Protein 7COK (pdb70)

B-factor: mean 18.02, std 5.53, range [9.06, 47.15]

Foldseek 3Di:
DPDAAEEEEEEPPFPLPCLQLLLVLLCVVVVHRHHYYYDHADPVRLLVVVVVCLVVVHFKYFYDPPCFQVCVVNADEEDDLCVLLNGFGIWGQDVSHTYGDHCLQVLVQVLVVVPDQLAQAAEEEEDQDSSNLSVLSVSQVSHHAEYEYEEQPQVSQVVSQCSSVVPGNHHYHTDHDDAAAADDPRHAEYEYPDCFQQQNQPTDPRHPLVNDDLRHEYEYLRVAVQCHVRNVSNVVNNHHYYGNLSSSLSSSQVSCCSRPVDRTDSVSSSVSVVVVND/DPDAAEEEEEEPPFPPPCLQLLLVLLCVVVVGRYGYYYDHADPVCVVVVLVVCLVVVHFKYFYDPPCFQVCVVVAPEEDDLCVLLNGFGIWGADPNGTYGYHQLQVLVQVLVVVPDQLAQAAEEEEDLDDCNLSNLSVSQVSHHAEYEYEHQPQVSQVVSQCSSVVPGNHHGHTHHDDFEDADDLRHQEYEYRDCQQALDAPGDGGYPLVNDDLRYEYEYLRVVVQCHNHNVSNVVRNHHYYGNLSSSLSSSQVSCCVRPVDGGDSVSSSVSSVVVD

Structure (mmCIF, N/CA/C/O backbone):
data_7COK
#
_entry.id   7COK
#
_cell.length_a   41.527
_cell.length_b   63.475
_cell.length_c   93.919
_cell.angle_alpha   90.000
_cell.angle_beta   93.420
_cell.angle_gamma   90.000
#
_symmetry.space_group_name_H-M   'P 1 21 1'
#
loop_
_entity.id
_entity.type
_entity.pdbx_description
1 polymer '5-ketofructose reductase'
2 water water
#
loop_
_atom_site.group_PDB
_atom_site.id
_atom_site.type_symbol
_atom_site.label_atom_id
_atom_site.label_alt_id
_atom_site.label_comp_id
_atom_site.label_asym_id
_atom_site.label_entity_id
_atom_site.label_seq_id
_atom_site.pdbx_PDB_ins_code
_atom_site.Cartn_x
_atom_site.Cartn_y
_atom_site.Cartn_z
_atom_site.occupancy
_atom_site.B_iso_or_equiv
_atom_site.auth_seq_id
_atom_site.auth_comp_id
_atom_site.auth_asym_id
_atom_site.auth_atom_id
_atom_site.pdbx_PDB_model_num
ATOM 1 N N . GLY A 1 5 ? 13.455 -7.406 42.080 1.00 25.00 5 GLY A N 1
ATOM 2 C CA . GLY A 1 5 ? 13.528 -6.129 42.848 1.00 21.56 5 GLY A CA 1
ATOM 3 C C . GLY A 1 5 ? 13.962 -4.973 41.972 1.00 19.57 5 GLY A C 1
ATOM 4 O O . GLY A 1 5 ? 13.149 -4.406 41.252 1.00 20.66 5 GLY A O 1
ATOM 5 N N . PHE A 1 6 ? 15.256 -4.658 42.014 1.00 16.54 6 PHE A N 1
ATOM 6 C CA . PHE A 1 6 ? 15.781 -3.416 41.454 1.00 15.83 6 PHE A CA 1
ATOM 7 C C . PHE A 1 6 ? 16.686 -3.618 40.260 1.00 15.58 6 PHE A C 1
ATOM 8 O O . PHE A 1 6 ? 17.305 -2.660 39.785 1.00 15.79 6 PHE A O 1
ATOM 16 N N . ARG A 1 7 ? 16.743 -4.846 39.756 1.00 14.77 7 ARG A N 1
ATOM 17 C CA . ARG A 1 7 ? 17.490 -5.108 38.543 1.00 14.15 7 ARG A CA 1
ATOM 18 C C . ARG A 1 7 ? 16.572 -5.145 37.334 1.00 14.61 7 ARG A C 1
ATOM 19 O O . ARG A 1 7 ? 15.874 -6.145 37.115 1.00 16.14 7 ARG A O 1
ATOM 27 N N . SER A 1 8 ? 16.565 -4.043 36.577 1.00 13.34 8 SER A N 1
ATOM 28 C CA . SER A 1 8 ? 15.834 -3.978 35.300 1.00 13.14 8 SER A CA 1
ATOM 29 C C . SER A 1 8 ? 16.613 -4.664 34.191 1.00 12.58 8 SER A C 1
ATOM 30 O O . SER A 1 8 ? 17.839 -4.661 34.204 1.00 12.93 8 SER A O 1
ATOM 33 N N . ILE A 1 9 ? 15.902 -5.223 33.221 1.00 12.13 9 ILE A N 1
ATOM 34 C CA . ILE A 1 9 ? 16.503 -5.762 31.998 1.00 12.28 9 ILE A CA 1
ATOM 35 C C . ILE A 1 9 ? 17.063 -4.553 31.246 1.00 11.60 9 ILE A C 1
ATOM 36 O O . ILE A 1 9 ? 16.388 -3.511 31.142 1.00 11.64 9 ILE A O 1
ATOM 41 N N . LEU A 1 10 ? 18.302 -4.668 30.748 1.00 10.39 10 LEU A N 1
ATOM 42 C CA . LEU A 1 10 ? 18.959 -3.540 30.095 1.00 10.36 10 LEU A CA 1
ATOM 43 C C . LEU A 1 10 ? 19.113 -3.791 28.613 1.00 9.69 10 LEU A C 1
ATOM 44 O O . LEU A 1 10 ? 19.549 -4.863 28.189 1.00 10.89 10 LEU A O 1
ATOM 49 N N . THR A 1 11 ? 18.712 -2.786 27.845 1.00 9.76 11 THR A N 1
ATOM 50 C CA . THR A 1 11 ? 18.883 -2.688 26.409 1.00 9.32 11 THR A CA 1
ATOM 51 C C . THR A 1 11 ? 19.306 -1.237 26.149 1.00 9.06 11 THR A C 1
ATOM 52 O O . THR A 1 11 ? 19.309 -0.415 27.082 1.00 9.32 11 THR A O 1
ATOM 56 N N . GLY A 1 12 ? 19.679 -0.901 24.909 1.00 9.31 12 GLY A N 1
ATOM 57 C CA . GLY A 1 12 ? 19.928 0.497 24.597 1.00 9.73 12 GLY A CA 1
ATOM 58 C C . GLY A 1 12 ? 20.484 0.672 23.211 1.00 10.19 12 GLY A C 1
ATOM 59 O O . GLY A 1 12 ? 20.240 -0.167 22.340 1.00 9.73 12 GLY A O 1
ATOM 60 N N . SER A 1 13 ? 21.260 1.743 23.037 1.00 10.84 13 SER A N 1
ATOM 61 C CA . SER A 1 13 ? 21.746 2.144 21.720 1.00 11.87 13 SER A CA 1
ATOM 62 C C . SER A 1 13 ? 23.109 2.801 21.783 1.00 11.45 13 SER A C 1
ATOM 63 O O . SER A 1 13 ? 23.419 3.498 22.747 1.00 11.58 13 SER A O 1
ATOM 66 N N . PHE A 1 14 ? 23.920 2.544 20.749 1.00 10.62 14 PHE A N 1
ATOM 67 C CA . PHE A 1 14 ? 25.202 3.218 20.573 1.00 10.88 14 PHE A CA 1
ATOM 68 C C . PHE A 1 14 ? 25.120 3.980 19.257 1.00 11.42 14 PHE A C 1
ATOM 69 O O . PHE A 1 14 ? 24.806 3.416 18.203 1.00 12.18 14 PHE A O 1
ATOM 77 N N . SER A 1 15 ? 25.376 5.284 19.321 1.00 11.36 15 SER A N 1
ATOM 78 C CA . SER A 1 15 ? 25.364 6.131 18.129 1.00 12.78 15 SER A CA 1
ATOM 79 C C . SER A 1 15 ? 25.988 7.463 18.504 1.00 12.59 15 SER A C 1
ATOM 80 O O . SER A 1 15 ? 26.141 7.763 19.683 1.00 13.49 15 SER A O 1
ATOM 83 N N . THR A 1 16 ? 26.345 8.253 17.500 1.00 13.54 16 THR A N 1
ATOM 84 C CA . THR A 1 16 ? 26.681 9.653 17.733 1.00 14.36 16 THR A CA 1
ATOM 85 C C . THR A 1 16 ? 26.364 10.484 16.493 1.00 14.28 16 THR A C 1
ATOM 86 O O . THR A 1 16 ? 26.747 10.080 15.385 1.00 15.01 16 THR A O 1
ATOM 90 N N . PRO A 1 17 ? 25.649 11.609 16.645 1.00 14.88 17 PRO A N 1
ATOM 91 C CA . PRO A 1 17 ? 25.013 12.076 17.890 1.00 15.96 17 PRO A CA 1
ATOM 92 C C . PRO A 1 17 ? 23.747 11.269 18.204 1.00 16.57 17 PRO A C 1
ATOM 93 O O . PRO A 1 17 ? 23.199 10.626 17.321 1.00 18.20 17 PRO A O 1
ATOM 97 N N . CYS A 1 18 ? 23.321 11.271 19.462 1.00 16.10 18 CYS A N 1
ATOM 98 C CA . CYS A 1 18 ? 22.130 10.508 19.849 1.00 15.70 18 CYS A CA 1
ATOM 99 C C . CYS A 1 18 ? 20.972 11.310 20.437 1.00 16.20 18 CYS A C 1
ATOM 100 O O . CYS A 1 18 ? 19.901 10.739 20.696 1.00 15.25 18 CYS A O 1
ATOM 103 N N . ALA A 1 19 ? 21.170 12.616 20.629 1.00 16.27 19 ALA A N 1
ATOM 104 C CA . ALA A 1 19 ? 20.218 13.431 21.384 1.00 17.27 19 ALA A CA 1
ATOM 105 C C . ALA A 1 19 ? 18.876 13.581 20.678 1.00 17.65 19 ALA A C 1
ATOM 106 O O . ALA A 1 19 ? 17.846 13.778 21.335 1.00 18.69 19 ALA A O 1
ATOM 108 N N . ASP A 1 20 ? 18.866 13.443 19.360 1.00 18.10 20 ASP A N 1
ATOM 109 C CA . ASP A 1 20 ? 17.629 13.636 18.605 1.00 19.83 20 ASP A CA 1
ATOM 110 C C . ASP A 1 20 ? 16.930 12.330 18.232 1.00 19.34 20 ASP A C 1
ATOM 111 O O . ASP A 1 20 ? 15.923 12.343 17.528 1.00 20.90 20 ASP A O 1
ATOM 116 N N . ASN A 1 21 ? 17.446 11.210 18.733 1.00 17.76 21 ASN A N 1
ATOM 117 C CA . ASN A 1 21 ? 16.913 9.890 18.423 1.00 16.39 21 ASN A CA 1
ATOM 118 C C . ASN A 1 21 ? 15.803 9.486 19.398 1.00 15.67 21 ASN A C 1
ATOM 119 O O . ASN A 1 21 ? 16.067 9.262 20.567 1.00 14.81 21 ASN A O 1
ATOM 124 N N . PRO A 1 22 ? 14.544 9.395 18.925 1.00 15.96 22 PRO A N 1
ATOM 125 C CA . PRO A 1 22 ? 13.430 9.158 19.861 1.00 15.74 22 PRO A CA 1
ATOM 126 C C . PRO A 1 22 ? 13.137 7.675 20.198 1.00 14.45 22 PRO A C 1
ATOM 127 O O . PRO A 1 22 ? 12.123 7.383 20.829 1.00 14.94 22 PRO A O 1
ATOM 131 N N . THR A 1 23 ? 14.004 6.758 19.770 1.00 13.88 23 THR A N 1
ATOM 132 C CA . THR A 1 23 ? 13.761 5.314 19.892 1.00 13.58 23 THR A CA 1
ATOM 133 C C . THR A 1 23 ? 13.573 4.955 21.368 1.00 13.34 23 THR A C 1
ATOM 134 O O . THR A 1 23 ? 12.689 4.176 21.729 1.00 13.09 23 THR A O 1
ATOM 138 N N . VAL A 1 24 ? 14.375 5.590 22.225 1.00 12.69 24 VAL A N 1
ATOM 139 C CA . VAL A 1 24 ? 14.269 5.419 23.677 1.00 12.40 24 VAL A CA 1
ATOM 140 C C . VAL A 1 24 ? 12.825 5.608 24.171 1.00 12.36 24 VAL A C 1
ATOM 141 O O . VAL A 1 24 ? 12.318 4.772 24.907 1.00 12.87 24 VAL A O 1
ATOM 145 N N . ALA A 1 25 ? 12.180 6.685 23.737 1.00 12.54 25 ALA A N 1
ATOM 146 C CA . ALA A 1 25 ? 10.838 6.987 24.191 1.00 12.77 25 ALA A CA 1
ATOM 147 C C . ALA A 1 25 ? 9.845 5.975 23.627 1.00 12.31 25 ALA A C 1
ATOM 148 O O . ALA A 1 25 ? 8.966 5.492 24.335 1.00 11.48 25 ALA A O 1
ATOM 150 N N . MET A 1 26 ? 10.003 5.649 22.351 1.00 12.12 26 MET A N 1
ATOM 151 C CA . MET A 1 26 ? 9.128 4.683 21.725 1.00 12.17 26 MET A CA 1
ATOM 152 C C . MET A 1 26 ? 9.199 3.315 22.434 1.00 11.62 26 MET A C 1
ATOM 153 O O . MET A 1 26 ? 8.192 2.736 22.846 1.00 12.95 26 MET A O 1
ATOM 158 N N . VAL A 1 27 ? 10.408 2.803 22.574 1.00 11.49 27 VAL A N 1
ATOM 159 C CA . VAL A 1 27 ? 10.611 1.474 23.100 1.00 11.39 27 VAL A CA 1
ATOM 160 C C . VAL A 1 27 ? 10.195 1.431 24.578 1.00 11.57 27 VAL A C 1
ATOM 161 O O . VAL A 1 27 ? 9.532 0.505 24.965 1.00 11.42 27 VAL A O 1
ATOM 165 N N . GLU A 1 28 ? 10.516 2.457 25.362 1.00 11.54 28 GLU A N 1
ATOM 166 C CA . GLU A 1 28 ? 10.170 2.437 26.789 1.00 11.86 28 GLU A CA 1
ATOM 167 C C . GLU A 1 28 ? 8.666 2.576 26.962 1.00 11.60 28 GLU A C 1
ATOM 168 O O . GLU A 1 28 ? 8.113 1.991 27.902 1.00 11.69 28 GLU A O 1
ATOM 174 N N . ALA A 1 29 ? 8.001 3.276 26.040 1.00 11.98 29 ALA A N 1
ATOM 175 C CA . ALA A 1 29 ? 6.535 3.330 26.109 1.00 12.00 29 ALA A CA 1
ATOM 176 C C . ALA A 1 29 ? 5.952 1.919 25.949 1.00 12.44 29 ALA A C 1
ATOM 177 O O . ALA A 1 29 ? 5.025 1.508 26.677 1.00 11.43 29 ALA A O 1
ATOM 179 N N . GLY A 1 30 ? 6.536 1.154 25.031 1.00 11.66 30 GLY A N 1
ATOM 180 C CA . GLY A 1 30 ? 6.206 -0.254 24.855 1.00 11.64 30 GLY A CA 1
ATOM 181 C C . GLY A 1 30 ? 6.495 -1.105 26.080 1.00 11.66 30 GLY A C 1
ATOM 182 O O . GLY A 1 30 ? 5.640 -1.871 26.512 1.00 11.47 30 GLY A O 1
ATOM 183 N N . TYR A 1 31 ? 7.690 -0.948 26.651 1.00 11.61 31 TYR A N 1
ATOM 184 C CA . TYR A 1 31 ? 8.042 -1.670 27.876 1.00 12.19 31 TYR A CA 1
ATOM 185 C C . TYR A 1 31 ? 7.022 -1.398 29.001 1.00 12.00 31 TYR A C 1
ATOM 186 O O . TYR A 1 31 ? 6.572 -2.324 29.670 1.00 12.82 31 TYR A O 1
ATOM 195 N N . HIS A 1 32 ? 6.660 -0.125 29.171 1.00 13.08 32 HIS A N 1
ATOM 196 C CA . HIS A 1 32 ? 5.778 0.292 30.269 1.00 15.00 32 HIS A CA 1
ATOM 197 C C . HIS A 1 32 ? 4.377 -0.266 30.065 1.00 14.66 32 HIS A C 1
ATOM 198 O O . HIS A 1 32 ? 3.772 -0.761 31.001 1.00 16.06 32 HIS A O 1
ATOM 205 N N . HIS A 1 33 ? 3.898 -0.247 28.818 1.00 13.73 33 HIS A N 1
ATOM 206 C CA . HIS A 1 33 ? 2.572 -0.764 28.499 1.00 14.22 33 HIS A CA 1
ATOM 207 C C . HIS A 1 33 ? 2.488 -2.259 28.808 1.00 14.49 33 HIS A C 1
ATOM 208 O O . HIS A 1 33 ? 1.428 -2.747 29.282 1.00 15.63 33 HIS A O 1
ATOM 215 N N . ALA A 1 34 ? 3.582 -2.982 28.566 1.00 14.67 34 ALA A N 1
ATOM 216 C CA . ALA A 1 34 ? 3.656 -4.450 28.796 1.00 14.77 34 ALA A CA 1
ATOM 217 C C . ALA A 1 34 ? 3.866 -4.799 30.262 1.00 15.75 34 ALA A C 1
ATOM 218 O O . ALA A 1 34 ? 3.742 -5.965 30.633 1.00 17.91 34 ALA A O 1
ATOM 220 N N . GLY A 1 35 ? 4.196 -3.790 31.063 1.00 15.94 35 GLY A N 1
ATOM 221 C CA . GLY A 1 35 ? 4.543 -3.977 32.481 1.00 16.53 35 GLY A CA 1
ATOM 222 C C . GLY A 1 35 ? 5.884 -4.669 32.639 1.00 17.00 35 GLY A C 1
ATOM 223 O O . GLY A 1 35 ? 6.122 -5.368 33.637 1.00 17.92 35 GLY A O 1
ATOM 224 N N . LEU A 1 36 ? 6.770 -4.449 31.667 1.00 17.21 36 LEU A N 1
ATOM 225 C CA . LEU A 1 36 ? 8.068 -5.111 31.632 1.00 17.57 36 LEU A CA 1
ATOM 226 C C . LEU A 1 36 ? 9.045 -4.208 32.329 1.00 15.63 36 LEU A C 1
ATOM 227 O O . LEU A 1 36 ? 9.117 -2.996 32.033 1.00 14.88 36 LEU A O 1
ATOM 232 N N . ASP A 1 37 ? 9.783 -4.771 33.285 1.00 15.00 37 ASP A N 1
ATOM 233 C CA . ASP A 1 37 ? 10.819 -4.009 33.965 1.00 15.45 37 ASP A CA 1
ATOM 234 C C . ASP A 1 37 ? 12.090 -4.046 33.112 1.00 14.72 37 ASP A C 1
ATOM 235 O O . ASP A 1 37 ? 13.021 -4.813 33.353 1.00 14.62 37 ASP A O 1
ATOM 240 N N . ALA A 1 38 ? 12.078 -3.205 32.092 1.00 14.58 38 ALA A N 1
ATOM 241 C CA . ALA A 1 38 ? 13.164 -3.132 31.109 1.00 12.73 38 ALA A CA 1
ATOM 242 C C . ALA A 1 38 ? 13.419 -1.662 30.833 1.00 12.22 38 ALA A C 1
ATOM 243 O O . ALA A 1 38 ? 12.520 -0.825 30.969 1.00 11.95 38 ALA A O 1
ATOM 245 N N . ARG A 1 39 ? 14.665 -1.348 30.462 1.00 11.59 39 ARG A N 1
ATOM 246 C CA . ARG A 1 39 ? 15.079 0.019 30.173 1.00 11.51 39 ARG A CA 1
ATOM 247 C C . ARG A 1 39 ? 15.833 0.029 28.859 1.00 10.74 39 ARG A C 1
ATOM 248 O O . ARG A 1 39 ? 16.465 -0.940 28.497 1.00 11.06 39 ARG A O 1
ATOM 256 N N . TYR A 1 40 ? 15.785 1.172 28.176 1.00 11.31 40 TYR A N 1
ATOM 257 C CA . TYR A 1 40 ? 16.539 1.409 26.956 1.00 11.52 40 TYR A CA 1
ATOM 258 C C . TYR A 1 40 ? 17.450 2.582 27.236 1.00 11.26 40 TYR A C 1
ATOM 259 O O . TYR A 1 40 ? 16.980 3.708 27.466 1.00 12.40 40 TYR A O 1
ATOM 268 N N . ILE A 1 41 ? 18.761 2.331 27.167 1.00 10.72 41 ILE A N 1
ATOM 269 C CA . ILE A 1 41 ? 19.774 3.317 27.485 1.00 11.41 41 ILE A CA 1
ATOM 270 C C . ILE A 1 41 ? 20.400 3.899 26.206 1.00 10.57 41 ILE A C 1
ATOM 271 O O . ILE A 1 41 ? 21.168 3.222 25.514 1.00 11.24 41 ILE A O 1
ATOM 276 N N . ASN A 1 42 ? 20.072 5.161 25.918 1.00 10.94 42 ASN A N 1
ATOM 277 C CA . ASN A 1 42 ? 20.526 5.848 24.710 1.00 11.20 42 ASN A CA 1
ATOM 278 C C . ASN A 1 42 ? 21.885 6.496 24.968 1.00 11.98 42 ASN A C 1
ATOM 279 O O . ASN A 1 42 ? 21.996 7.497 25.697 1.00 12.32 42 ASN A O 1
ATOM 284 N N . CYS A 1 43 ? 22.931 5.891 24.407 1.00 11.91 43 CYS A N 1
ATOM 285 C CA . CYS A 1 43 ? 24.323 6.299 24.680 1.00 12.13 43 CYS A CA 1
ATOM 286 C C . CYS A 1 43 ? 24.971 6.990 23.499 1.00 11.90 43 CYS A C 1
ATOM 287 O O . CYS A 1 43 ? 24.822 6.561 22.364 1.00 11.74 43 CYS A O 1
ATOM 290 N N . ASP A 1 44 ? 25.718 8.053 23.799 1.00 12.60 44 ASP A N 1
ATOM 291 C CA . ASP A 1 44 ? 26.468 8.710 22.773 1.00 13.35 44 ASP A CA 1
ATOM 292 C C . ASP A 1 44 ? 27.867 8.118 22.768 1.00 13.43 44 ASP A C 1
ATOM 293 O O . ASP A 1 44 ? 28.676 8.393 23.654 1.00 14.57 44 ASP A O 1
ATOM 298 N N . VAL A 1 45 ? 28.129 7.288 21.765 1.00 12.49 45 VAL A N 1
ATOM 299 C CA . VAL A 1 45 ? 29.359 6.507 21.712 1.00 12.24 45 VAL A CA 1
ATOM 300 C C . VAL A 1 45 ? 30.130 6.953 20.476 1.00 12.29 45 VAL A C 1
ATOM 301 O O . VAL A 1 45 ? 29.615 6.895 19.360 1.00 12.49 45 VAL A O 1
ATOM 305 N N . LYS A 1 46 ? 31.366 7.406 20.681 1.00 12.92 46 LYS A N 1
ATOM 306 C CA . LYS A 1 46 ? 32.205 7.848 19.567 1.00 13.97 46 LYS A CA 1
ATOM 307 C C . LYS A 1 46 ? 32.808 6.630 18.838 1.00 13.79 46 LYS A C 1
ATOM 308 O O . LYS A 1 46 ? 32.851 5.511 19.373 1.00 13.40 46 LYS A O 1
ATOM 314 N N . ALA A 1 47 ? 33.288 6.827 17.607 1.00 13.67 47 ALA A N 1
ATOM 315 C CA . ALA A 1 47 ? 33.873 5.692 16.852 1.00 14.35 47 ALA A CA 1
ATOM 316 C C . ALA A 1 47 ? 34.991 5.004 17.630 1.00 13.90 47 ALA A C 1
ATOM 317 O O . ALA A 1 47 ? 35.073 3.773 17.631 1.00 13.63 47 ALA A O 1
ATOM 319 N N . SER A 1 48 ? 35.829 5.790 18.318 1.00 14.13 48 SER A N 1
ATOM 320 C CA . SER A 1 48 ? 36.918 5.211 19.102 1.00 14.39 48 SER A CA 1
ATOM 321 C C . SER A 1 48 ? 36.446 4.484 20.367 1.00 14.17 48 SER A C 1
ATOM 322 O O . SER A 1 48 ? 37.244 3.819 21.030 1.00 16.39 48 SER A O 1
ATOM 325 N N . GLY A 1 49 ? 35.169 4.654 20.734 1.00 12.76 49 GLY A N 1
ATOM 326 C CA . GLY A 1 49 ? 34.602 4.003 21.903 1.00 12.85 49 GLY A CA 1
ATOM 327 C C . GLY A 1 49 ? 33.767 2.777 21.608 1.00 11.75 49 GLY A C 1
ATOM 328 O O . GLY A 1 49 ? 33.339 2.095 22.530 1.00 11.51 49 GLY A O 1
ATOM 329 N N . LEU A 1 50 ? 33.527 2.488 20.333 1.00 10.80 50 LEU A N 1
ATOM 330 C CA . LEU A 1 50 ? 32.583 1.407 20.009 1.00 11.01 50 LEU A CA 1
ATOM 331 C C . LEU A 1 50 ? 32.974 0.041 20.538 1.00 11.27 50 LEU A C 1
ATOM 332 O O . LEU A 1 50 ? 32.125 -0.640 21.101 1.00 11.68 50 LEU A O 1
ATOM 337 N N . ALA A 1 51 ? 34.236 -0.359 20.364 1.00 12.01 51 ALA A N 1
ATOM 338 C CA . ALA A 1 51 ? 34.706 -1.647 20.852 1.00 11.76 51 ALA A CA 1
ATOM 339 C C . ALA A 1 51 ? 34.469 -1.812 22.358 1.00 11.49 51 ALA A C 1
ATOM 340 O O . ALA A 1 51 ? 33.893 -2.801 22.785 1.00 11.17 51 ALA A O 1
ATOM 342 N N . ASP A 1 52 ? 34.816 -0.793 23.130 1.00 11.36 52 ASP A N 1
ATOM 343 C CA . ASP A 1 52 ? 34.641 -0.829 24.582 1.00 11.86 52 ASP A CA 1
ATOM 344 C C . ASP A 1 52 ? 33.173 -0.750 24.987 1.00 11.25 52 ASP A C 1
ATOM 345 O O . ASP A 1 52 ? 32.788 -1.319 26.018 1.00 11.10 52 ASP A O 1
ATOM 350 N N . ALA A 1 53 ? 32.353 -0.044 24.210 1.00 11.15 53 ALA A N 1
ATOM 351 C CA . ALA A 1 53 ? 30.932 0.002 24.516 1.00 11.46 53 ALA A CA 1
ATOM 352 C C . ALA A 1 53 ? 30.288 -1.353 24.327 1.00 11.29 53 ALA A C 1
ATOM 353 O O . ALA A 1 53 ? 29.445 -1.757 25.140 1.00 11.44 53 ALA A O 1
ATOM 355 N N . VAL A 1 54 ? 30.634 -2.042 23.239 1.00 11.24 54 VAL A N 1
ATOM 356 C CA . VAL A 1 54 ? 30.117 -3.371 22.982 1.00 12.02 54 VAL A CA 1
ATOM 357 C C . VAL A 1 54 ? 30.520 -4.364 24.078 1.00 12.13 54 VAL A C 1
ATOM 358 O O . VAL A 1 54 ? 29.650 -5.033 24.660 1.00 12.50 54 VAL A O 1
ATOM 362 N N . LYS A 1 55 ? 31.810 -4.379 24.439 1.00 12.64 55 LYS A N 1
ATOM 363 C CA . LYS A 1 55 ? 32.288 -5.210 25.531 1.00 13.85 55 LYS A CA 1
ATOM 364 C C . LYS A 1 55 ? 31.633 -4.783 26.838 1.00 12.49 55 LYS A C 1
ATOM 365 O O . LYS A 1 55 ? 31.401 -5.618 27.700 1.00 12.95 55 LYS A O 1
ATOM 371 N N . GLY A 1 56 ? 31.341 -3.479 26.970 1.00 12.37 56 GLY A N 1
ATOM 372 C CA . GLY A 1 56 ? 30.691 -2.922 28.168 1.00 11.92 56 GLY A CA 1
ATOM 373 C C . GLY A 1 56 ? 29.270 -3.424 28.353 1.00 11.61 56 GLY A C 1
ATOM 374 O O . GLY A 1 56 ? 28.908 -3.846 29.441 1.00 11.55 56 GLY A O 1
ATOM 375 N N . ALA A 1 57 ? 28.481 -3.418 27.275 1.00 10.93 57 ALA A N 1
ATOM 376 C CA . ALA A 1 57 ? 27.132 -3.964 27.373 1.00 11.51 57 ALA A CA 1
ATOM 377 C C . ALA A 1 57 ? 27.143 -5.446 27.745 1.00 12.17 57 ALA A C 1
ATOM 378 O O . ALA A 1 57 ? 26.315 -5.906 28.502 1.00 12.08 57 ALA A O 1
ATOM 380 N N . LYS A 1 58 ? 28.110 -6.191 27.237 1.00 11.81 58 LYS A N 1
ATOM 381 C CA . LYS A 1 58 ? 28.251 -7.597 27.628 1.00 12.50 58 LYS A CA 1
ATOM 382 C C . LYS A 1 58 ? 28.562 -7.739 29.129 1.00 12.34 58 LYS A C 1
ATOM 383 O O . LYS A 1 58 ? 27.948 -8.538 29.843 1.00 12.64 58 LYS A O 1
ATOM 389 N N . ALA A 1 59 ? 29.511 -6.945 29.605 1.00 11.31 59 ALA A N 1
ATOM 390 C CA . ALA A 1 59 ? 29.942 -7.016 31.008 1.00 11.47 59 ALA A CA 1
ATOM 391 C C . ALA A 1 59 ? 28.860 -6.546 31.986 1.00 11.72 59 ALA A C 1
ATOM 392 O O . ALA A 1 59 ? 28.771 -7.033 33.109 1.00 11.86 59 ALA A O 1
ATOM 394 N N . MET A 1 60 ? 28.028 -5.616 31.525 1.00 12.37 60 MET A N 1
ATOM 395 C CA . MET A 1 60 ? 26.907 -5.087 32.300 1.00 12.30 60 MET A CA 1
ATOM 396 C C . MET A 1 60 ? 25.684 -5.945 32.116 1.00 12.52 60 MET A C 1
ATOM 397 O O . MET A 1 60 ? 24.626 -5.619 32.667 1.00 13.63 60 MET A O 1
ATOM 402 N N . GLU A 1 61 ? 25.804 -7.011 31.310 1.00 12.06 61 GLU A N 1
ATOM 403 C CA . GLU A 1 61 ? 24.743 -8.020 31.139 1.00 11.82 61 GLU A CA 1
ATOM 404 C C . GLU A 1 61 ? 23.453 -7.460 30.511 1.00 11.61 61 GLU A C 1
ATOM 405 O O . GLU A 1 61 ? 22.340 -7.902 30.809 1.00 12.33 61 GLU A O 1
ATOM 411 N N . TRP A 1 62 ? 23.605 -6.491 29.615 1.00 10.93 62 TRP A N 1
ATOM 412 C CA . TRP A 1 62 ? 22.523 -6.152 28.700 1.00 10.81 62 TRP A CA 1
ATOM 413 C C . TRP A 1 62 ? 22.071 -7.361 27.877 1.00 11.00 62 TRP A C 1
ATOM 414 O O . TRP A 1 62 ? 22.852 -8.306 27.666 1.00 11.49 62 TRP A O 1
ATOM 425 N N . VAL A 1 63 ? 20.844 -7.319 27.383 1.00 10.96 63 VAL A N 1
ATOM 426 C CA . VAL A 1 63 ? 20.336 -8.399 26.534 1.00 10.98 63 VAL A CA 1
ATOM 427 C C . VAL A 1 63 ? 20.359 -8.049 25.058 1.00 10.90 63 VAL A C 1
ATOM 428 O O . VAL A 1 63 ? 20.160 -8.910 24.192 1.00 11.33 63 VAL A O 1
ATOM 432 N N . GLY A 1 64 ? 20.600 -6.777 24.764 1.00 10.46 64 GLY A N 1
ATOM 433 C CA . GLY A 1 64 ? 20.645 -6.310 23.393 1.00 10.81 64 GLY A CA 1
ATOM 434 C C . GLY A 1 64 ? 20.934 -4.842 23.302 1.00 10.81 64 GLY A C 1
ATOM 435 O O . GLY A 1 64 ? 20.841 -4.125 24.294 1.00 10.27 64 GLY A O 1
ATOM 436 N N . PHE A 1 65 ? 21.293 -4.409 22.095 1.00 11.32 65 PHE A N 1
ATOM 437 C CA . PHE A 1 65 ? 21.443 -2.988 21.819 1.00 10.91 65 PHE A CA 1
ATOM 438 C C . PHE A 1 65 ? 21.301 -2.719 20.335 1.00 11.46 65 PHE A C 1
ATOM 439 O O . PHE A 1 65 ? 21.516 -3.613 19.542 1.00 11.12 65 PHE A O 1
ATOM 447 N N . ASN A 1 66 ? 20.903 -1.492 19.992 1.00 11.11 66 ASN A N 1
ATOM 448 C CA . ASN A 1 66 ? 20.976 -0.976 18.620 1.00 11.84 66 ASN A CA 1
ATOM 449 C C . ASN A 1 66 ? 22.255 -0.253 18.348 1.00 12.11 66 ASN A C 1
ATOM 450 O O . ASN A 1 66 ? 22.891 0.282 19.266 1.00 12.67 66 ASN A O 1
ATOM 455 N N . CYS A 1 67 ? 22.612 -0.245 17.068 1.00 13.18 67 CYS A N 1
ATOM 456 C CA . CYS A 1 67 ? 23.646 0.643 16.553 1.00 13.90 67 CYS A CA 1
ATOM 457 C C . CYS A 1 67 ? 23.030 1.505 15.479 1.00 14.32 67 CYS A C 1
ATOM 458 O O . CYS A 1 67 ? 22.282 1.017 14.620 1.00 15.33 67 CYS A O 1
ATOM 461 N N . SER A 1 68 ? 23.305 2.800 15.557 1.00 14.87 68 SER A N 1
ATOM 462 C CA . SER A 1 68 ? 22.910 3.740 14.506 1.00 15.92 68 SER A CA 1
ATOM 463 C C . SER A 1 68 ? 24.187 4.386 13.986 1.00 15.41 68 SER A C 1
ATOM 464 O O . SER A 1 68 ? 25.288 3.974 14.385 1.00 13.79 68 SER A O 1
ATOM 467 N N . LEU A 1 69 ? 24.059 5.368 13.095 1.00 16.08 69 LEU A N 1
ATOM 468 C CA . LEU A 1 69 ? 25.189 6.172 12.617 1.00 16.92 69 LEU A CA 1
ATOM 469 C C . LEU A 1 69 ? 26.086 6.601 13.783 1.00 15.63 69 LEU A C 1
ATOM 470 O O . LEU A 1 69 ? 25.569 7.083 14.799 1.00 14.58 69 LEU A O 1
ATOM 475 N N . PRO A 1 70 ? 27.405 6.426 13.670 1.00 14.71 70 PRO A N 1
ATOM 476 C CA . PRO A 1 70 ? 28.113 5.937 12.478 1.00 14.88 70 PRO A CA 1
ATOM 477 C C . PRO A 1 70 ? 28.668 4.512 12.672 1.00 14.01 70 PRO A C 1
ATOM 478 O O . PRO A 1 70 ? 29.726 4.183 12.140 1.00 14.16 70 PRO A O 1
ATOM 482 N N . HIS A 1 71 ? 27.970 3.689 13.466 1.00 13.40 71 HIS A N 1
ATOM 483 C CA . HIS A 1 71 ? 28.467 2.361 13.882 1.00 12.82 71 HIS A CA 1
ATOM 484 C C . HIS A 1 71 ? 27.996 1.108 13.124 1.00 11.96 71 HIS A C 1
ATOM 485 O O . HIS A 1 71 ? 28.526 0.031 13.363 1.00 13.17 71 HIS A O 1
ATOM 492 N N . LYS A 1 72 ? 27.073 1.239 12.173 1.00 11.68 72 LYS A N 1
ATOM 493 C CA . LYS A 1 72 ? 26.429 0.050 11.578 1.00 12.36 72 LYS A CA 1
ATOM 494 C C . LYS A 1 72 ? 27.342 -0.897 10.813 1.00 12.88 72 LYS A C 1
ATOM 495 O O . LYS A 1 72 ? 27.093 -2.088 10.791 1.00 13.32 72 LYS A O 1
ATOM 501 N N . VAL A 1 73 ? 28.380 -0.356 10.177 1.00 13.82 73 VAL A N 1
ATOM 502 C CA . VAL A 1 73 ? 29.366 -1.177 9.460 1.00 14.17 73 VAL A CA 1
ATOM 503 C C . VAL A 1 73 ? 30.486 -1.607 10.427 1.00 14.20 73 VAL A C 1
ATOM 504 O O . VAL A 1 73 ? 30.876 -2.779 10.482 1.00 14.91 73 VAL A O 1
ATOM 508 N N . ALA A 1 74 ? 30.974 -0.655 11.209 1.00 14.32 74 ALA A N 1
ATOM 509 C CA . ALA A 1 74 ? 32.096 -0.897 12.104 1.00 14.40 74 ALA A CA 1
ATOM 510 C C . ALA A 1 74 ? 31.786 -1.980 13.143 1.00 14.19 74 ALA A C 1
ATOM 511 O O . ALA A 1 74 ? 32.650 -2.769 13.512 1.00 15.18 74 ALA A O 1
ATOM 513 N N . VAL A 1 75 ? 30.532 -2.061 13.587 1.00 14.08 75 VAL A N 1
ATOM 514 C CA . VAL A 1 75 ? 30.174 -3.028 14.617 1.00 14.05 75 VAL A CA 1
ATOM 515 C C . VAL A 1 75 ? 30.387 -4.479 14.172 1.00 14.48 75 VAL A C 1
ATOM 516 O O . VAL A 1 75 ? 30.571 -5.338 15.020 1.00 13.69 75 VAL A O 1
ATOM 520 N N . LEU A 1 76 ? 30.394 -4.739 12.858 1.00 14.84 76 LEU A N 1
ATOM 521 C CA . LEU A 1 76 ? 30.565 -6.127 12.412 1.00 15.94 76 LEU A CA 1
ATOM 522 C C . LEU A 1 76 ? 31.845 -6.758 12.95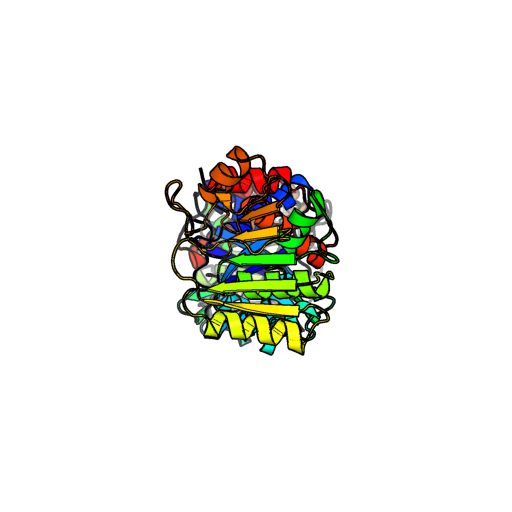5 1.00 16.80 76 LEU A C 1
ATOM 523 O O . LEU A 1 76 ? 31.863 -7.962 13.238 1.00 17.41 76 LEU A O 1
ATOM 528 N N . ASP A 1 77 ? 32.877 -5.933 13.133 1.00 17.64 77 ASP A N 1
ATOM 529 C CA . ASP A 1 77 ? 34.176 -6.352 13.715 1.00 18.94 77 ASP A CA 1
ATOM 530 C C . ASP A 1 77 ? 34.097 -6.878 15.150 1.00 17.77 77 ASP A C 1
ATOM 531 O O . ASP A 1 77 ? 35.013 -7.564 15.637 1.00 18.43 77 ASP A O 1
ATOM 536 N N . HIS A 1 78 ? 33.019 -6.551 15.854 1.00 16.46 78 HIS A N 1
ATOM 537 C CA . HIS A 1 78 ? 32.937 -6.876 17.273 1.00 16.58 78 HIS A CA 1
ATOM 538 C C . HIS A 1 78 ? 31.920 -7.957 17.632 1.00 16.69 78 HIS A C 1
ATOM 539 O O . HIS A 1 78 ? 31.690 -8.232 18.819 1.00 19.08 78 HIS A O 1
ATOM 546 N N . LEU A 1 79 ? 31.360 -8.601 16.615 1.00 16.02 79 LEU A N 1
ATOM 547 C CA . LEU A 1 79 ? 30.289 -9.584 16.803 1.00 16.25 79 LEU A CA 1
ATOM 548 C C . LEU A 1 79 ? 30.774 -11.010 16.685 1.00 16.51 79 LEU A C 1
ATOM 549 O O . LEU A 1 79 ? 31.836 -11.262 16.099 1.00 18.20 79 LEU A O 1
ATOM 554 N N . ASP A 1 80 ? 29.975 -11.935 17.219 1.00 15.57 80 ASP A N 1
ATOM 555 C CA . ASP A 1 80 ? 30.270 -13.370 17.180 1.00 15.72 80 ASP A CA 1
ATOM 556 C C . ASP A 1 80 ? 29.559 -14.064 16.024 1.00 15.69 80 ASP A C 1
ATOM 557 O O . ASP A 1 80 ? 30.044 -15.092 15.509 1.00 16.64 80 ASP A O 1
ATOM 562 N N . ASP A 1 81 ? 28.409 -13.525 15.631 1.00 15.34 81 ASP A N 1
ATOM 563 C CA . ASP A 1 81 ? 27.556 -14.109 14.593 1.00 15.63 81 ASP A CA 1
ATOM 564 C C . ASP A 1 81 ? 26.841 -12.986 13.853 1.00 15.49 81 ASP A C 1
ATOM 565 O O . ASP A 1 81 ? 26.514 -11.954 14.445 1.00 15.46 81 ASP A O 1
ATOM 570 N N . ILE A 1 82 ? 26.601 -13.190 12.559 1.00 15.69 82 ILE A N 1
ATOM 571 C CA . ILE A 1 82 ? 25.930 -12.242 11.672 1.00 17.03 82 ILE A CA 1
ATOM 572 C C . ILE A 1 82 ? 24.822 -12.991 10.931 1.00 16.05 82 ILE A C 1
ATOM 573 O O . ILE A 1 82 ? 25.099 -13.956 10.215 1.00 17.40 82 ILE A O 1
ATOM 578 N N . ALA A 1 83 ? 23.581 -12.535 11.107 1.00 15.54 83 ALA A N 1
ATOM 579 C CA . ALA A 1 83 ? 22.414 -13.106 10.433 1.00 15.91 83 ALA A CA 1
ATOM 580 C C . ALA A 1 83 ? 22.463 -12.883 8.922 1.00 16.54 83 ALA A C 1
ATOM 581 O O . ALA A 1 83 ? 23.197 -12.022 8.446 1.00 17.21 83 ALA A O 1
ATOM 583 N N . GLU A 1 84 ? 21.648 -13.662 8.192 1.00 17.03 84 GLU A N 1
ATOM 584 C CA . GLU A 1 84 ? 21.685 -13.696 6.738 1.00 17.73 84 GLU A CA 1
ATOM 585 C C . GLU A 1 84 ? 21.546 -12.328 6.083 1.00 16.79 84 GLU A C 1
ATOM 586 O O . GLU A 1 84 ? 22.413 -11.935 5.315 1.00 17.59 84 GLU A O 1
ATOM 592 N N . SER A 1 85 ? 20.473 -11.601 6.384 1.00 15.76 85 SER A N 1
ATOM 593 C CA . SER A 1 85 ? 20.263 -10.327 5.703 1.00 14.87 85 SER A CA 1
ATOM 594 C C . SER A 1 85 ? 21.328 -9.297 6.066 1.00 14.38 85 SER A C 1
ATOM 595 O O . SER A 1 85 ? 21.788 -8.575 5.200 1.00 14.73 85 SER A O 1
ATOM 598 N N . ALA A 1 86 ? 21.758 -9.293 7.335 1.00 13.46 86 ALA A N 1
ATOM 599 C CA . ALA A 1 86 ? 22.876 -8.447 7.770 1.00 13.15 86 ALA A CA 1
ATOM 600 C C . ALA A 1 86 ? 24.148 -8.779 7.031 1.00 14.05 86 ALA A C 1
ATOM 601 O O . ALA A 1 86 ? 24.873 -7.872 6.681 1.00 14.24 86 ALA A O 1
ATOM 603 N N . ARG A 1 87 ? 24.400 -10.069 6.776 1.00 14.30 87 ARG A N 1
ATOM 604 C CA . ARG A 1 87 ? 25.573 -10.492 5.991 1.00 16.35 87 ARG A CA 1
ATOM 605 C C . ARG A 1 87 ? 25.536 -9.899 4.587 1.00 16.26 87 ARG A C 1
ATOM 606 O O . ARG A 1 87 ? 26.524 -9.346 4.117 1.00 17.04 87 ARG A O 1
ATOM 614 N N . LEU A 1 88 ? 24.388 -10.005 3.928 1.00 15.14 88 LEU A N 1
ATOM 615 C CA . LEU A 1 88 ? 24.272 -9.488 2.576 1.00 15.98 88 LEU A CA 1
ATOM 616 C C . LEU A 1 88 ? 24.306 -7.964 2.517 1.00 14.74 88 LEU A C 1
ATOM 617 O O . LEU A 1 88 ? 24.940 -7.384 1.635 1.00 16.13 88 LEU A O 1
ATOM 622 N N . ILE A 1 89 ? 23.587 -7.317 3.441 1.00 13.68 89 ILE A N 1
ATOM 623 C CA . ILE A 1 89 ? 23.575 -5.853 3.518 1.00 13.21 89 ILE A CA 1
ATOM 624 C C . ILE A 1 89 ? 24.958 -5.313 3.882 1.00 13.17 89 ILE A C 1
ATOM 625 O O . ILE A 1 89 ? 25.391 -4.287 3.360 1.00 14.31 89 ILE A O 1
ATOM 630 N N . GLY A 1 90 ? 25.655 -6.004 4.776 1.00 14.06 90 GLY A N 1
ATOM 631 C CA . GLY A 1 90 ? 26.980 -5.575 5.200 1.00 13.25 90 GLY A CA 1
ATOM 632 C C . GLY A 1 90 ? 26.923 -4.559 6.312 1.00 13.82 90 GLY A C 1
ATOM 633 O O . GLY A 1 90 ? 27.852 -3.772 6.511 1.00 14.17 90 GLY A O 1
ATOM 634 N N . ALA A 1 91 ? 25.827 -4.601 7.065 1.00 13.13 91 ALA A N 1
ATOM 635 C CA . ALA A 1 91 ? 25.644 -3.686 8.170 1.00 12.66 91 ALA A CA 1
ATOM 636 C C . ALA A 1 91 ? 24.691 -4.312 9.186 1.00 12.29 91 ALA A C 1
ATOM 637 O O . ALA A 1 91 ? 23.835 -5.118 8.816 1.00 11.74 91 ALA A O 1
ATOM 639 N N . VAL A 1 92 ? 24.848 -3.907 10.448 1.00 11.78 92 VAL A N 1
ATOM 640 C CA . VAL A 1 92 ? 24.057 -4.385 11.575 1.00 12.02 92 VAL A CA 1
ATOM 641 C C . VAL A 1 92 ? 23.557 -3.181 12.390 1.00 11.75 92 VAL A C 1
ATOM 642 O O . VAL A 1 92 ? 24.316 -2.255 12.717 1.00 12.64 92 VAL A O 1
ATOM 646 N N . ASN A 1 93 ? 22.274 -3.207 12.734 1.00 11.74 93 ASN A N 1
ATOM 647 C CA . ASN A 1 93 ? 21.690 -2.175 13.566 1.00 12.75 93 ASN A CA 1
ATOM 648 C C . ASN A 1 93 ? 21.048 -2.734 14.835 1.00 12.05 93 ASN A C 1
ATOM 649 O O . ASN A 1 93 ? 20.574 -1.951 15.624 1.00 12.31 93 ASN A O 1
ATOM 654 N N . CYS A 1 94 ? 21.006 -4.059 15.007 1.00 11.50 94 CYS A N 1
ATOM 655 C CA . CYS A 1 94 ? 20.350 -4.680 16.151 1.00 12.28 94 CYS A CA 1
ATOM 656 C C . CYS A 1 94 ? 21.166 -5.878 16.581 1.00 11.19 94 CYS A C 1
ATOM 657 O O . CYS A 1 94 ? 21.327 -6.848 15.818 1.00 12.18 94 CYS A O 1
ATOM 660 N N . VAL A 1 95 ? 21.692 -5.797 17.790 1.00 10.34 95 VAL A N 1
ATOM 661 C CA . VAL A 1 95 ? 22.549 -6.852 18.343 1.00 11.34 95 VAL A CA 1
ATOM 662 C C . VAL A 1 95 ? 21.842 -7.502 19.511 1.00 11.43 95 VAL A C 1
ATOM 663 O O . VAL A 1 95 ? 21.360 -6.818 20.396 1.00 12.84 95 VAL A O 1
ATOM 667 N N . ALA A 1 96 ? 21.788 -8.829 19.514 1.00 11.80 96 ALA A N 1
ATOM 668 C CA . ALA A 1 96 ? 21.317 -9.583 20.659 1.00 11.96 96 ALA A CA 1
ATOM 669 C C . ALA A 1 96 ? 22.514 -10.128 21.398 1.00 12.30 96 ALA A C 1
ATOM 670 O O . ALA A 1 96 ? 23.514 -10.498 20.760 1.00 12.38 96 ALA A O 1
ATOM 672 N N . ILE A 1 97 ? 22.420 -10.148 22.728 1.00 13.09 97 ILE A N 1
ATOM 673 C CA . ILE A 1 97 ? 23.401 -10.749 23.612 1.00 15.15 97 ILE A CA 1
ATOM 674 C C . ILE A 1 97 ? 22.740 -11.975 24.249 1.00 17.42 97 ILE A C 1
ATOM 675 O O . ILE A 1 97 ? 21.792 -11.859 25.042 1.00 18.87 97 ILE A O 1
ATOM 680 N N . ARG A 1 98 ? 23.236 -13.148 23.856 1.00 20.31 98 ARG A N 1
ATOM 681 C CA . ARG A 1 98 ? 22.699 -14.423 24.330 1.00 23.23 98 ARG A CA 1
ATOM 682 C C . ARG A 1 98 ? 23.832 -15.231 24.925 1.00 24.49 98 ARG A C 1
ATOM 683 O O . ARG A 1 98 ? 24.734 -15.663 24.205 1.00 25.55 98 ARG A O 1
ATOM 685 N N . GLU A 1 99 ? 23.785 -15.379 26.251 1.00 27.21 99 GLU A N 1
ATOM 686 C CA . GLU A 1 99 ? 24.812 -16.056 27.052 1.00 28.64 99 GLU A CA 1
ATOM 687 C C . GLU A 1 99 ? 26.240 -15.578 26.694 1.00 28.05 99 GLU A C 1
ATOM 688 O O . GLU A 1 99 ? 27.143 -16.384 26.424 1.00 29.01 99 GLU A O 1
ATOM 694 N N . GLY A 1 100 ? 26.419 -14.251 26.672 1.00 26.34 100 GLY A N 1
ATOM 695 C CA . GLY A 1 100 ? 27.709 -13.626 26.371 1.00 25.65 100 GLY A CA 1
ATOM 696 C C . GLY A 1 100 ? 28.054 -13.506 24.887 1.00 24.01 100 GLY A C 1
ATOM 697 O O . GLY A 1 100 ? 29.045 -12.864 24.545 1.00 26.14 100 GLY A O 1
ATOM 698 N N . LYS A 1 101 ? 27.236 -14.110 24.018 1.00 22.81 101 LYS A N 1
ATOM 699 C CA . LYS A 1 101 ? 27.473 -14.119 22.567 1.00 22.15 101 LYS A CA 1
ATOM 700 C C . LYS A 1 101 ? 26.766 -12.955 21.893 1.00 18.77 101 LYS A C 1
ATOM 701 O O . LYS A 1 101 ? 25.606 -12.687 22.178 1.00 18.17 101 LYS A O 1
ATOM 707 N N . LEU A 1 102 ? 27.466 -12.283 20.986 1.00 16.69 102 LEU A N 1
ATOM 708 C CA . LEU A 1 102 ? 26.920 -11.106 20.309 1.00 15.89 102 LEU A CA 1
ATOM 709 C C . LEU A 1 102 ? 26.475 -11.469 18.901 1.00 15.82 102 LEU A C 1
ATOM 710 O O . LEU A 1 102 ? 27.295 -11.815 18.059 1.00 15.81 102 LEU A O 1
ATOM 715 N N . ILE A 1 103 ? 25.168 -11.382 18.668 1.00 14.31 103 ILE A N 1
ATOM 716 C CA . ILE A 1 103 ? 24.529 -11.815 17.425 1.00 14.47 103 ILE A CA 1
ATOM 717 C C . ILE A 1 103 ? 23.966 -10.585 16.716 1.00 14.22 103 ILE A C 1
ATOM 718 O O . ILE A 1 103 ? 23.091 -9.908 17.252 1.00 14.23 103 ILE A O 1
ATOM 723 N N . GLY A 1 104 ? 24.489 -10.300 15.527 1.00 13.15 104 GLY A N 1
ATOM 724 C CA . GLY A 1 104 ? 24.091 -9.114 14.750 1.00 12.88 104 GLY A CA 1
ATOM 725 C C . GLY A 1 104 ? 22.983 -9.353 13.733 1.00 12.37 104 GLY A C 1
ATOM 726 O O . GLY A 1 104 ? 23.032 -10.303 12.947 1.00 12.93 104 GLY A O 1
ATOM 727 N N . HIS A 1 105 ? 21.997 -8.465 13.753 1.00 11.74 105 HIS A N 1
ATOM 728 C CA . HIS A 1 105 ? 20.861 -8.495 12.821 1.00 11.73 105 HIS A CA 1
ATOM 729 C C . HIS A 1 105 ? 20.748 -7.154 12.144 1.00 12.28 105 HIS A C 1
ATOM 730 O O . HIS A 1 105 ? 21.199 -6.135 12.658 1.00 11.25 105 HIS A O 1
ATOM 737 N N . ASN A 1 106 ? 20.136 -7.159 10.955 1.00 12.65 106 ASN A N 1
ATOM 738 C CA . ASN A 1 106 ? 19.770 -5.929 10.312 1.00 13.14 106 ASN A CA 1
ATOM 739 C C . ASN A 1 106 ? 18.270 -5.887 10.168 1.00 12.98 106 ASN A C 1
ATOM 740 O O . ASN A 1 106 ? 17.693 -6.789 9.615 1.00 14.71 106 ASN A O 1
ATOM 745 N N . THR A 1 107 ? 17.655 -4.860 10.729 1.00 13.57 107 THR A N 1
ATOM 746 C CA . THR A 1 107 ? 16.188 -4.746 10.664 1.00 14.47 107 THR A CA 1
ATOM 747 C C . THR A 1 107 ? 15.719 -3.502 9.911 1.00 14.67 107 THR A C 1
ATOM 748 O O . THR A 1 107 ? 14.526 -3.185 9.917 1.00 14.23 107 THR A O 1
ATOM 752 N N . ASP A 1 108 ? 16.646 -2.811 9.249 1.00 14.62 108 ASP A N 1
ATOM 753 C CA . ASP A 1 108 ? 16.329 -1.573 8.526 1.00 15.38 108 ASP A CA 1
ATOM 754 C C . ASP A 1 108 ? 15.396 -1.780 7.336 1.00 14.82 108 ASP A C 1
ATOM 755 O O . ASP A 1 108 ? 14.762 -0.830 6.872 1.00 16.88 108 ASP A O 1
ATOM 760 N N . GLY A 1 109 ? 15.303 -3.011 6.845 1.00 15.22 109 GLY A N 1
ATOM 761 C CA . GLY A 1 109 ? 14.325 -3.330 5.821 1.00 14.47 109 GLY A CA 1
ATOM 762 C C . GLY A 1 109 ? 13.161 -4.132 6.371 1.00 13.99 109 GLY A C 1
ATOM 763 O O . GLY A 1 109 ? 12.170 -4.311 5.668 1.00 14.24 109 GLY A O 1
ATOM 764 N N . LYS A 1 110 ? 13.271 -4.603 7.618 1.00 14.30 110 LYS A N 1
ATOM 765 C CA . LYS A 1 110 ? 12.242 -5.498 8.189 1.00 14.07 110 LYS A CA 1
ATOM 766 C C . LYS A 1 110 ? 11.002 -4.748 8.674 1.00 14.20 110 LYS A C 1
ATOM 767 O O . LYS A 1 110 ? 9.922 -5.336 8.657 1.00 13.07 110 LYS A O 1
ATOM 773 N N . GLY A 1 111 ? 11.149 -3.488 9.114 1.00 13.03 111 GLY A N 1
ATOM 774 C CA . GLY A 1 111 ? 9.986 -2.675 9.501 1.00 13.59 111 GLY A CA 1
ATOM 775 C C . GLY A 1 111 ? 9.077 -2.509 8.300 1.00 13.89 111 GLY A C 1
ATOM 776 O O . GLY A 1 111 ? 7.872 -2.683 8.396 1.00 13.52 111 GLY A O 1
ATOM 777 N N . PHE A 1 112 ? 9.671 -2.198 7.158 1.00 13.91 112 PHE A N 1
ATOM 778 C CA . PHE A 1 112 ? 8.922 -2.059 5.918 1.00 13.34 112 PHE A CA 1
ATOM 779 C C . PHE A 1 112 ? 8.243 -3.377 5.534 1.00 13.69 112 PHE A C 1
ATOM 780 O O . PHE A 1 112 ? 7.054 -3.377 5.192 1.00 13.86 112 PHE A O 1
ATOM 788 N N . LEU A 1 113 ? 8.993 -4.477 5.556 1.00 13.35 113 LEU A N 1
ATOM 789 C CA . LEU A 1 113 ? 8.450 -5.783 5.241 1.00 13.98 113 LEU A CA 1
ATOM 790 C C . LEU A 1 113 ? 7.269 -6.162 6.127 1.00 13.49 113 LEU A C 1
ATOM 791 O O . LEU A 1 113 ? 6.257 -6.637 5.615 1.00 14.55 113 LEU A O 1
ATOM 796 N N . ALA A 1 114 ? 7.359 -5.902 7.436 1.00 13.74 114 ALA A N 1
ATOM 797 C CA . ALA A 1 114 ? 6.218 -6.148 8.324 1.00 13.95 114 ALA A CA 1
ATOM 798 C C . ALA A 1 114 ? 5.023 -5.277 7.947 1.00 13.87 114 ALA A C 1
ATOM 799 O O . ALA A 1 114 ? 3.898 -5.764 7.881 1.00 14.42 114 ALA A O 1
ATOM 801 N N . SER A 1 115 ? 5.244 -3.992 7.675 1.00 13.80 115 SER A N 1
ATOM 802 C CA . SER A 1 115 ? 4.148 -3.139 7.197 1.00 13.46 115 SER A CA 1
ATOM 803 C C . SER A 1 115 ? 3.524 -3.688 5.905 1.00 13.84 115 SER A C 1
ATOM 804 O O . SER A 1 115 ? 2.292 -3.751 5.776 1.00 15.23 115 SER A O 1
ATOM 807 N N . LEU A 1 116 ? 4.386 -4.098 4.963 1.00 14.19 116 LEU A N 1
ATOM 808 C CA . LEU A 1 116 ? 3.942 -4.642 3.667 1.00 14.87 116 LEU A CA 1
ATOM 809 C C . LEU A 1 116 ? 3.031 -5.851 3.867 1.00 15.89 116 LEU A C 1
ATOM 810 O O . LEU A 1 116 ? 1.955 -5.934 3.260 1.00 15.57 116 LEU A O 1
ATOM 815 N N . LYS A 1 117 ? 3.459 -6.758 4.741 1.00 16.36 117 LYS A N 1
ATOM 816 C CA . LYS A 1 117 ? 2.747 -8.007 4.993 1.00 17.07 117 LYS A CA 1
ATOM 817 C C . LYS A 1 117 ? 1.329 -7.815 5.545 1.00 17.72 117 LYS A C 1
ATOM 818 O O . LYS A 1 117 ? 0.491 -8.723 5.415 1.00 18.72 117 LYS A O 1
ATOM 824 N N . THR A 1 118 ? 1.038 -6.641 6.112 1.00 18.16 118 THR A N 1
ATOM 825 C CA . THR A 1 118 ? -0.352 -6.330 6.513 1.00 19.78 118 THR A CA 1
ATOM 826 C C . THR A 1 118 ? -1.287 -6.150 5.322 1.00 19.88 118 THR A C 1
ATOM 827 O O . THR A 1 118 ? -2.517 -6.187 5.489 1.00 20.35 118 THR A O 1
ATOM 831 N N . VAL A 1 119 ? -0.735 -5.904 4.136 1.00 19.48 119 VAL A N 1
ATOM 832 C CA . VAL A 1 119 ? -1.592 -5.645 2.965 1.00 20.42 119 VAL A CA 1
ATOM 833 C C . VAL A 1 119 ? -1.457 -6.673 1.842 1.00 21.44 119 VAL A C 1
ATOM 834 O O . VAL A 1 119 ? -2.422 -6.917 1.117 1.00 22.96 119 VAL A O 1
ATOM 838 N N . THR A 1 120 ? -0.262 -7.238 1.686 1.00 21.10 120 THR A N 1
ATOM 839 C CA . THR A 1 120 ? 0.018 -8.202 0.618 1.00 23.76 120 THR A CA 1
ATOM 840 C C . THR A 1 120 ? 1.329 -8.951 0.881 1.00 23.59 120 THR A C 1
ATOM 841 O O . THR A 1 120 ? 2.126 -8.551 1.752 1.00 23.37 120 THR A O 1
ATOM 845 N N . SER A 1 121 ? 1.548 -10.040 0.147 1.00 21.51 121 SER A N 1
ATOM 846 C CA . SER A 1 121 ? 2.816 -10.766 0.230 1.00 21.40 121 SER A CA 1
ATOM 847 C C . SER A 1 121 ? 3.820 -10.189 -0.758 1.00 21.31 121 SER A C 1
ATOM 848 O O . SER A 1 121 ? 3.443 -9.814 -1.865 1.00 22.63 121 SER A O 1
ATOM 851 N N . PRO A 1 122 ? 5.104 -10.134 -0.365 1.00 20.89 122 PRO A N 1
ATOM 852 C CA . PRO A 1 122 ? 6.152 -9.694 -1.285 1.00 19.97 122 PRO A CA 1
ATOM 853 C C . PRO A 1 122 ? 6.514 -10.724 -2.353 1.00 18.93 122 PRO A C 1
ATOM 854 O O . PRO A 1 122 ? 7.114 -10.356 -3.362 1.00 18.89 122 PRO A O 1
ATOM 858 N N . ALA A 1 123 ? 6.156 -11.993 -2.134 1.00 18.41 123 ALA A N 1
ATOM 859 C CA . ALA A 1 123 ? 6.659 -13.073 -2.982 1.00 17.75 123 ALA A CA 1
ATOM 860 C C . ALA A 1 123 ? 6.090 -12.932 -4.396 1.00 17.58 123 ALA A C 1
ATOM 861 O O . ALA A 1 123 ? 4.885 -12.757 -4.564 1.00 18.62 123 ALA A O 1
ATOM 863 N N . GLY A 1 124 ? 6.981 -12.938 -5.391 1.00 17.54 124 GLY A N 1
ATOM 864 C CA . GLY A 1 124 ? 6.580 -12.841 -6.794 1.00 16.80 124 GLY A CA 1
ATOM 865 C C . GLY A 1 124 ? 6.265 -11.439 -7.285 1.00 17.85 124 GLY A C 1
ATOM 866 O O . GLY A 1 124 ? 5.907 -11.273 -8.433 1.00 18.32 124 GLY A O 1
ATOM 867 N N . LYS A 1 125 ? 6.397 -10.440 -6.417 1.00 17.12 125 LYS A N 1
ATOM 868 C CA . LYS A 1 125 ? 6.037 -9.067 -6.752 1.00 16.81 125 LYS A CA 1
ATOM 869 C C . LYS A 1 125 ? 7.128 -8.319 -7.499 1.00 16.33 125 LYS A C 1
ATOM 870 O O . LYS A 1 125 ? 8.317 -8.636 -7.375 1.00 14.82 125 LYS A O 1
ATOM 876 N N . ARG A 1 126 ? 6.688 -7.343 -8.290 1.00 15.36 126 ARG A N 1
ATOM 877 C CA . ARG A 1 126 ? 7.581 -6.423 -8.981 1.00 15.43 126 ARG A CA 1
ATOM 878 C C . ARG A 1 126 ? 7.557 -5.083 -8.264 1.00 14.91 126 ARG A C 1
ATOM 879 O O . ARG A 1 126 ? 6.500 -4.464 -8.063 1.00 14.67 126 ARG A O 1
ATOM 887 N N . VAL A 1 127 ? 8.748 -4.651 -7.853 1.00 14.14 127 VAL A N 1
ATOM 888 C CA . VAL A 1 127 ? 8.922 -3.551 -6.911 1.00 13.68 127 VAL A CA 1
ATOM 889 C C . VAL A 1 127 ? 9.795 -2.442 -7.501 1.00 13.23 127 VAL A C 1
ATOM 890 O O . VAL A 1 127 ? 10.798 -2.730 -8.167 1.00 13.66 127 VAL A O 1
ATOM 894 N N . VAL A 1 128 ? 9.421 -1.188 -7.233 1.00 12.58 128 VAL A N 1
ATOM 895 C CA . VAL A 1 128 ? 10.246 -0.014 -7.550 1.00 12.92 128 VAL A CA 1
ATOM 896 C C . VAL A 1 128 ? 10.642 0.690 -6.261 1.00 12.33 128 VAL A C 1
ATOM 897 O O . VAL A 1 128 ? 9.763 1.041 -5.451 1.00 12.62 128 VAL A O 1
ATOM 901 N N . ILE A 1 129 ? 11.949 0.921 -6.085 1.00 11.60 129 ILE A N 1
ATOM 902 C CA . ILE A 1 129 ? 12.464 1.654 -4.931 1.00 11.45 129 ILE A CA 1
ATOM 903 C C . ILE A 1 129 ? 13.064 2.951 -5.436 1.00 11.04 129 ILE A C 1
ATOM 904 O O . ILE A 1 129 ? 13.974 2.945 -6.281 1.00 11.80 129 ILE A O 1
ATOM 909 N N . LEU A 1 130 ? 12.525 4.065 -4.959 1.00 11.36 130 LEU A N 1
ATOM 910 C CA . LEU A 1 130 ? 13.082 5.388 -5.241 1.00 12.45 130 LEU A CA 1
ATOM 911 C C . LEU A 1 130 ? 14.180 5.697 -4.250 1.00 13.75 130 LEU A C 1
ATOM 912 O O . LEU A 1 130 ? 13.915 5.870 -3.057 1.00 13.87 130 LEU A O 1
ATOM 917 N N . GLY A 1 131 ? 15.395 5.863 -4.767 1.00 14.04 131 GLY A N 1
ATOM 918 C CA . GLY A 1 131 ? 16.573 6.184 -3.952 1.00 15.43 131 GLY A CA 1
ATOM 919 C C . GLY A 1 131 ? 17.463 4.977 -3.738 1.00 16.12 131 GLY A C 1
ATOM 920 O O . GLY A 1 131 ? 16.986 3.841 -3.808 1.00 19.15 131 GLY A O 1
ATOM 921 N N . ALA A 1 132 ? 18.749 5.224 -3.483 1.00 17.48 132 ALA A N 1
ATOM 922 C CA . ALA A 1 132 ? 19.754 4.168 -3.323 1.00 17.90 132 ALA A CA 1
ATOM 923 C C . ALA A 1 132 ? 20.570 4.166 -2.001 1.00 19.40 132 ALA A C 1
ATOM 924 O O . ALA A 1 132 ? 21.665 3.582 -1.940 1.00 21.85 132 ALA A O 1
ATOM 926 N N . GLY A 1 133 ? 20.064 4.835 -0.966 1.00 20.13 133 GLY A N 1
ATOM 927 C CA . GLY A 1 133 ? 20.727 4.877 0.348 1.00 21.41 133 GLY A CA 1
ATOM 928 C C . GLY A 1 133 ? 20.780 3.585 1.161 1.00 20.53 133 GLY A C 1
ATOM 929 O O . GLY A 1 133 ? 20.587 2.463 0.637 1.00 19.97 133 GLY A O 1
ATOM 930 N N . GLY A 1 134 ? 21.091 3.739 2.449 1.00 21.49 134 GLY A N 1
ATOM 931 C CA . GLY A 1 134 ? 21.159 2.598 3.373 1.00 21.47 134 GLY A CA 1
ATOM 932 C C . GLY A 1 134 ? 19.819 1.898 3.489 1.00 20.92 134 GLY A C 1
ATOM 933 O O . GLY A 1 134 ? 19.746 0.642 3.454 1.00 21.75 134 GLY A O 1
ATOM 934 N N . ALA A 1 135 ? 18.763 2.703 3.600 1.00 22.11 135 ALA A N 1
ATOM 935 C CA . ALA A 1 135 ? 17.375 2.209 3.671 1.00 17.69 135 ALA A CA 1
ATOM 936 C C . ALA A 1 135 ? 17.009 1.405 2.424 1.00 15.57 135 ALA A C 1
ATOM 937 O O . ALA A 1 135 ? 16.509 0.287 2.510 1.00 14.69 135 ALA A O 1
ATOM 939 N N . ALA A 1 136 ? 17.333 1.955 1.254 1.00 13.75 136 ALA A N 1
ATOM 940 C CA . ALA A 1 136 ? 17.063 1.271 -0.006 1.00 13.44 136 ALA A CA 1
ATOM 941 C C . ALA A 1 136 ? 17.766 -0.099 -0.134 1.00 12.24 136 ALA A C 1
ATOM 942 O O . ALA A 1 136 ? 17.136 -1.087 -0.556 1.00 12.61 136 ALA A O 1
ATOM 944 N N . ARG A 1 137 ? 19.052 -0.137 0.216 1.00 12.02 137 ARG A N 1
ATOM 945 C CA . ARG A 1 137 ? 19.827 -1.381 0.215 1.00 11.90 137 ARG A CA 1
ATOM 946 C C . ARG A 1 137 ? 19.174 -2.448 1.092 1.00 11.72 137 ARG A C 1
ATOM 947 O O . ARG A 1 137 ? 18.981 -3.591 0.629 1.00 11.69 137 ARG A O 1
ATOM 955 N N . ALA A 1 138 ? 18.852 -2.096 2.349 1.00 11.69 138 ALA A N 1
ATOM 956 C CA . ALA A 1 138 ? 18.237 -3.077 3.254 1.00 11.52 138 ALA A CA 1
ATOM 957 C C . ALA A 1 138 ? 16.859 -3.536 2.800 1.00 11.37 138 ALA A C 1
ATOM 958 O O . ALA A 1 138 ? 16.551 -4.735 2.868 1.00 11.44 138 ALA A O 1
ATOM 960 N N . ILE A 1 139 ? 16.046 -2.593 2.341 1.00 12.15 139 ILE A N 1
ATOM 961 C CA . ILE A 1 139 ? 14.702 -2.889 1.836 1.00 11.61 139 ILE A CA 1
ATOM 962 C C . ILE A 1 139 ? 14.793 -3.835 0.620 1.00 12.01 139 ILE A C 1
ATOM 963 O O . ILE A 1 139 ? 14.076 -4.817 0.550 1.00 12.32 139 ILE A O 1
ATOM 968 N N . ALA A 1 140 ? 15.703 -3.546 -0.311 1.00 11.87 140 ALA A N 1
ATOM 969 C CA . ALA A 1 140 ? 15.899 -4.405 -1.487 1.00 11.52 140 ALA A CA 1
ATOM 970 C C . ALA A 1 140 ? 16.297 -5.837 -1.084 1.00 11.62 140 ALA A C 1
ATOM 971 O O . ALA A 1 140 ? 15.719 -6.807 -1.566 1.00 12.06 140 ALA A O 1
ATOM 973 N N . VAL A 1 141 ? 17.235 -5.955 -0.139 1.00 11.23 141 VAL A N 1
ATOM 974 C CA . VAL A 1 141 ? 17.651 -7.288 0.320 1.00 12.52 141 VAL A CA 1
ATOM 975 C C . VAL A 1 141 ? 16.492 -8.022 0.969 1.00 13.37 141 VAL A C 1
ATOM 976 O O . VAL A 1 141 ? 16.280 -9.191 0.665 1.00 13.46 141 VAL A O 1
ATOM 980 N N . GLU A 1 142 ? 15.775 -7.365 1.888 1.00 13.52 142 GLU A N 1
ATOM 981 C CA . GLU A 1 142 ? 14.689 -8.050 2.592 1.00 13.60 142 GLU A CA 1
ATOM 982 C C . GLU A 1 142 ? 13.576 -8.509 1.640 1.00 13.58 142 GLU A C 1
ATOM 983 O O . GLU A 1 142 ? 13.036 -9.610 1.764 1.00 12.99 142 GLU A O 1
ATOM 989 N N . LEU A 1 143 ? 13.255 -7.694 0.659 1.00 13.77 143 LEU A N 1
ATOM 990 C CA . LEU A 1 143 ? 12.266 -8.077 -0.344 1.00 13.42 143 LEU A CA 1
ATOM 991 C C . LEU A 1 143 ? 12.729 -9.269 -1.176 1.00 13.30 143 LEU A C 1
ATOM 992 O O . LEU A 1 143 ? 11.946 -10.196 -1.433 1.00 13.89 143 LEU A O 1
ATOM 997 N N . ALA A 1 144 ? 13.997 -9.236 -1.602 1.00 13.80 144 ALA A N 1
ATOM 998 C CA . ALA A 1 144 ? 14.598 -10.320 -2.364 1.00 15.03 144 ALA A CA 1
ATOM 999 C C . ALA A 1 144 ? 14.597 -11.622 -1.579 1.00 15.44 144 ALA A C 1
ATOM 1000 O O . ALA A 1 144 ? 14.168 -12.638 -2.108 1.00 17.18 144 ALA A O 1
ATOM 1002 N N . LEU A 1 145 ? 15.039 -11.589 -0.311 1.00 15.91 145 LEU A N 1
ATOM 1003 C CA . LEU A 1 145 ? 14.997 -12.787 0.556 1.00 17.11 145 LEU A CA 1
ATOM 1004 C C . LEU A 1 145 ? 13.581 -13.274 0.835 1.00 16.86 145 LEU A C 1
ATOM 1005 O O . LEU A 1 145 ? 13.361 -14.471 1.081 1.00 18.53 145 LEU A O 1
ATOM 1010 N N . ALA A 1 146 ? 12.609 -12.368 0.759 1.00 16.70 146 ALA A N 1
ATOM 1011 C CA . ALA A 1 146 ? 11.220 -12.719 0.979 1.00 17.10 146 ALA A CA 1
ATOM 1012 C C . ALA A 1 146 ? 10.496 -13.148 -0.302 1.00 17.10 146 ALA A C 1
ATOM 1013 O O . ALA A 1 146 ? 9.257 -13.277 -0.299 1.00 17.72 146 ALA A O 1
ATOM 1015 N N . GLY A 1 147 ? 11.251 -13.295 -1.393 1.00 16.74 147 GLY A N 1
ATOM 1016 C CA . GLY A 1 147 ? 10.726 -13.859 -2.630 1.00 16.67 147 GLY A CA 1
ATOM 1017 C C . GLY A 1 147 ? 10.236 -12.914 -3.701 1.00 17.21 147 GLY A C 1
ATOM 1018 O O . GLY A 1 147 ? 9.606 -13.366 -4.665 1.00 16.77 147 GLY A O 1
ATOM 1019 N N . ALA A 1 148 ? 10.525 -11.609 -3.591 1.00 16.09 148 ALA A N 1
ATOM 1020 C CA . ALA A 1 148 ? 10.149 -10.687 -4.673 1.00 16.41 148 ALA A CA 1
ATOM 1021 C C . ALA A 1 148 ? 10.765 -11.112 -6.009 1.00 15.81 148 ALA A C 1
ATOM 1022 O O . ALA A 1 148 ? 11.876 -11.648 -6.049 1.00 17.40 148 ALA A O 1
ATOM 1024 N N . ALA A 1 149 ? 10.031 -10.893 -7.090 1.00 15.89 149 ALA A N 1
ATOM 1025 C CA . ALA A 1 149 ? 10.509 -11.328 -8.415 1.00 15.54 149 ALA A CA 1
ATOM 1026 C C . ALA A 1 149 ? 11.503 -10.351 -9.051 1.00 15.94 149 ALA A C 1
ATOM 1027 O O . ALA A 1 149 ? 12.509 -10.767 -9.659 1.00 17.12 149 ALA A O 1
ATOM 1029 N N . HIS A 1 150 ? 11.230 -9.061 -8.896 1.00 15.45 150 HIS A N 1
ATOM 1030 C CA . HIS A 1 150 ? 11.923 -8.033 -9.649 1.00 14.63 150 HIS A CA 1
ATOM 1031 C C . HIS A 1 150 ? 11.969 -6.739 -8.867 1.00 14.39 150 HIS A C 1
ATOM 1032 O O . HIS A 1 150 ? 10.942 -6.282 -8.354 1.00 14.45 150 HIS A O 1
ATOM 1039 N N . ILE A 1 151 ? 13.172 -6.175 -8.762 1.00 14.40 151 ILE A N 1
ATOM 1040 C CA . ILE A 1 151 ? 13.376 -4.958 -7.984 1.00 14.19 151 ILE A CA 1
ATOM 1041 C C . ILE A 1 151 ? 14.125 -3.961 -8.839 1.00 13.92 151 ILE A C 1
ATOM 1042 O O . ILE A 1 151 ? 15.240 -4.237 -9.291 1.00 14.49 151 ILE A O 1
ATOM 1047 N N . THR A 1 152 ? 13.511 -2.803 -9.020 1.00 13.01 152 THR A N 1
ATOM 1048 C CA . THR A 1 152 ? 14.084 -1.705 -9.812 1.00 13.29 152 THR A CA 1
ATOM 1049 C C . THR A 1 152 ? 14.479 -0.630 -8.812 1.00 13.10 152 THR A C 1
ATOM 1050 O O . THR A 1 152 ? 13.644 -0.221 -7.995 1.00 13.73 152 THR A O 1
ATOM 1054 N N . ILE A 1 153 ? 15.741 -0.199 -8.853 1.00 13.48 153 ILE A N 1
ATOM 1055 C CA . ILE A 1 153 ? 16.240 0.842 -7.961 1.00 12.67 153 ILE A CA 1
ATOM 1056 C C . ILE A 1 153 ? 16.493 2.077 -8.816 1.00 13.33 153 ILE A C 1
ATOM 1057 O O . ILE A 1 153 ? 17.163 1.983 -9.842 1.00 13.61 153 ILE A O 1
ATOM 1062 N N . VAL A 1 154 ? 15.890 3.191 -8.427 1.00 12.88 154 VAL A N 1
ATOM 1063 C CA . VAL A 1 154 ? 15.863 4.433 -9.215 1.00 13.39 154 VAL A CA 1
ATOM 1064 C C . VAL A 1 154 ? 16.636 5.485 -8.431 1.00 13.59 154 VAL A C 1
ATOM 1065 O O . VAL A 1 154 ? 16.387 5.735 -7.246 1.00 13.16 154 VAL A O 1
ATOM 1069 N N . ASN A 1 155 ? 17.659 6.050 -9.068 1.00 14.54 155 ASN A N 1
ATOM 1070 C CA . ASN A 1 155 ? 18.509 7.019 -8.392 1.00 14.75 155 ASN A CA 1
ATOM 1071 C C . ASN A 1 155 ? 19.112 7.982 -9.404 1.00 15.47 155 ASN A C 1
ATOM 1072 O O . ASN A 1 155 ? 19.404 7.590 -10.527 1.00 15.54 155 ASN A O 1
ATOM 1077 N N . ARG A 1 156 ? 19.288 9.245 -9.008 1.00 16.67 156 ARG A N 1
ATOM 1078 C CA . ARG A 1 156 ? 19.915 10.218 -9.910 1.00 17.71 156 ARG A CA 1
ATOM 1079 C C . ARG A 1 156 ? 21.315 9.745 -10.258 1.00 18.84 156 ARG A C 1
ATOM 1080 O O . ARG A 1 156 ? 21.685 9.785 -11.421 1.00 18.89 156 ARG A O 1
ATOM 1088 N N . ASP A 1 157 ? 22.063 9.254 -9.268 1.00 20.20 157 ASP A N 1
ATOM 1089 C CA . ASP A 1 157 ? 23.348 8.606 -9.537 1.00 19.95 157 ASP A CA 1
ATOM 1090 C C . ASP A 1 157 ? 23.066 7.124 -9.712 1.00 19.42 157 ASP A C 1
ATOM 1091 O O . ASP A 1 157 ? 22.988 6.372 -8.730 1.00 18.04 157 ASP A O 1
ATOM 1096 N N . ALA A 1 158 ? 22.897 6.726 -10.969 1.00 17.59 158 ALA A N 1
ATOM 1097 C CA . ALA A 1 158 ? 22.503 5.364 -11.343 1.00 17.63 158 ALA A CA 1
ATOM 1098 C C . ALA A 1 158 ? 23.511 4.306 -10.922 1.00 17.72 158 ALA A C 1
ATOM 1099 O O . ALA A 1 158 ? 23.120 3.169 -10.665 1.00 17.03 158 ALA A O 1
ATOM 1101 N N . SER A 1 159 ? 24.799 4.663 -10.861 1.00 18.05 159 SER A N 1
ATOM 1102 C CA . SER A 1 159 ? 25.828 3.722 -10.408 1.00 18.05 159 SER A CA 1
ATOM 1103 C C . SER A 1 159 ? 25.603 3.242 -8.968 1.00 17.40 159 SER A C 1
ATOM 1104 O O . SER A 1 159 ? 25.875 2.095 -8.678 1.00 17.48 159 SER A O 1
ATOM 1107 N N . LYS A 1 160 ? 25.078 4.114 -8.109 1.00 17.52 160 LYS A N 1
ATOM 1108 C CA . LYS A 1 160 ? 24.686 3.741 -6.733 1.00 17.23 160 LYS A CA 1
ATOM 1109 C C . LYS A 1 160 ? 23.489 2.786 -6.736 1.00 16.53 160 LYS A C 1
ATOM 1110 O O . LYS A 1 160 ? 23.451 1.834 -5.950 1.00 16.95 160 LYS A O 1
ATOM 1116 N N . ALA A 1 161 ? 22.522 3.024 -7.623 1.00 14.99 161 ALA A N 1
ATOM 1117 C CA . ALA A 1 161 ? 21.435 2.037 -7.835 1.00 14.47 161 ALA A CA 1
ATOM 1118 C C . ALA A 1 161 ? 21.973 0.707 -8.369 1.00 15.58 161 ALA A C 1
ATOM 1119 O O . ALA A 1 161 ? 21.538 -0.368 -7.918 1.00 16.43 161 ALA A O 1
ATOM 1121 N N . GLU A 1 162 ? 22.914 0.783 -9.323 1.00 15.21 162 GLU A N 1
ATOM 1122 C CA . GLU A 1 162 ? 23.513 -0.405 -9.931 1.00 15.93 162 GLU A CA 1
ATOM 1123 C C . GLU A 1 162 ? 24.221 -1.275 -8.904 1.00 14.75 162 GLU A C 1
ATOM 1124 O O . GLU A 1 162 ? 24.204 -2.493 -9.045 1.00 15.63 162 GLU A O 1
ATOM 1130 N N . THR A 1 163 ? 24.785 -0.659 -7.864 1.00 15.52 163 THR A N 1
ATOM 1131 C CA . THR A 1 163 ? 25.422 -1.397 -6.760 1.00 16.06 163 THR A CA 1
ATOM 1132 C C . THR A 1 163 ? 24.392 -2.291 -6.060 1.00 14.60 163 THR A C 1
ATOM 1133 O O . THR A 1 163 ? 24.631 -3.475 -5.844 1.00 14.55 163 THR A O 1
ATOM 1137 N N . ILE A 1 164 ? 23.221 -1.729 -5.779 1.00 14.71 164 ILE A N 1
ATOM 1138 C CA . ILE A 1 164 ? 22.151 -2.499 -5.180 1.00 15.02 164 ILE A CA 1
ATOM 1139 C C . ILE A 1 164 ? 21.579 -3.550 -6.166 1.00 14.08 164 ILE A C 1
ATOM 1140 O O . ILE A 1 164 ? 21.393 -4.721 -5.797 1.00 15.20 164 ILE A O 1
ATOM 1145 N N . ALA A 1 165 ? 21.323 -3.162 -7.418 1.00 14.52 165 ALA A N 1
ATOM 1146 C CA . ALA A 1 165 ? 20.871 -4.131 -8.415 1.00 14.91 165 ALA A CA 1
ATOM 1147 C C . ALA A 1 165 ? 21.807 -5.348 -8.536 1.00 14.61 165 ALA A C 1
ATOM 1148 O O . ALA A 1 165 ? 21.312 -6.492 -8.561 1.00 15.01 165 ALA A O 1
ATOM 1150 N N . ALA A 1 166 ? 23.121 -5.082 -8.551 1.00 14.93 166 ALA A N 1
ATOM 1151 C CA . ALA A 1 166 ? 24.158 -6.116 -8.665 1.00 15.95 166 ALA A CA 1
ATOM 1152 C C . ALA A 1 166 ? 24.118 -7.034 -7.444 1.00 15.80 166 ALA A C 1
ATOM 1153 O O . ALA A 1 166 ? 24.187 -8.245 -7.581 1.00 17.28 166 ALA A O 1
ATOM 1155 N N . LEU A 1 167 ? 23.949 -6.450 -6.260 1.00 16.49 167 LEU A N 1
ATOM 1156 C CA . LEU A 1 167 ? 23.797 -7.231 -5.031 1.00 16.18 167 LEU A CA 1
ATOM 1157 C C . LEU A 1 167 ? 22.620 -8.201 -5.128 1.00 16.00 167 LEU A C 1
ATOM 1158 O O . LEU A 1 167 ? 22.741 -9.365 -4.772 1.00 17.66 167 LEU A O 1
ATOM 1163 N N . ILE A 1 168 ? 21.492 -7.715 -5.627 1.00 15.79 168 ILE A N 1
ATOM 1164 C CA . ILE A 1 168 ? 20.297 -8.530 -5.742 1.00 15.98 168 ILE A CA 1
ATOM 1165 C C . ILE A 1 168 ? 20.506 -9.686 -6.720 1.00 16.37 168 ILE A C 1
ATOM 1166 O O . ILE A 1 168 ? 20.256 -10.835 -6.373 1.00 17.13 168 ILE A O 1
ATOM 1171 N N . ASN A 1 169 ? 21.026 -9.385 -7.905 1.00 16.90 169 ASN A N 1
ATOM 1172 C CA . ASN A 1 169 ? 21.281 -10.420 -8.915 1.00 18.02 169 ASN A CA 1
ATOM 1173 C C . ASN A 1 169 ? 22.312 -11.448 -8.480 1.00 18.80 169 ASN A C 1
ATOM 1174 O O . ASN A 1 169 ? 22.133 -12.636 -8.734 1.00 20.92 169 ASN A O 1
ATOM 1179 N N . ASP A 1 170 ? 23.357 -10.986 -7.800 1.00 19.75 170 ASP A N 1
ATOM 1180 C CA . ASP A 1 170 ? 24.494 -11.835 -7.412 1.00 19.77 170 ASP A CA 1
ATOM 1181 C C . ASP A 1 170 ? 24.237 -12.703 -6.200 1.00 21.72 170 ASP A C 1
ATOM 1182 O O . ASP A 1 170 ? 24.816 -13.792 -6.077 1.00 22.17 170 ASP A O 1
ATOM 1187 N N . LYS A 1 171 ? 23.397 -12.217 -5.291 1.00 21.14 171 LYS A N 1
ATOM 1188 C CA . LYS A 1 171 ? 23.227 -12.871 -4.002 1.00 21.32 171 LYS A CA 1
ATOM 1189 C C . LYS A 1 171 ? 21.823 -13.368 -3.681 1.00 21.74 171 LYS A C 1
ATOM 1190 O O . LYS A 1 171 ? 21.609 -13.933 -2.612 1.00 23.73 171 LYS A O 1
ATOM 1196 N N . THR A 1 172 ? 20.874 -13.164 -4.586 1.00 20.30 172 THR A N 1
ATOM 1197 C CA . THR A 1 172 ? 19.477 -13.551 -4.345 1.00 20.89 172 THR A CA 1
ATOM 1198 C C . THR A 1 172 ? 18.832 -14.182 -5.577 1.00 20.96 172 THR A C 1
ATOM 1199 O O . THR A 1 172 ? 19.422 -14.191 -6.656 1.00 21.33 172 THR A O 1
ATOM 1203 N N . GLU A 1 173 ? 17.628 -14.711 -5.401 1.00 22.63 173 GLU A N 1
ATOM 1204 C CA . GLU A 1 173 ? 16.860 -15.290 -6.507 1.00 24.37 173 GLU A CA 1
ATOM 1205 C C . GLU A 1 173 ? 16.110 -14.241 -7.325 1.00 22.86 173 GLU A C 1
ATOM 1206 O O . GLU A 1 173 ? 15.648 -14.523 -8.428 1.00 22.62 173 GLU A O 1
ATOM 1212 N N . ALA A 1 174 ? 16.012 -13.035 -6.766 1.00 20.73 174 ALA A N 1
ATOM 1213 C CA . ALA A 1 174 ? 15.320 -11.912 -7.384 1.00 20.28 174 ALA A CA 1
ATOM 1214 C C . ALA A 1 174 ? 16.167 -11.294 -8.482 1.00 19.17 174 ALA A C 1
ATOM 1215 O O . ALA A 1 174 ? 17.400 -11.371 -8.450 1.00 20.33 174 ALA A O 1
ATOM 1217 N N . THR A 1 175 ? 15.488 -10.706 -9.458 1.00 18.89 175 THR A N 1
ATOM 1218 C CA . THR A 1 175 ? 16.144 -9.900 -10.489 1.00 18.12 175 THR A CA 1
ATOM 1219 C C . THR A 1 175 ? 16.212 -8.450 -10.033 1.00 17.07 175 THR A C 1
ATOM 1220 O O . THR A 1 175 ? 15.207 -7.884 -9.612 1.00 17.59 175 THR A O 1
ATOM 1224 N N . GLY A 1 176 ? 17.406 -7.873 -10.092 1.00 16.81 176 GLY A N 1
ATOM 1225 C CA . GLY A 1 176 ? 17.618 -6.455 -9.796 1.00 15.77 176 GLY A CA 1
ATOM 1226 C C . GLY A 1 176 ? 17.960 -5.662 -11.033 1.00 16.33 176 GLY A C 1
ATOM 1227 O O . GLY A 1 176 ? 18.687 -6.145 -11.900 1.00 16.13 176 GLY A O 1
ATOM 1228 N N . GLU A 1 177 ? 17.444 -4.437 -11.104 1.00 15.49 177 GLU A N 1
ATOM 1229 C CA . GLU A 1 177 ? 17.628 -3.534 -12.244 1.00 16.47 177 GLU A CA 1
ATOM 1230 C C . GLU A 1 177 ? 17.822 -2.126 -11.709 1.00 15.83 177 GLU A C 1
ATOM 1231 O O . GLU A 1 177 ? 17.139 -1.716 -10.757 1.00 17.31 177 GLU A O 1
ATOM 1237 N N . ALA A 1 178 ? 18.749 -1.384 -12.310 1.00 14.48 178 ALA A N 1
ATOM 1238 C CA . ALA A 1 178 ? 18.972 0.022 -11.975 1.00 14.13 178 ALA A CA 1
ATOM 1239 C C . ALA A 1 178 ? 18.502 0.949 -13.080 1.00 15.48 178 ALA A C 1
ATOM 1240 O O . ALA A 1 178 ? 18.647 0.648 -14.266 1.00 15.57 178 ALA A O 1
ATOM 1242 N N . GLN A 1 179 ? 17.936 2.085 -12.686 1.00 16.02 179 GLN A N 1
ATOM 1243 C CA . GLN A 1 179 ? 17.494 3.101 -13.649 1.00 16.43 179 GLN A CA 1
ATOM 1244 C C . GLN A 1 179 ? 17.892 4.478 -13.159 1.00 15.41 179 GLN A C 1
ATOM 1245 O O . GLN A 1 179 ? 17.677 4.825 -11.987 1.00 16.08 179 GLN A O 1
ATOM 1251 N N . ALA A 1 180 ? 18.474 5.275 -14.049 1.00 15.80 180 ALA A N 1
ATOM 1252 C CA . ALA A 1 180 ? 18.790 6.662 -13.737 1.00 15.08 180 ALA A CA 1
ATOM 1253 C C . ALA A 1 180 ? 17.484 7.418 -13.605 1.00 16.81 180 ALA A C 1
ATOM 1254 O O . ALA A 1 180 ? 16.519 7.153 -14.352 1.00 17.14 180 ALA A O 1
ATOM 1256 N N . TRP A 1 181 ? 17.463 8.339 -12.649 1.00 15.67 181 TRP A N 1
ATOM 1257 C CA . TRP A 1 181 ? 16.277 9.139 -12.351 1.00 16.81 181 TRP A CA 1
ATOM 1258 C C . TRP A 1 181 ? 16.428 10.479 -13.054 1.00 17.37 181 TRP A C 1
ATOM 1259 O O . TRP A 1 181 ? 17.337 11.256 -12.736 1.00 18.73 181 TRP A O 1
ATOM 1270 N N . SER A 1 182 ? 15.556 10.722 -14.031 1.00 19.45 182 SER A N 1
ATOM 1271 C CA . SER A 1 182 ? 15.526 11.982 -14.767 1.00 21.77 182 SER A CA 1
ATOM 1272 C C . SER A 1 182 ? 14.061 12.382 -14.957 1.00 22.70 182 SER A C 1
ATOM 1273 O O . SER A 1 182 ? 13.297 11.690 -15.650 1.00 25.56 182 SER A O 1
ATOM 1276 N N . GLY A 1 183 ? 13.685 13.494 -14.334 1.00 23.30 183 GLY A N 1
ATOM 1277 C CA . GLY A 1 183 ? 12.308 13.978 -14.323 1.00 22.81 183 GLY A CA 1
ATOM 1278 C C . GLY A 1 183 ? 11.399 13.080 -13.502 1.00 21.57 183 GLY A C 1
ATOM 1279 O O . GLY A 1 183 ? 11.870 12.321 -12.641 1.00 23.83 183 GLY A O 1
ATOM 1280 N N . LYS A 1 184 ? 10.101 13.195 -13.772 1.00 21.23 184 LYS A N 1
ATOM 1281 C CA . LYS A 1 184 ? 9.061 12.394 -13.149 1.00 19.51 184 LYS A CA 1
ATOM 1282 C C . LYS A 1 184 ? 9.186 10.945 -13.595 1.00 18.82 184 LYS A C 1
ATOM 1283 O O . LYS A 1 184 ? 8.923 10.614 -14.779 1.00 20.05 184 LYS A O 1
ATOM 1285 N N . PHE A 1 185 ? 9.621 10.092 -12.663 1.00 17.46 185 PHE A N 1
ATOM 1286 C CA . PHE A 1 185 ? 9.794 8.673 -12.948 1.00 17.81 185 PHE A CA 1
ATOM 1287 C C . PHE A 1 185 ? 8.458 8.010 -13.232 1.00 17.09 185 PHE A C 1
ATOM 1288 O O . PHE A 1 185 ? 7.497 8.126 -12.468 1.00 16.23 185 PHE A O 1
ATOM 1296 N N . SER A 1 186 ? 8.420 7.339 -14.371 1.00 17.08 186 SER A N 1
ATOM 1297 C CA . SER A 1 186 ? 7.237 6.627 -14.791 1.00 18.17 186 SER A CA 1
ATOM 1298 C C . SER A 1 186 ? 7.403 5.163 -14.416 1.00 17.48 186 SER A C 1
ATOM 1299 O O . SER A 1 186 ? 8.284 4.490 -14.925 1.00 17.10 186 SER A O 1
ATOM 1302 N N . LEU A 1 187 ? 6.537 4.677 -13.533 1.00 16.40 187 LEU A N 1
ATOM 1303 C CA . LEU A 1 187 ? 6.551 3.265 -13.157 1.00 16.30 187 LEU A CA 1
ATOM 1304 C C . LEU A 1 187 ? 6.373 2.324 -14.342 1.00 16.66 187 LEU A C 1
ATOM 1305 O O . LEU A 1 187 ? 5.401 2.479 -15.093 1.00 16.80 187 LEU A O 1
ATOM 1310 N N . PRO A 1 188 ? 7.305 1.349 -14.520 1.00 15.63 188 PRO A N 1
ATOM 1311 C CA . PRO A 1 188 ? 7.073 0.391 -15.611 1.00 16.14 188 PRO A CA 1
ATOM 1312 C C . PRO A 1 188 ? 5.780 -0.344 -15.377 1.00 16.74 188 PRO A C 1
ATOM 1313 O O . PRO A 1 188 ? 5.376 -0.558 -14.221 1.00 16.71 188 PRO A O 1
ATOM 1317 N N . THR A 1 189 ? 5.116 -0.698 -16.468 1.00 17.31 189 THR A N 1
ATOM 1318 C CA . THR A 1 189 ? 3.892 -1.468 -16.381 1.00 18.02 189 THR A CA 1
ATOM 1319 C C . THR A 1 189 ? 4.100 -2.739 -15.533 1.00 17.87 189 THR A C 1
ATOM 1320 O O . THR A 1 189 ? 5.187 -3.318 -15.530 1.00 17.81 189 THR A O 1
ATOM 1324 N N . GLY A 1 190 ? 3.066 -3.120 -14.792 1.00 17.71 190 GLY A N 1
ATOM 1325 C CA . GLY A 1 190 ? 3.125 -4.265 -13.891 1.00 18.86 190 GLY A CA 1
ATOM 1326 C C . GLY A 1 190 ? 3.842 -4.064 -12.568 1.00 18.79 190 GLY A C 1
ATOM 1327 O O . GLY A 1 190 ? 4.154 -5.039 -11.901 1.00 20.81 190 GLY A O 1
ATOM 1328 N N . THR A 1 191 ? 4.107 -2.814 -12.181 1.00 16.27 191 THR A N 1
ATOM 1329 C CA . THR A 1 191 ? 4.697 -2.551 -10.867 1.00 16.04 191 THR A CA 1
ATOM 1330 C C . THR A 1 191 ? 3.639 -2.770 -9.789 1.00 15.22 191 THR A C 1
ATOM 1331 O O . THR A 1 191 ? 2.541 -2.215 -9.858 1.00 16.94 191 THR A O 1
ATOM 1335 N N . ASP A 1 192 ? 3.997 -3.575 -8.790 1.00 15.17 192 ASP A N 1
ATOM 1336 C CA . ASP A 1 192 ? 3.087 -3.958 -7.708 1.00 14.51 192 ASP A CA 1
ATOM 1337 C C . ASP A 1 192 ? 3.248 -3.069 -6.489 1.00 14.25 192 ASP A C 1
ATOM 1338 O O . ASP A 1 192 ? 2.283 -2.764 -5.790 1.00 14.45 192 ASP A O 1
ATOM 1343 N N . ILE A 1 193 ? 4.481 -2.642 -6.234 1.00 13.29 193 ILE A N 1
ATOM 1344 C CA . ILE A 1 193 ? 4.826 -1.926 -5.012 1.00 12.73 193 ILE A CA 1
ATOM 1345 C C . ILE A 1 193 ? 5.784 -0.792 -5.376 1.00 12.30 193 ILE A C 1
ATOM 1346 O O . ILE A 1 193 ? 6.778 -1.021 -6.084 1.00 11.45 193 ILE A O 1
ATOM 1351 N N . LEU A 1 194 ? 5.491 0.410 -4.908 1.00 11.77 194 LEU A N 1
ATOM 1352 C CA . LEU A 1 194 ? 6.367 1.574 -5.038 1.00 12.33 194 LEU A CA 1
ATOM 1353 C C . LEU A 1 194 ? 6.783 2.073 -3.658 1.00 12.09 194 LEU A C 1
ATOM 1354 O O . LEU A 1 194 ? 5.939 2.331 -2.812 1.00 13.65 194 LEU A O 1
ATOM 1359 N N . ILE A 1 195 ? 8.087 2.214 -3.436 1.00 11.95 195 ILE A N 1
ATOM 1360 C CA . ILE A 1 195 ? 8.608 2.607 -2.144 1.00 12.42 195 ILE A CA 1
ATOM 1361 C C . ILE A 1 195 ? 9.488 3.832 -2.280 1.00 12.26 195 ILE A C 1
ATOM 1362 O O . ILE A 1 195 ? 10.466 3.809 -3.045 1.00 12.78 195 ILE A O 1
ATOM 1367 N N . ASN A 1 196 ? 9.171 4.898 -1.547 1.00 11.39 196 ASN A N 1
ATOM 1368 C CA . ASN A 1 196 ? 10.103 5.995 -1.436 1.00 11.86 196 ASN A CA 1
ATOM 1369 C C . ASN A 1 196 ? 11.132 5.739 -0.347 1.00 12.09 196 ASN A C 1
ATOM 1370 O O . ASN A 1 196 ? 10.776 5.682 0.833 1.00 12.50 196 ASN A O 1
ATOM 1375 N N . ALA A 1 197 ? 12.412 5.682 -0.727 1.00 11.89 197 ALA A N 1
ATOM 1376 C CA . ALA A 1 197 ? 13.505 5.570 0.241 1.00 12.89 197 ALA A CA 1
ATOM 1377 C C . ALA A 1 197 ? 14.385 6.825 0.249 1.00 13.88 197 ALA A C 1
ATOM 1378 O O . ALA A 1 197 ? 15.499 6.813 0.771 1.00 16.85 197 ALA A O 1
ATOM 1380 N N . THR A 1 198 ? 13.866 7.907 -0.317 1.00 14.73 198 THR A N 1
ATOM 1381 C CA . THR A 1 198 ? 14.567 9.195 -0.289 1.00 14.79 198 THR A CA 1
ATOM 1382 C C . THR A 1 198 ? 14.175 9.963 0.959 1.00 16.32 198 THR A C 1
ATOM 1383 O O . THR A 1 198 ? 13.238 9.588 1.681 1.00 15.13 198 THR A O 1
ATOM 1387 N N . SER A 1 199 ? 14.871 11.059 1.209 1.00 17.08 199 SER A N 1
ATOM 1388 C CA . SER A 1 199 ? 14.434 11.985 2.253 1.00 17.76 199 SER A CA 1
ATOM 1389 C C . SER A 1 199 ? 13.599 13.137 1.707 1.00 17.48 199 SER A C 1
ATOM 1390 O O . SER A 1 199 ? 13.355 14.097 2.431 1.00 17.01 199 SER A O 1
ATOM 1393 N N . ILE A 1 200 ? 13.139 13.046 0.455 1.00 16.07 200 ILE A N 1
ATOM 1394 C CA . ILE A 1 200 ? 12.295 14.121 -0.103 1.00 16.46 200 ILE A CA 1
ATOM 1395 C C . ILE A 1 200 ? 10.892 14.062 0.506 1.00 17.29 200 ILE A C 1
ATOM 1396 O O . ILE A 1 200 ? 10.124 13.130 0.256 1.00 19.52 200 ILE A O 1
ATOM 1401 N N . GLY A 1 201 ? 10.568 15.074 1.298 1.00 17.03 201 GLY A N 1
ATOM 1402 C CA . GLY A 1 201 ? 9.349 15.070 2.066 1.00 17.30 201 GLY A CA 1
ATOM 1403 C C . GLY A 1 201 ? 9.559 15.006 3.558 1.00 17.04 201 GLY A C 1
ATOM 1404 O O . GLY A 1 201 ? 8.617 15.227 4.308 1.00 18.36 201 GLY A O 1
ATOM 1405 N N . LEU A 1 202 ? 10.788 14.681 3.983 1.00 17.15 202 LEU A N 1
ATOM 1406 C CA . LEU A 1 202 ? 11.162 14.616 5.406 1.00 18.90 202 LEU A CA 1
ATOM 1407 C C . LEU A 1 202 ? 11.039 15.995 6.034 1.00 20.25 202 LEU A C 1
ATOM 1408 O O . LEU A 1 202 ? 11.740 16.934 5.635 1.00 20.76 202 LEU A O 1
ATOM 1413 N N . GLY A 1 203 ? 10.116 16.111 6.989 1.00 20.89 203 GLY A N 1
ATOM 1414 C CA . GLY A 1 203 ? 9.821 17.390 7.650 1.00 22.04 203 GLY A CA 1
ATOM 1415 C C . GLY A 1 203 ? 9.253 18.465 6.728 1.00 23.20 203 GLY A C 1
ATOM 1416 O O . GLY A 1 203 ? 9.240 19.651 7.087 1.00 25.14 203 GLY A O 1
ATOM 1417 N N . ASP A 1 204 ? 8.806 18.072 5.534 1.00 22.88 204 ASP A N 1
ATOM 1418 C CA . ASP A 1 204 ? 8.242 19.025 4.578 1.00 22.23 204 ASP A CA 1
ATOM 1419 C C . ASP A 1 204 ? 7.002 18.463 3.890 1.00 21.39 204 ASP A C 1
ATOM 1420 O O . ASP A 1 204 ? 7.102 17.780 2.858 1.00 21.03 204 ASP A O 1
ATOM 1425 N N . PRO A 1 205 ? 5.818 18.815 4.417 1.00 21.26 205 PRO A N 1
ATOM 1426 C CA . PRO A 1 205 ? 4.546 18.341 3.904 1.00 21.79 205 PRO A CA 1
ATOM 1427 C C . PRO A 1 205 ? 4.299 18.736 2.444 1.00 21.13 205 PRO A C 1
ATOM 1428 O O . PRO A 1 205 ? 3.439 18.136 1.802 1.00 22.21 205 PRO A O 1
ATOM 1432 N N . ASN A 1 206 ? 5.059 19.707 1.927 1.00 20.88 206 ASN A N 1
ATOM 1433 C CA . ASN A 1 206 ? 4.879 20.171 0.551 1.00 20.69 206 ASN A CA 1
ATOM 1434 C C . ASN A 1 206 ? 5.844 19.603 -0.498 1.00 20.40 206 ASN A C 1
ATOM 1435 O O . ASN A 1 206 ? 5.712 19.901 -1.696 1.00 19.72 206 ASN A O 1
ATOM 1440 N N . ALA A 1 207 ? 6.816 18.806 -0.051 1.00 18.36 207 ALA A N 1
ATOM 1441 C CA . ALA A 1 207 ? 7.817 18.232 -0.949 1.00 18.65 207 ALA A CA 1
ATOM 1442 C C . ALA A 1 207 ? 7.495 16.771 -1.233 1.00 17.94 207 ALA A C 1
ATOM 1443 O O . ALA A 1 207 ? 7.082 16.043 -0.338 1.00 18.72 207 ALA A O 1
ATOM 1445 N N . ALA A 1 208 ? 7.666 16.362 -2.482 1.00 18.20 208 ALA A N 1
ATOM 1446 C CA . ALA A 1 208 ? 7.494 14.953 -2.863 1.00 17.80 208 ALA A CA 1
ATOM 1447 C C . ALA A 1 208 ? 8.555 14.553 -3.887 1.00 17.90 208 ALA A C 1
ATOM 1448 O O . ALA A 1 208 ? 8.995 15.393 -4.701 1.00 18.20 208 ALA A O 1
ATOM 1450 N N . PRO A 1 209 ? 9.000 13.278 -3.856 1.00 17.89 209 PRO A N 1
ATOM 1451 C CA . PRO A 1 209 ? 9.933 12.855 -4.907 1.00 17.42 209 PRO A CA 1
ATOM 1452 C C . PRO A 1 209 ? 9.285 12.943 -6.293 1.00 17.95 209 PRO A C 1
ATOM 1453 O O . PRO A 1 209 ? 8.056 12.731 -6.400 1.00 17.50 209 PRO A O 1
ATOM 1457 N N . PRO A 1 210 ? 10.086 13.257 -7.346 1.00 18.31 210 PRO A N 1
ATOM 1458 C CA . PRO A 1 210 ? 9.535 13.441 -8.699 1.00 18.43 210 PRO A CA 1
ATOM 1459 C C . PRO A 1 210 ? 9.129 12.123 -9.348 1.00 18.56 210 PRO A C 1
ATOM 1460 O O . PRO A 1 210 ? 9.945 11.418 -9.942 1.00 19.12 210 PRO A O 1
ATOM 1464 N N . VAL A 1 211 ? 7.842 11.816 -9.206 1.00 17.69 211 VAL A N 1
ATOM 1465 C CA . VAL A 1 211 ? 7.241 10.601 -9.752 1.00 18.10 211 VAL A CA 1
ATOM 1466 C C . VAL A 1 211 ? 6.041 11.032 -10.560 1.00 17.33 211 VAL A C 1
ATOM 1467 O O . VAL A 1 211 ? 5.268 11.899 -10.120 1.00 17.60 211 VAL A O 1
ATOM 1471 N N . GLU A 1 212 ? 5.884 10.427 -11.739 1.00 16.88 212 GLU A N 1
ATOM 1472 C CA . GLU A 1 212 ? 4.672 10.581 -12.519 1.00 18.60 212 GLU A CA 1
ATOM 1473 C C . GLU A 1 212 ? 3.587 9.759 -11.824 1.00 17.40 212 GLU A C 1
ATOM 1474 O O . GLU A 1 212 ? 3.499 8.516 -11.970 1.00 17.29 212 GLU A O 1
ATOM 1480 N N . MET A 1 213 ? 2.771 10.456 -11.040 1.00 17.36 213 MET A N 1
ATOM 1481 C CA . MET A 1 213 ? 1.824 9.771 -10.175 1.00 17.85 213 MET A CA 1
ATOM 1482 C C . MET A 1 213 ? 0.760 9.064 -11.010 1.00 18.04 213 MET A C 1
ATOM 1483 O O . MET A 1 213 ? 0.237 8.041 -10.597 1.00 18.34 213 MET A O 1
ATOM 1488 N N . GLY A 1 214 ? 0.509 9.560 -12.226 1.00 18.25 214 GLY A N 1
ATOM 1489 C CA . GLY A 1 214 ? -0.436 8.894 -13.140 1.00 18.11 214 GLY A CA 1
ATOM 1490 C C . GLY A 1 214 ? 0.015 7.538 -13.680 1.00 18.36 214 GLY A C 1
ATOM 1491 O O . GLY A 1 214 ? -0.754 6.844 -14.356 1.00 18.89 214 GLY A O 1
ATOM 1492 N N . SER A 1 215 ? 1.259 7.147 -13.392 1.00 16.63 215 SER A N 1
ATOM 1493 C CA . SER A 1 215 ? 1.771 5.850 -13.818 1.00 16.13 215 SER A CA 1
ATOM 1494 C C . SER A 1 215 ? 1.395 4.758 -12.825 1.00 15.59 215 SER A C 1
ATOM 1495 O O . SER A 1 215 ? 1.553 3.568 -13.113 1.00 15.93 215 SER A O 1
ATOM 1498 N N . LEU A 1 216 ? 0.876 5.181 -11.673 1.00 16.28 216 LEU A N 1
ATOM 1499 C CA . LEU A 1 216 ? 0.368 4.252 -10.657 1.00 16.38 216 LEU A CA 1
ATOM 1500 C C . LEU A 1 216 ? -0.987 3.726 -11.055 1.00 16.13 216 LEU A C 1
ATOM 1501 O O . LEU A 1 216 ? -1.814 4.482 -11.569 1.00 17.07 216 LEU A O 1
ATOM 1506 N N . THR A 1 217 ? -1.209 2.433 -10.828 1.00 16.96 217 THR A N 1
ATOM 1507 C CA . THR A 1 217 ? -2.570 1.889 -10.825 1.00 18.88 217 THR A CA 1
ATOM 1508 C C . THR A 1 217 ? -3.106 1.990 -9.391 1.00 19.29 217 THR A C 1
ATOM 1509 O O . THR A 1 217 ? -2.332 2.132 -8.425 1.00 18.93 217 THR A O 1
ATOM 1513 N N . LYS A 1 218 ? -4.423 1.901 -9.252 1.00 19.57 218 LYS A N 1
ATOM 1514 C CA . LYS A 1 218 ? -5.063 1.883 -7.932 1.00 21.65 218 LYS A CA 1
ATOM 1515 C C . LYS A 1 218 ? -4.689 0.651 -7.102 1.00 21.21 218 LYS A C 1
ATOM 1516 O O . LYS A 1 218 ? -4.864 0.654 -5.868 1.00 21.61 218 LYS A O 1
ATOM 1522 N N . GLU A 1 219 ? -4.184 -0.377 -7.781 1.00 22.17 219 GLU A N 1
ATOM 1523 C CA . GLU A 1 219 ? -3.729 -1.630 -7.177 1.00 22.23 219 GLU A CA 1
ATOM 1524 C C . GLU A 1 219 ? -2.315 -1.557 -6.602 1.00 21.22 219 GLU A C 1
ATOM 1525 O O . GLU A 1 219 ? -1.910 -2.433 -5.811 1.00 20.79 219 GLU A O 1
ATOM 1531 N N . THR A 1 220 ? -1.555 -0.542 -7.022 1.00 19.30 220 THR A N 1
ATOM 1532 C CA . THR A 1 220 ? -0.159 -0.400 -6.590 1.00 19.36 220 THR A CA 1
ATOM 1533 C C . THR A 1 220 ? -0.128 -0.044 -5.117 1.00 17.80 220 THR A C 1
ATOM 1534 O O . THR A 1 220 ? -0.815 0.878 -4.674 1.00 19.56 220 THR A O 1
ATOM 1538 N N . VAL A 1 221 ? 0.672 -0.790 -4.362 1.00 15.67 221 VAL A N 1
ATOM 1539 C CA . VAL A 1 221 ? 0.917 -0.507 -2.945 1.00 14.77 221 VAL A CA 1
ATOM 1540 C C . VAL A 1 221 ? 2.028 0.543 -2.889 1.00 14.17 221 VAL A C 1
ATOM 1541 O O . VAL A 1 221 ? 3.075 0.363 -3.499 1.00 14.69 221 VAL A O 1
ATOM 1545 N N . VAL A 1 222 ? 1.784 1.637 -2.174 1.00 12.72 222 VAL A N 1
ATOM 1546 C CA . VAL A 1 222 ? 2.721 2.761 -2.142 1.00 12.73 222 VAL A CA 1
ATOM 1547 C C . VAL A 1 222 ? 3.183 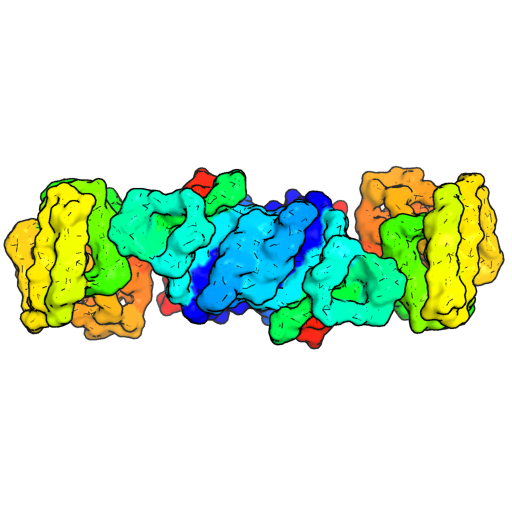2.959 -0.696 1.00 12.89 222 VAL A C 1
ATOM 1548 O O . VAL A 1 222 ? 2.375 3.122 0.212 1.00 13.24 222 VAL A O 1
ATOM 1552 N N . ALA A 1 223 ? 4.500 2.952 -0.496 1.00 12.19 223 ALA A N 1
ATOM 1553 C CA . ALA A 1 223 ? 5.099 3.036 0.846 1.00 12.37 223 ALA A CA 1
ATOM 1554 C C . ALA A 1 223 ? 6.130 4.160 0.889 1.00 12.95 223 ALA A C 1
ATOM 1555 O O . ALA A 1 223 ? 6.753 4.489 -0.131 1.00 12.96 223 ALA A O 1
ATOM 1557 N N . ASP A 1 224 ? 6.333 4.701 2.069 1.00 12.82 224 ASP A N 1
ATOM 1558 C CA . ASP A 1 224 ? 7.296 5.763 2.280 1.00 13.31 224 ASP A CA 1
ATOM 1559 C C . ASP A 1 224 ? 8.034 5.520 3.585 1.00 13.80 224 ASP A C 1
ATOM 1560 O O . ASP A 1 224 ? 7.426 5.333 4.626 1.00 13.74 224 ASP A O 1
ATOM 1565 N N . VAL A 1 225 ? 9.366 5.518 3.527 1.00 14.08 225 VAL A N 1
ATOM 1566 C CA . VAL A 1 225 ? 10.197 5.345 4.741 1.00 14.84 225 VAL A CA 1
ATOM 1567 C C . VAL A 1 225 ? 10.211 6.556 5.683 1.00 14.08 225 VAL A C 1
ATOM 1568 O O . VAL A 1 225 ? 10.540 6.424 6.870 1.00 14.59 225 VAL A O 1
ATOM 1572 N N . ILE A 1 226 ? 9.871 7.735 5.155 1.00 14.28 226 ILE A N 1
ATOM 1573 C CA . ILE A 1 226 ? 9.846 8.949 5.976 1.00 14.79 226 ILE A CA 1
ATOM 1574 C C . ILE A 1 226 ? 8.845 8.820 7.143 1.00 15.25 226 ILE A C 1
ATOM 1575 O O . ILE A 1 226 ? 7.688 8.526 6.918 1.00 14.19 226 ILE A O 1
ATOM 1580 N N . PRO A 1 227 ? 9.306 8.996 8.393 1.00 15.69 227 PRO A N 1
ATOM 1581 C CA . PRO A 1 227 ? 8.367 8.852 9.532 1.00 16.37 227 PRO A CA 1
ATOM 1582 C C . PRO A 1 227 ? 7.711 10.145 10.001 1.00 16.10 227 PRO A C 1
ATOM 1583 O O . PRO A 1 227 ? 6.760 10.112 10.788 1.00 16.64 227 PRO A O 1
ATOM 1587 N N . ASN A 1 228 ? 8.212 11.275 9.502 1.00 15.70 228 ASN A N 1
ATOM 1588 C CA . ASN A 1 228 ? 7.783 12.594 9.946 1.00 16.56 228 ASN A CA 1
ATOM 1589 C C . ASN A 1 228 ? 7.847 13.594 8.780 1.00 17.76 228 ASN A C 1
ATOM 1590 O O . ASN A 1 228 ? 8.944 13.935 8.330 1.00 17.29 228 ASN A O 1
ATOM 1595 N N . PRO A 1 229 ? 6.699 14.058 8.268 1.00 17.81 229 PRO A N 1
ATOM 1596 C CA . PRO A 1 229 ? 5.365 13.626 8.683 1.00 17.79 229 PRO A CA 1
ATOM 1597 C C . PRO A 1 229 ? 5.047 12.210 8.233 1.00 17.87 229 PRO A C 1
ATOM 1598 O O . PRO A 1 229 ? 5.527 11.794 7.188 1.00 18.94 229 PRO A O 1
ATOM 1602 N N . PRO A 1 230 ? 4.240 11.467 9.012 1.00 17.77 230 PRO A N 1
ATOM 1603 C CA . PRO A 1 230 ? 3.970 10.108 8.527 1.00 18.71 230 PRO A CA 1
ATOM 1604 C C . PRO A 1 230 ? 3.108 10.095 7.276 1.00 18.24 230 PRO A C 1
ATOM 1605 O O . PRO A 1 230 ? 3.290 9.241 6.415 1.00 18.35 230 PRO A O 1
ATOM 1609 N N . GLN A 1 231 ? 2.195 11.055 7.166 1.00 18.46 231 GLN A N 1
ATOM 1610 C CA . GLN A 1 231 ? 1.428 11.241 5.946 1.00 18.66 231 GLN A CA 1
ATOM 1611 C C . GLN A 1 231 ? 2.092 12.310 5.094 1.00 17.93 231 GLN A C 1
ATOM 1612 O O . GLN A 1 231 ? 1.743 13.497 5.160 1.00 17.94 231 GLN A O 1
ATOM 1618 N N . THR A 1 232 ? 3.063 11.859 4.294 1.00 17.38 232 THR A N 1
ATOM 1619 C CA . THR A 1 232 ? 3.820 12.709 3.381 1.00 16.46 232 THR A CA 1
ATOM 1620 C C . THR A 1 232 ? 2.935 13.126 2.202 1.00 16.51 232 THR A C 1
ATOM 1621 O O . THR A 1 232 ? 1.887 12.501 1.951 1.00 16.17 232 THR A O 1
ATOM 1625 N N . ARG A 1 233 ? 3.341 14.183 1.497 1.00 16.81 233 ARG A N 1
ATOM 1626 C CA . ARG A 1 233 ? 2.674 14.571 0.245 1.00 17.41 233 ARG A CA 1
ATOM 1627 C C . ARG A 1 233 ? 2.548 13.386 -0.722 1.00 16.79 233 ARG A C 1
ATOM 1628 O O . ARG A 1 233 ? 1.487 13.159 -1.284 1.00 16.46 233 ARG A O 1
ATOM 1636 N N . PHE A 1 234 ? 3.649 12.662 -0.915 1.00 15.65 234 PHE A N 1
ATOM 1637 C CA . PHE A 1 234 ? 3.709 11.454 -1.719 1.00 14.92 234 PHE A CA 1
ATOM 1638 C C . PHE A 1 234 ? 2.613 10.460 -1.344 1.00 14.66 234 PHE A C 1
ATOM 1639 O O . PHE A 1 234 ? 1.847 10.047 -2.209 1.00 13.74 234 PHE A O 1
ATOM 1647 N N . LEU A 1 235 ? 2.515 10.103 -0.054 1.00 14.57 235 LEU A N 1
ATOM 1648 C CA . LEU A 1 235 ? 1.434 9.203 0.373 1.00 14.66 235 LEU A CA 1
ATOM 1649 C C . LEU A 1 235 ? 0.033 9.778 0.249 1.00 15.75 235 LEU A C 1
ATOM 1650 O O . LEU A 1 235 ? -0.895 9.038 -0.104 1.00 15.98 235 LEU A O 1
ATOM 1655 N N . LYS A 1 236 ? -0.108 11.078 0.508 1.00 16.39 236 LYS A N 1
ATOM 1656 C CA . LYS A 1 236 ? -1.426 11.727 0.389 1.00 17.44 236 LYS A CA 1
ATOM 1657 C C . LYS A 1 236 ? -1.900 11.736 -1.050 1.00 18.12 236 LYS A C 1
ATOM 1658 O O . LYS A 1 236 ? -3.073 11.429 -1.317 1.00 18.33 236 LYS A O 1
ATOM 1664 N N . ASP A 1 237 ? -0.978 12.029 -1.970 1.00 18.21 237 ASP A N 1
ATOM 1665 C CA . ASP A 1 237 ? -1.248 11.959 -3.409 1.00 18.00 237 ASP A CA 1
ATOM 1666 C C . ASP A 1 237 ? -1.628 10.545 -3.850 1.00 17.62 237 ASP A C 1
ATOM 1667 O O . ASP A 1 237 ? -2.601 10.371 -4.583 1.00 17.29 237 ASP A O 1
ATOM 1672 N N . ALA A 1 238 ? -0.880 9.535 -3.383 1.00 16.97 238 ALA A N 1
ATOM 1673 C CA . ALA A 1 238 ? -1.175 8.137 -3.703 1.00 16.89 238 ALA A CA 1
ATOM 1674 C C . ALA A 1 238 ? -2.567 7.706 -3.203 1.00 16.78 238 ALA A C 1
ATOM 1675 O O . ALA A 1 238 ? -3.347 7.105 -3.957 1.00 18.34 238 ALA A O 1
ATOM 1677 N N . LYS A 1 239 ? -2.854 8.012 -1.934 1.00 18.08 239 LYS A N 1
ATOM 1678 C CA . LYS A 1 239 ? -4.157 7.706 -1.338 1.00 18.59 239 LYS A CA 1
ATOM 1679 C C . LYS A 1 239 ? -5.306 8.396 -2.095 1.00 19.20 239 LYS A C 1
ATOM 1680 O O . LYS A 1 239 ? -6.345 7.778 -2.319 1.00 19.31 239 LYS A O 1
ATOM 1686 N N . ALA A 1 240 ? -5.098 9.644 -2.520 1.00 20.02 240 ALA A N 1
ATOM 1687 C CA . ALA A 1 240 ? -6.096 10.369 -3.344 1.00 20.76 240 ALA A CA 1
ATOM 1688 C C . ALA A 1 240 ? -6.394 9.695 -4.685 1.00 22.12 240 ALA A C 1
ATOM 1689 O O . ALA A 1 240 ? -7.492 9.843 -5.225 1.00 23.09 240 ALA A O 1
ATOM 1691 N N . LEU A 1 241 ? -5.425 8.953 -5.207 1.00 22.06 241 LEU A N 1
ATOM 1692 C CA . LEU A 1 241 ? -5.595 8.178 -6.432 1.00 22.59 241 LEU A CA 1
ATOM 1693 C C . LEU A 1 241 ? -6.283 6.841 -6.203 1.00 21.92 241 LEU A C 1
ATOM 1694 O O . LEU A 1 241 ? -6.646 6.163 -7.147 1.00 24.91 241 LEU A O 1
ATOM 1699 N N . GLY A 1 242 ? -6.473 6.469 -4.942 1.00 21.39 242 GLY A N 1
ATOM 1700 C CA . GLY A 1 242 ? -7.109 5.211 -4.592 1.00 20.98 242 GLY A CA 1
ATOM 1701 C C . GLY A 1 242 ? -6.172 4.103 -4.152 1.00 20.80 242 GLY A C 1
ATOM 1702 O O . GLY A 1 242 ? -6.629 2.980 -3.926 1.00 21.86 242 GLY A O 1
ATOM 1703 N N . CYS A 1 243 ? -4.884 4.425 -3.987 1.00 19.34 243 CYS A N 1
ATOM 1704 C CA . CYS A 1 243 ? -3.861 3.454 -3.587 1.00 19.04 243 CYS A CA 1
ATOM 1705 C C . CYS A 1 243 ? -3.840 3.130 -2.099 1.00 18.11 243 CYS A C 1
ATOM 1706 O O . CYS A 1 243 ? -4.097 3.997 -1.249 1.00 19.59 243 CYS A O 1
ATOM 1709 N N . THR A 1 244 ? -3.508 1.876 -1.798 1.00 17.44 244 THR A N 1
ATOM 1710 C CA . THR A 1 244 ? -3.214 1.457 -0.433 1.00 16.80 244 THR A CA 1
ATOM 1711 C C . THR A 1 244 ? -1.837 2.008 -0.095 1.00 16.38 244 THR A C 1
ATOM 1712 O O . THR A 1 244 ? -0.897 1.814 -0.871 1.00 16.53 244 THR A O 1
ATOM 1716 N N . THR A 1 245 ? -1.738 2.707 1.036 1.00 14.92 245 THR A N 1
ATOM 1717 C CA . THR A 1 245 ? -0.470 3.335 1.475 1.00 14.98 245 THR A CA 1
ATOM 1718 C C . THR A 1 245 ? 0.078 2.809 2.803 1.00 15.10 245 THR A C 1
ATOM 1719 O O . THR A 1 245 ? -0.673 2.415 3.702 1.00 15.94 245 THR A O 1
ATOM 1723 N N . LEU A 1 246 ? 1.408 2.832 2.914 1.00 13.49 246 LEU A N 1
ATOM 1724 C CA . LEU A 1 246 ? 2.103 2.442 4.129 1.00 14.41 246 LEU A CA 1
ATOM 1725 C C . LEU A 1 246 ? 3.074 3.506 4.563 1.00 13.92 246 LEU A C 1
ATOM 1726 O O . LEU A 1 246 ? 3.999 3.849 3.837 1.00 14.05 246 LEU A O 1
ATOM 1731 N N . ASP A 1 247 ? 2.898 3.994 5.783 1.00 14.25 247 ASP A N 1
ATOM 1732 C CA . ASP A 1 247 ? 3.698 5.101 6.273 1.00 14.73 247 ASP A CA 1
ATOM 1733 C C . ASP A 1 247 ? 4.958 4.705 7.059 1.00 13.81 247 ASP A C 1
ATOM 1734 O O . ASP A 1 247 ? 5.074 3.591 7.606 1.00 12.82 247 ASP A O 1
ATOM 1739 N N . GLY A 1 248 ? 5.900 5.636 7.103 1.00 13.46 248 GLY A N 1
ATOM 1740 C CA . GLY A 1 248 ? 7.222 5.366 7.656 1.00 12.75 248 GLY A CA 1
ATOM 1741 C C . GLY A 1 248 ? 7.251 5.306 9.156 1.00 12.87 248 GLY A C 1
ATOM 1742 O O . GLY A 1 248 ? 8.164 4.727 9.734 1.00 12.99 248 GLY A O 1
ATOM 1743 N N . LEU A 1 249 ? 6.259 5.922 9.801 1.00 12.03 249 LEU A N 1
ATOM 1744 C CA . LEU A 1 249 ? 6.173 5.879 11.275 1.00 12.03 249 LEU A CA 1
ATOM 1745 C C . LEU A 1 249 ? 5.796 4.459 11.686 1.00 12.60 249 LEU A C 1
ATOM 1746 O O . LEU A 1 249 ? 6.444 3.885 12.565 1.00 12.80 249 LEU A O 1
ATOM 1751 N N . GLY A 1 250 ? 4.806 3.869 11.010 1.00 12.02 250 GLY A N 1
ATOM 1752 C CA . GLY A 1 250 ? 4.468 2.466 11.242 1.00 11.72 250 GLY A CA 1
ATOM 1753 C C . GLY A 1 250 ? 5.674 1.547 11.058 1.00 11.67 250 GLY A C 1
ATOM 1754 O O . GLY A 1 250 ? 5.834 0.536 11.745 1.00 11.41 250 GLY A O 1
ATOM 1755 N N . MET A 1 251 ? 6.522 1.880 10.090 1.00 12.07 251 MET A N 1
ATOM 1756 C CA . MET A 1 251 ? 7.695 1.043 9.809 1.00 12.67 251 MET A CA 1
ATOM 1757 C C . MET A 1 251 ? 8.713 1.118 10.943 1.00 13.02 251 MET A C 1
ATOM 1758 O O . MET A 1 251 ? 9.286 0.098 11.355 1.00 12.47 251 MET A O 1
ATOM 1763 N N . LEU A 1 252 ? 8.939 2.324 11.454 1.00 12.65 252 LEU A N 1
ATOM 1764 C CA . LEU A 1 252 ? 9.780 2.499 12.628 1.00 12.90 252 LEU A CA 1
ATOM 1765 C C . LEU A 1 252 ? 9.234 1.730 13.832 1.00 12.27 252 LEU A C 1
ATOM 1766 O O . LEU A 1 252 ? 9.992 1.071 14.544 1.00 12.04 252 LEU A O 1
ATOM 1771 N N . VAL A 1 253 ? 7.924 1.798 14.053 1.00 11.70 253 VAL A N 1
ATOM 1772 C CA . VAL A 1 253 ? 7.313 1.034 15.129 1.00 11.85 253 VAL A CA 1
ATOM 1773 C C . VAL A 1 253 ? 7.572 -0.456 14.944 1.00 12.07 253 VAL A C 1
ATOM 1774 O O . VAL A 1 253 ? 8.010 -1.138 15.881 1.00 12.07 253 VAL A O 1
ATOM 1778 N N . ASN A 1 254 ? 7.345 -0.948 13.731 1.00 12.13 254 ASN A N 1
ATOM 1779 C CA . ASN A 1 254 ? 7.604 -2.364 13.440 1.00 12.40 254 ASN A CA 1
ATOM 1780 C C . ASN A 1 254 ? 9.037 -2.777 13.683 1.00 12.53 254 ASN A C 1
ATOM 1781 O O . ASN A 1 254 ? 9.292 -3.883 14.145 1.00 13.11 254 ASN A O 1
ATOM 1786 N N . GLN A 1 255 ? 9.970 -1.893 13.352 1.00 12.52 255 GLN A N 1
ATOM 1787 C CA . GLN A 1 255 ? 11.386 -2.170 13.556 1.00 13.36 255 GLN A CA 1
ATOM 1788 C C . GLN A 1 255 ? 11.696 -2.321 15.053 1.00 13.08 255 GLN A C 1
ATOM 1789 O O . GLN A 1 255 ? 12.441 -3.218 15.469 1.00 13.78 255 GLN A O 1
ATOM 1795 N N . GLY A 1 256 ? 11.106 -1.449 15.860 1.00 13.13 256 GLY A N 1
ATOM 1796 C CA . GLY A 1 256 ? 11.243 -1.555 17.326 1.00 12.53 256 GLY A CA 1
ATOM 1797 C C . GLY A 1 256 ? 10.621 -2.817 17.869 1.00 12.84 256 GLY A C 1
ATOM 1798 O O . GLY A 1 256 ? 11.174 -3.433 18.790 1.00 13.77 256 GLY A O 1
ATOM 1799 N N . VAL A 1 257 ? 9.441 -3.172 17.351 1.00 12.35 257 VAL A N 1
ATOM 1800 C CA . VAL A 1 257 ? 8.775 -4.419 17.758 1.00 12.19 257 VAL A CA 1
ATOM 1801 C C . VAL A 1 257 ? 9.649 -5.637 17.441 1.00 12.62 257 VAL A C 1
ATOM 1802 O O . VAL A 1 257 ? 9.875 -6.492 18.310 1.00 12.39 257 VAL A O 1
ATOM 1806 N N . ILE A 1 258 ? 10.147 -5.705 16.202 1.00 12.74 258 ILE A N 1
ATOM 1807 C CA . ILE A 1 258 ? 11.027 -6.802 15.790 1.00 12.74 258 ILE A CA 1
ATOM 1808 C C . ILE A 1 258 ? 12.287 -6.894 16.648 1.00 12.37 258 ILE A C 1
ATOM 1809 O O . ILE A 1 258 ? 12.664 -8.001 17.041 1.00 13.26 258 ILE A O 1
ATOM 1814 N N . GLY A 1 259 ? 12.915 -5.753 16.923 1.00 12.66 259 GLY A N 1
ATOM 1815 C CA . GLY A 1 259 ? 14.129 -5.700 17.743 1.00 13.72 259 GLY A CA 1
ATOM 1816 C C . GLY A 1 259 ? 13.892 -6.242 19.143 1.00 12.88 259 GLY A C 1
ATOM 1817 O O . GLY A 1 259 ? 14.681 -7.034 19.650 1.00 13.21 259 GLY A O 1
ATOM 1818 N N . VAL A 1 260 ? 12.804 -5.805 19.770 1.00 12.28 260 VAL A N 1
ATOM 1819 C CA . VAL A 1 260 ? 12.481 -6.281 21.111 1.00 12.35 260 VAL A CA 1
ATOM 1820 C C . VAL A 1 260 ? 12.076 -7.756 21.106 1.00 12.21 260 VAL A C 1
ATOM 1821 O O . VAL A 1 260 ? 12.393 -8.479 22.055 1.00 12.98 260 VAL A O 1
ATOM 1825 N N . GLU A 1 261 ? 11.411 -8.210 20.039 1.00 12.27 261 GLU A N 1
ATOM 1826 C CA . GLU A 1 261 ? 11.193 -9.649 19.870 1.00 13.00 261 GLU A CA 1
ATOM 1827 C C . GLU A 1 261 ? 12.509 -10.421 19.858 1.00 13.22 261 GLU A C 1
ATOM 1828 O O . GLU A 1 261 ? 12.619 -11.448 20.524 1.00 14.18 261 GLU A O 1
ATOM 1834 N N . ILE A 1 262 ? 13.499 -9.900 19.139 1.00 13.50 262 ILE A N 1
ATOM 1835 C CA . ILE A 1 262 ? 14.838 -10.521 19.078 1.00 14.34 262 ILE A CA 1
ATOM 1836 C C . ILE A 1 262 ? 15.486 -10.520 20.457 1.00 14.83 262 ILE A C 1
ATOM 1837 O O . ILE A 1 262 ? 16.065 -11.516 20.870 1.00 16.93 262 ILE A O 1
ATOM 1842 N N . TRP A 1 263 ? 15.404 -9.397 21.155 1.00 14.16 263 TRP A N 1
ATOM 1843 C CA . TRP A 1 263 ? 16.069 -9.251 22.452 1.00 14.40 263 TRP A CA 1
ATOM 1844 C C . TRP A 1 263 ? 15.446 -10.021 23.601 1.00 15.74 263 TRP A C 1
ATOM 1845 O O . TRP A 1 263 ? 16.164 -10.587 24.457 1.00 15.47 263 TRP A O 1
ATOM 1856 N N . LEU A 1 264 ? 14.114 -10.014 23.653 1.00 16.30 264 LEU A N 1
ATOM 1857 C CA . LEU A 1 264 ? 13.413 -10.396 24.886 1.00 17.10 264 LEU A CA 1
ATOM 1858 C C . LEU A 1 264 ? 12.291 -11.383 24.708 1.00 16.39 264 LEU A C 1
ATOM 1859 O O . LEU A 1 264 ? 11.669 -11.793 25.695 1.00 16.84 264 LEU A O 1
ATOM 1864 N N . GLY A 1 265 ? 11.995 -11.754 23.467 1.00 15.17 265 GLY A N 1
ATOM 1865 C CA . GLY A 1 265 ? 10.904 -12.685 23.188 1.00 14.84 265 GLY A CA 1
ATOM 1866 C C . GLY A 1 265 ? 9.513 -12.171 23.528 1.00 15.37 265 GLY A C 1
ATOM 1867 O O . GLY A 1 265 ? 8.629 -12.974 23.794 1.00 16.35 265 GLY A O 1
ATOM 1868 N N . ARG A 1 266 ? 9.342 -10.848 23.557 1.00 16.28 266 ARG A N 1
ATOM 1869 C CA . ARG A 1 266 ? 8.049 -10.193 23.777 1.00 16.16 266 ARG A CA 1
ATOM 1870 C C . ARG A 1 266 ? 7.703 -9.348 22.567 1.00 15.45 266 ARG A C 1
ATOM 1871 O O . ARG A 1 266 ? 8.610 -8.730 21.966 1.00 13.94 266 ARG A O 1
ATOM 1879 N N . THR A 1 267 ? 6.413 -9.311 22.224 1.00 14.28 267 THR A N 1
ATOM 1880 C CA . THR A 1 267 ? 5.890 -8.461 21.152 1.00 14.33 267 THR A CA 1
ATOM 1881 C C . THR A 1 267 ? 5.235 -7.253 21.823 1.00 13.15 267 THR A C 1
ATOM 1882 O O . THR A 1 267 ? 4.170 -7.387 22.464 1.00 14.15 267 THR A O 1
ATOM 1886 N N . LEU A 1 268 ? 5.885 -6.092 21.731 1.00 12.63 268 LEU A N 1
ATOM 1887 C CA . LEU A 1 268 ? 5.337 -4.859 22.319 1.00 12.24 268 LEU A CA 1
ATOM 1888 C C . LEU A 1 268 ? 4.127 -4.346 21.552 1.00 12.22 268 LEU A C 1
ATOM 1889 O O . LEU A 1 268 ? 3.884 -4.740 20.411 1.00 13.13 268 LEU A O 1
ATOM 1894 N N . ASP A 1 269 ? 3.382 -3.456 22.213 1.00 12.49 269 ASP A N 1
ATOM 1895 C CA . ASP A 1 269 ? 2.155 -2.899 21.658 1.00 12.37 269 ASP A CA 1
ATOM 1896 C C . ASP A 1 269 ? 2.489 -1.802 20.637 1.00 12.48 269 ASP A C 1
ATOM 1897 O O . ASP A 1 269 ? 3.034 -0.738 20.999 1.00 13.38 269 ASP A O 1
ATOM 1902 N N . SER A 1 270 ? 2.128 -2.044 19.375 1.00 12.49 270 SER A N 1
ATOM 1903 C CA . SER A 1 270 ? 2.378 -1.069 18.302 1.00 13.19 270 SER A CA 1
ATOM 1904 C C . SER A 1 270 ? 1.635 0.248 18.494 1.00 12.87 270 SER A C 1
ATOM 1905 O O . SER A 1 270 ? 2.202 1.304 18.201 1.00 12.66 270 SER A O 1
ATOM 1908 N N . ALA A 1 271 ? 0.382 0.192 18.965 1.00 12.48 271 ALA A N 1
ATOM 1909 C CA . ALA A 1 271 ? -0.417 1.407 19.118 1.00 11.69 271 ALA A CA 1
ATOM 1910 C C . ALA A 1 271 ? 0.237 2.447 20.037 1.00 11.50 271 ALA A C 1
ATOM 1911 O O . ALA A 1 271 ? 0.328 3.621 19.686 1.00 12.07 271 ALA A O 1
ATOM 1913 N N . VAL A 1 272 ? 0.730 2.019 21.199 1.00 12.43 272 VAL A N 1
ATOM 1914 C CA . VAL A 1 272 ? 1.326 2.973 22.127 1.00 12.72 272 VAL A CA 1
ATOM 1915 C C . VAL A 1 272 ? 2.693 3.462 21.648 1.00 11.93 272 VAL A C 1
ATOM 1916 O O . VAL A 1 272 ? 3.036 4.641 21.859 1.00 11.96 272 VAL A O 1
ATOM 1920 N N . MET A 1 273 ? 3.412 2.594 20.934 1.00 11.84 273 MET A N 1
ATOM 1921 C CA . MET A 1 273 ? 4.682 2.995 20.367 1.00 11.22 273 MET A CA 1
ATOM 1922 C C . MET A 1 273 ? 4.464 4.076 19.299 1.00 11.08 273 MET A C 1
ATOM 1923 O O . MET A 1 273 ? 5.140 5.115 19.297 1.00 10.95 273 MET A O 1
ATOM 1928 N N . ALA A 1 274 ? 3.474 3.848 18.440 1.00 10.64 274 ALA A N 1
ATOM 1929 C CA . ALA A 1 274 ? 3.113 4.786 17.385 1.00 11.61 274 ALA A CA 1
ATOM 1930 C C . ALA A 1 274 ? 2.643 6.112 17.932 1.00 11.41 274 ALA A C 1
ATOM 1931 O O . ALA A 1 274 ? 3.104 7.163 17.491 1.00 12.16 274 ALA A O 1
ATOM 1933 N N . GLN A 1 275 ? 1.746 6.062 18.919 1.00 12.02 275 GLN A N 1
ATOM 1934 C CA . GLN A 1 275 ? 1.244 7.294 19.522 1.00 12.25 275 GLN A CA 1
ATOM 1935 C C . GLN A 1 275 ? 2.359 8.101 20.173 1.00 11.85 275 GLN A C 1
ATOM 1936 O O . GLN A 1 275 ? 2.374 9.328 20.058 1.00 11.51 275 GLN A O 1
ATOM 1942 N N . THR A 1 276 ? 3.338 7.409 20.774 1.00 12.08 276 THR A N 1
ATOM 1943 C CA . THR A 1 276 ? 4.512 8.071 21.353 1.00 12.46 276 THR A CA 1
ATOM 1944 C C . THR A 1 276 ? 5.305 8.875 20.290 1.00 12.15 276 THR A C 1
ATOM 1945 O O . THR A 1 276 ? 5.676 10.038 20.524 1.00 13.68 276 THR A O 1
ATOM 1949 N N . LEU A 1 277 ? 5.551 8.259 19.132 1.00 12.57 277 LEU A N 1
ATOM 1950 C CA . LEU A 1 277 ? 6.201 8.952 18.018 1.00 13.53 277 LEU A CA 1
ATOM 1951 C C . LEU A 1 277 ? 5.333 10.087 17.454 1.00 14.22 277 LEU A C 1
ATOM 1952 O O . LEU A 1 277 ? 5.846 11.174 17.180 1.00 15.12 277 LEU A O 1
ATOM 1957 N N . GLU A 1 278 ? 4.021 9.875 17.345 1.00 14.74 278 GLU A N 1
ATOM 1958 C CA . GLU A 1 278 ? 3.125 10.954 16.866 1.00 16.63 278 GLU A CA 1
ATOM 1959 C C . GLU A 1 278 ? 3.201 12.171 17.787 1.00 15.47 278 GLU A C 1
ATOM 1960 O O . GLU A 1 278 ? 3.294 13.319 17.303 1.00 16.63 278 GLU A O 1
ATOM 1966 N N . ASN A 1 279 ? 3.213 11.934 19.108 1.00 15.85 279 ASN A N 1
ATOM 1967 C CA . ASN A 1 279 ? 3.349 13.031 20.079 1.00 16.73 279 ASN A CA 1
ATOM 1968 C C . ASN A 1 279 ? 4.689 13.764 19.985 1.00 16.45 279 ASN A C 1
ATOM 1969 O O . ASN A 1 279 ? 4.724 15.002 20.029 1.00 17.69 279 ASN A O 1
ATOM 1974 N N . ILE A 1 280 ? 5.779 13.004 19.854 1.00 16.70 280 ILE A N 1
ATOM 1975 C CA . ILE A 1 280 ? 7.129 13.561 19.689 1.00 17.11 280 ILE A CA 1
ATOM 1976 C C . ILE A 1 280 ? 7.228 14.430 18.428 1.00 18.60 280 ILE A C 1
ATOM 1977 O O . ILE A 1 280 ? 7.796 15.525 18.472 1.00 20.48 280 ILE A O 1
ATOM 1982 N N . PHE A 1 281 ? 6.672 13.939 17.322 1.00 18.17 281 PHE A N 1
ATOM 1983 C CA . PHE A 1 281 ? 6.739 14.635 16.040 1.00 19.30 281 PHE A CA 1
ATOM 1984 C C . PHE A 1 281 ? 5.805 15.836 15.948 1.00 21.37 281 PHE A C 1
ATOM 1985 O O . PHE A 1 281 ? 6.022 16.714 15.101 1.00 22.93 281 PHE A O 1
ATOM 1993 N N . GLY A 1 282 ? 4.775 15.858 16.795 1.00 22.31 282 GLY A N 1
ATOM 1994 C CA . GLY A 1 282 ? 3.766 16.926 16.809 1.00 23.92 282 GLY A CA 1
ATOM 1995 C C . GLY A 1 282 ? 2.769 16.838 15.664 1.00 25.72 282 GLY A C 1
ATOM 1996 O O . GLY A 1 282 ? 2.322 15.761 15.258 1.00 27.29 282 GLY A O 1
ATOM 1997 N N . GLY B 1 5 ? 15.308 16.690 24.771 1.00 21.18 5 GLY B N 1
ATOM 1998 C CA . GLY B 1 5 ? 16.041 15.731 23.907 1.00 19.40 5 GLY B CA 1
ATOM 1999 C C . GLY B 1 5 ? 16.006 14.336 24.497 1.00 18.77 5 GLY B C 1
ATOM 2000 O O . GLY B 1 5 ? 15.287 14.078 25.474 1.00 21.06 5 GLY B O 1
ATOM 2001 N N . PHE B 1 6 ? 16.813 13.441 23.931 1.00 16.32 6 PHE B N 1
ATOM 2002 C CA . PHE B 1 6 ? 16.727 12.027 24.292 1.00 14.91 6 PHE B CA 1
ATOM 2003 C C . PHE B 1 6 ? 17.962 11.389 24.893 1.00 14.34 6 PHE B C 1
ATOM 2004 O O . PHE B 1 6 ? 17.959 10.185 25.149 1.00 13.99 6 PHE B O 1
ATOM 2012 N N . ARG B 1 7 ? 18.995 12.193 25.096 1.00 13.95 7 ARG B N 1
ATOM 2013 C CA . ARG B 1 7 ? 20.167 11.734 25.805 1.00 14.38 7 ARG B CA 1
ATOM 2014 C C . ARG B 1 7 ? 20.061 12.196 27.240 1.00 13.73 7 ARG B C 1
ATOM 2015 O O . ARG B 1 7 ? 19.989 13.395 27.512 1.00 14.96 7 ARG B O 1
ATOM 2023 N N . SER B 1 8 ? 20.001 11.220 28.141 1.00 13.58 8 SER B N 1
ATOM 2024 C CA . SER B 1 8 ? 20.055 11.460 29.574 1.00 13.21 8 SER B CA 1
ATOM 2025 C C . SER B 1 8 ? 21.496 11.374 30.047 1.00 12.71 8 SER B C 1
ATOM 2026 O O . SER B 1 8 ? 22.273 10.579 29.522 1.00 13.25 8 SER B O 1
ATOM 2029 N N . ILE B 1 9 ? 21.817 12.127 31.091 1.00 12.47 9 ILE B N 1
ATOM 2030 C CA . ILE B 1 9 ? 23.082 11.972 31.812 1.00 12.62 9 ILE B CA 1
ATOM 2031 C C . ILE B 1 9 ? 23.077 10.561 32.413 1.00 12.11 9 ILE B C 1
ATOM 2032 O O . ILE B 1 9 ? 22.075 10.125 32.970 1.00 13.42 9 ILE B O 1
ATOM 2037 N N . LEU B 1 10 ? 24.178 9.841 32.247 1.00 11.52 10 LEU B N 1
ATOM 2038 C CA . LEU B 1 10 ? 24.234 8.450 32.681 1.00 11.66 10 LEU B CA 1
ATOM 2039 C C . LEU B 1 10 ? 25.090 8.259 33.931 1.00 10.88 10 LEU B C 1
ATOM 2040 O O . LEU B 1 10 ? 26.229 8.713 33.991 1.00 11.70 10 LEU B O 1
ATOM 2045 N N . THR B 1 11 ? 24.507 7.595 34.928 1.00 11.23 11 THR B N 1
ATOM 2046 C CA . THR B 1 11 ? 25.201 7.169 36.149 1.00 10.98 11 THR B CA 1
ATOM 2047 C C . THR B 1 11 ? 24.768 5.725 36.415 1.00 11.25 11 THR B C 1
ATOM 2048 O O . THR B 1 11 ? 23.887 5.211 35.723 1.00 11.32 11 THR B O 1
ATOM 2052 N N . GLY B 1 12 ? 25.334 5.072 37.428 1.00 11.27 12 GLY B N 1
ATOM 2053 C CA . GLY B 1 12 ? 24.847 3.734 37.736 1.00 11.25 12 GLY B CA 1
ATOM 2054 C C . GLY B 1 12 ? 25.701 3.028 38.737 1.00 12.04 12 GLY B C 1
ATOM 2055 O O . GLY B 1 12 ? 26.471 3.656 39.434 1.00 11.30 12 GLY B O 1
ATOM 2056 N N . SER B 1 13 ? 25.593 1.700 38.751 1.00 12.25 13 SER B N 1
ATOM 2057 C CA . SER B 1 13 ? 26.279 0.870 39.746 1.00 14.07 13 SER B CA 1
ATOM 2058 C C . SER B 1 13 ? 26.691 -0.465 39.159 1.00 12.91 13 SER B C 1
ATOM 2059 O O . SER B 1 13 ? 26.029 -1.007 38.248 1.00 12.61 13 SER B O 1
ATOM 2062 N N . PHE B 1 14 ? 27.848 -0.933 39.629 1.00 12.02 14 PHE B N 1
ATOM 2063 C CA . PHE B 1 14 ? 28.364 -2.244 39.327 1.00 11.95 14 PHE B CA 1
ATOM 2064 C C . PHE B 1 14 ? 28.482 -2.997 40.646 1.00 12.19 14 PHE B C 1
ATOM 2065 O O . PHE B 1 14 ? 29.097 -2.523 41.603 1.00 12.74 14 PHE B O 1
ATOM 2073 N N . SER B 1 15 ? 27.869 -4.182 40.686 1.00 12.08 15 SER B N 1
ATOM 2074 C CA . SER B 1 15 ? 27.877 -5.030 41.893 1.00 12.63 15 SER B CA 1
ATOM 2075 C C . SER B 1 15 ? 27.321 -6.391 41.519 1.00 12.66 15 SER B C 1
ATOM 2076 O O . SER B 1 15 ? 26.640 -6.514 40.518 1.00 12.67 15 SER B O 1
ATOM 2079 N N . THR B 1 16 ? 27.578 -7.417 42.324 1.00 14.13 16 THR B N 1
ATOM 2080 C CA . THR B 1 16 ? 26.818 -8.663 42.192 1.00 15.43 16 THR B CA 1
ATOM 2081 C C . THR B 1 16 ? 26.622 -9.314 43.568 1.00 15.76 16 THR B C 1
ATOM 2082 O O . THR B 1 16 ? 27.558 -9.338 44.362 1.00 15.90 16 THR B O 1
ATOM 2086 N N . PRO B 1 17 ? 25.410 -9.776 43.897 1.00 16.55 17 PRO B N 1
ATOM 2087 C CA . PRO B 1 17 ? 24.163 -9.498 43.173 1.00 16.12 17 PRO B CA 1
ATOM 2088 C C . PRO B 1 17 ? 23.675 -8.076 43.416 1.00 16.95 17 PRO B C 1
ATOM 2089 O O . PRO B 1 17 ? 24.105 -7.431 44.369 1.00 18.81 17 PRO B O 1
ATOM 2093 N N . CYS B 1 18 ? 22.766 -7.594 42.572 1.00 16.38 18 CYS B N 1
ATOM 2094 C CA . CYS B 1 18 ? 22.316 -6.199 42.648 1.00 16.45 18 CYS B CA 1
ATOM 2095 C C . CYS B 1 18 ? 20.799 -5.989 42.788 1.00 16.59 18 CYS B C 1
ATOM 2096 O O . CYS B 1 18 ? 20.355 -4.850 42.973 1.00 15.87 18 CYS B O 1
ATOM 2099 N N . ALA B 1 19 ? 20.015 -7.061 42.698 1.00 17.32 19 ALA B N 1
ATOM 2100 C CA . ALA B 1 19 ? 18.545 -6.958 42.700 1.00 18.62 19 ALA B CA 1
ATOM 2101 C C . ALA B 1 19 ? 17.960 -6.383 43.991 1.00 19.11 19 ALA B C 1
ATOM 2102 O O . ALA B 1 19 ? 16.885 -5.752 43.958 1.00 18.64 19 ALA B O 1
ATOM 2104 N N . ASP B 1 20 ? 18.661 -6.567 45.116 1.00 19.67 20 ASP B N 1
ATOM 2105 C CA . ASP B 1 20 ? 18.175 -6.047 46.409 1.00 21.00 20 ASP B CA 1
ATOM 2106 C C . ASP B 1 20 ? 18.552 -4.594 46.719 1.00 20.22 20 ASP B C 1
ATOM 2107 O O . ASP B 1 20 ? 18.114 -4.033 47.731 1.00 21.32 20 ASP B O 1
ATOM 2112 N N . ASN B 1 21 ? 19.346 -3.981 45.847 1.00 18.37 21 ASN B N 1
ATOM 2113 C CA . ASN B 1 21 ? 19.848 -2.641 46.096 1.00 17.82 21 ASN B CA 1
ATOM 2114 C C . ASN B 1 21 ? 18.885 -1.549 45.608 1.00 17.19 21 ASN B C 1
ATOM 2115 O O . ASN B 1 21 ? 18.661 -1.444 44.411 1.00 16.32 21 ASN B O 1
ATOM 2120 N N . PRO B 1 22 ? 18.323 -0.739 46.524 1.00 16.63 22 PRO B N 1
ATOM 2121 C CA . PRO B 1 22 ? 17.328 0.266 46.176 1.00 16.53 22 PRO B CA 1
ATOM 2122 C C . PRO B 1 22 ? 17.875 1.623 45.730 1.00 16.38 22 PRO B C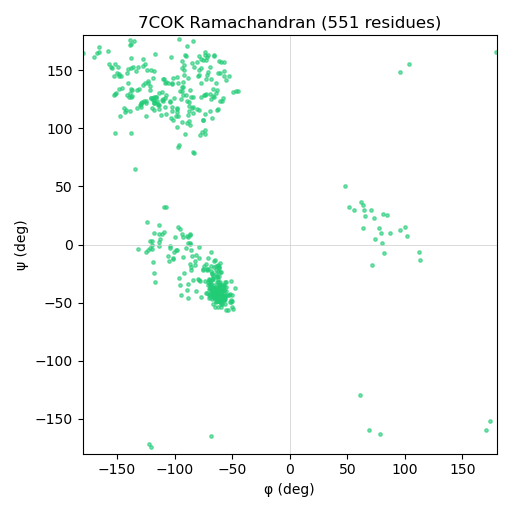 1
ATOM 2123 O O . PRO B 1 22 ? 17.090 2.554 45.487 1.00 15.35 22 PRO B O 1
ATOM 2127 N N . THR B 1 23 ? 19.208 1.758 45.677 1.00 16.10 23 THR B N 1
ATOM 2128 C CA . THR B 1 23 ? 19.848 3.027 45.360 1.00 16.31 23 THR B CA 1
ATOM 2129 C C . THR B 1 23 ? 19.236 3.626 44.068 1.00 14.87 23 THR B C 1
ATOM 2130 O O . THR B 1 23 ? 18.921 4.813 44.023 1.00 14.88 23 THR B O 1
ATOM 2134 N N . VAL B 1 24 ? 19.024 2.799 43.047 1.00 14.67 24 VAL B N 1
ATOM 2135 C CA . VAL B 1 24 ? 18.433 3.256 41.779 1.00 14.20 24 VAL B CA 1
ATOM 2136 C C . VAL B 1 24 ? 17.128 4.051 41.989 1.00 14.04 24 VAL B C 1
ATOM 2137 O O . VAL B 1 24 ? 16.972 5.146 41.476 1.00 14.47 24 VAL B O 1
ATOM 2141 N N . ALA B 1 25 ? 16.219 3.504 42.779 1.00 13.91 25 ALA B N 1
ATOM 2142 C CA . ALA B 1 25 ? 14.931 4.150 43.047 1.00 14.68 25 ALA B CA 1
ATOM 2143 C C . ALA B 1 25 ? 15.083 5.467 43.817 1.00 14.73 25 ALA B C 1
ATOM 2144 O O . ALA B 1 25 ? 14.487 6.493 43.467 1.00 15.52 25 ALA B O 1
ATOM 2146 N N . MET B 1 26 ? 15.956 5.442 44.818 1.00 15.39 26 MET B N 1
ATOM 2147 C CA . MET B 1 26 ? 16.229 6.607 45.639 1.00 16.03 26 MET B CA 1
ATOM 2148 C C . MET B 1 26 ? 16.873 7.731 44.824 1.00 14.90 26 MET B C 1
ATOM 2149 O O . MET B 1 26 ? 16.388 8.865 44.836 1.00 15.63 26 MET B O 1
ATOM 2154 N N . VAL B 1 27 ? 17.973 7.435 44.128 1.00 14.73 27 VAL B N 1
ATOM 2155 C CA . VAL B 1 27 ? 18.651 8.429 43.304 1.00 14.48 27 VAL B CA 1
ATOM 2156 C C . VAL B 1 27 ? 17.772 8.984 42.185 1.00 14.05 27 VAL B C 1
ATOM 2157 O O . VAL B 1 27 ? 17.797 10.194 41.941 1.00 14.42 27 VAL B O 1
ATOM 2161 N N . GLU B 1 28 ? 16.982 8.127 41.535 1.00 14.74 28 GLU B N 1
ATOM 2162 C CA . GLU B 1 28 ? 16.159 8.586 40.419 1.00 15.27 28 GLU B CA 1
ATOM 2163 C C . GLU B 1 28 ? 15.015 9.459 40.867 1.00 15.68 28 GLU B C 1
ATOM 2164 O O . GLU B 1 28 ? 14.682 10.406 40.154 1.00 14.85 28 GLU B O 1
ATOM 2170 N N . ALA B 1 29 ? 14.450 9.162 42.043 1.00 15.78 29 ALA B N 1
ATOM 2171 C CA . ALA B 1 29 ? 13.495 10.069 42.673 1.00 15.79 29 ALA B CA 1
ATOM 2172 C C . ALA B 1 29 ? 14.118 11.437 42.945 1.00 15.90 29 ALA B C 1
ATOM 2173 O O . ALA B 1 29 ? 13.473 12.455 42.717 1.00 16.23 29 ALA B O 1
ATOM 2175 N N . GLY B 1 30 ? 15.374 11.465 43.407 1.00 15.23 30 GLY B N 1
ATOM 2176 C CA . GLY B 1 30 ? 16.121 12.731 43.554 1.00 16.44 30 GLY B CA 1
ATOM 2177 C C . GLY B 1 30 ? 16.346 13.456 42.243 1.00 16.19 30 GLY B C 1
ATOM 2178 O O . GLY B 1 30 ? 16.156 14.685 42.148 1.00 16.47 30 GLY B O 1
ATOM 2179 N N . TYR B 1 31 ? 16.724 12.705 41.201 1.00 15.32 31 TYR B N 1
ATOM 2180 C CA . TYR B 1 31 ? 16.890 13.286 39.867 1.00 15.33 31 TYR B CA 1
ATOM 2181 C C . TYR B 1 31 ? 15.607 13.926 39.345 1.00 15.41 31 TYR B C 1
ATOM 2182 O O . TYR B 1 31 ? 15.641 15.041 38.834 1.00 15.99 31 TYR B O 1
ATOM 2191 N N . HIS B 1 32 ? 14.509 13.192 39.475 1.00 16.99 32 HIS B N 1
ATOM 2192 C CA . HIS B 1 32 ? 13.189 13.630 39.026 1.00 19.00 32 HIS B CA 1
ATOM 2193 C C . HIS B 1 32 ? 12.739 14.917 39.714 1.00 19.81 32 HIS B C 1
ATOM 2194 O O . HIS B 1 32 ? 12.342 15.876 39.040 1.00 20.62 32 HIS B O 1
ATOM 2201 N N . HIS B 1 33 ? 12.860 14.944 41.042 1.00 21.21 33 HIS B N 1
ATOM 2202 C CA . HIS B 1 33 ? 12.485 16.125 41.819 1.00 21.77 33 HIS B CA 1
ATOM 2203 C C . HIS B 1 33 ? 13.303 17.362 41.401 1.00 21.29 33 HIS B C 1
ATOM 2204 O O . HIS B 1 33 ? 12.747 18.461 41.274 1.00 22.47 33 HIS B O 1
ATOM 2211 N N . ALA B 1 34 ? 14.595 17.177 41.144 1.00 19.53 34 ALA B N 1
ATOM 2212 C CA . ALA B 1 34 ? 15.511 18.268 40.781 1.00 19.48 34 ALA B CA 1
ATOM 2213 C C . ALA B 1 34 ? 15.408 18.709 39.312 1.00 19.63 34 ALA B C 1
ATOM 2214 O O . ALA B 1 34 ? 16.097 19.656 38.910 1.00 21.41 34 ALA B O 1
ATOM 2216 N N . GLY B 1 35 ? 14.558 18.041 38.526 1.00 19.32 35 GLY B N 1
ATOM 2217 C CA . GLY B 1 35 ? 14.384 18.356 37.104 1.00 20.17 35 GLY B CA 1
ATOM 2218 C C . GLY B 1 35 ? 15.538 17.916 36.225 1.00 19.80 35 GLY B C 1
ATOM 2219 O O . GLY B 1 35 ? 15.732 18.432 35.127 1.00 20.56 35 GLY B O 1
ATOM 2220 N N . LEU B 1 36 ? 16.299 16.939 36.707 1.00 19.53 36 LEU B N 1
ATOM 2221 C CA . LEU B 1 36 ? 17.522 16.511 36.036 1.00 18.37 36 LEU B CA 1
ATOM 2222 C C . LEU B 1 36 ? 17.216 15.357 35.137 1.00 17.78 36 LEU B C 1
ATOM 2223 O O . LEU B 1 36 ? 16.665 14.363 35.593 1.00 17.39 36 LEU B O 1
ATOM 2228 N N . ASP B 1 37 ? 17.579 15.489 33.864 1.00 16.02 37 ASP B N 1
ATOM 2229 C CA . ASP B 1 37 ? 17.448 14.371 32.922 1.00 16.04 37 ASP B CA 1
ATOM 2230 C C . ASP B 1 37 ? 18.690 13.491 33.059 1.00 15.29 37 ASP B C 1
ATOM 2231 O O . ASP B 1 37 ? 19.657 13.563 32.274 1.00 15.02 37 ASP B O 1
ATOM 2236 N N . ALA B 1 38 ? 18.629 12.681 34.115 1.00 14.34 38 ALA B N 1
ATOM 2237 C CA . ALA B 1 38 ? 19.711 11.772 34.483 1.00 13.52 38 ALA B CA 1
ATOM 2238 C C . ALA B 1 38 ? 19.113 10.441 34.834 1.00 12.25 38 ALA B C 1
ATOM 2239 O O . ALA B 1 38 ? 17.974 10.364 35.232 1.00 13.13 38 ALA B O 1
ATOM 2241 N N . ARG B 1 39 ? 19.896 9.385 34.652 1.00 11.95 39 ARG B N 1
ATOM 2242 C CA . ARG B 1 39 ? 19.450 8.021 34.938 1.00 11.82 39 ARG B CA 1
ATOM 2243 C C . ARG B 1 39 ? 20.519 7.309 35.728 1.00 12.08 39 ARG B C 1
ATOM 2244 O O . ARG B 1 39 ? 21.700 7.590 35.543 1.00 12.17 39 ARG B O 1
ATOM 2252 N N . TYR B 1 40 ? 20.093 6.380 36.588 1.00 11.36 40 TYR B N 1
ATOM 2253 C CA . TYR B 1 40 ? 20.999 5.542 37.361 1.00 12.30 40 TYR B CA 1
ATOM 2254 C C . TYR B 1 40 ? 20.754 4.096 36.939 1.00 11.43 40 TYR B C 1
ATOM 2255 O O . TYR B 1 40 ? 19.681 3.533 37.168 1.00 11.79 40 TYR B O 1
ATOM 2264 N N . ILE B 1 41 ? 21.780 3.513 36.346 1.00 11.86 41 ILE B N 1
ATOM 2265 C CA . ILE B 1 41 ? 21.702 2.160 35.789 1.00 12.33 41 ILE B CA 1
ATOM 2266 C C . ILE B 1 41 ? 22.286 1.097 36.745 1.00 11.85 41 ILE B C 1
ATOM 2267 O O . ILE B 1 41 ? 23.505 1.039 36.959 1.00 11.82 41 ILE B O 1
ATOM 2272 N N . ASN B 1 42 ? 21.416 0.262 37.302 1.00 12.14 42 ASN B N 1
ATOM 2273 C CA . ASN B 1 42 ? 21.829 -0.774 38.256 1.00 12.09 42 ASN B CA 1
ATOM 2274 C C . ASN B 1 42 ? 22.250 -2.067 37.520 1.00 12.57 42 ASN B C 1
ATOM 2275 O O . ASN B 1 42 ? 21.404 -2.807 37.038 1.00 13.50 42 ASN B O 1
ATOM 2280 N N . CYS B 1 43 ? 23.557 -2.307 37.409 1.00 12.41 43 CYS B N 1
ATOM 2281 C CA . CYS B 1 43 ? 24.052 -3.454 36.632 1.00 13.30 43 CYS B CA 1
ATOM 2282 C C . CYS B 1 43 ? 24.608 -4.564 37.513 1.00 12.93 43 CYS B C 1
ATOM 2283 O O . CYS B 1 43 ? 25.346 -4.314 38.464 1.00 12.62 43 CYS B O 1
ATOM 2286 N N . ASP B 1 44 ? 24.303 -5.803 37.117 1.00 13.34 44 ASP B N 1
ATOM 2287 C CA . ASP B 1 44 ? 24.882 -6.957 37.750 1.00 14.82 44 ASP B CA 1
ATOM 2288 C C . ASP B 1 44 ? 26.184 -7.293 37.032 1.00 15.01 44 ASP B C 1
ATOM 2289 O O . ASP B 1 44 ? 26.168 -7.809 35.912 1.00 16.34 44 ASP B O 1
ATOM 2294 N N . VAL B 1 45 ? 27.304 -6.965 37.678 1.00 13.73 45 VAL B N 1
ATOM 2295 C CA . VAL B 1 45 ? 28.617 -7.097 37.077 1.00 14.01 45 VAL B CA 1
ATOM 2296 C C . VAL B 1 45 ? 29.411 -8.090 37.906 1.00 13.64 45 VAL B C 1
ATOM 2297 O O . VAL B 1 45 ? 29.575 -7.901 39.114 1.00 14.35 45 VAL B O 1
ATOM 2301 N N . LYS B 1 46 ? 29.867 -9.161 37.243 1.00 14.44 46 LYS B N 1
ATOM 2302 C CA . LYS B 1 46 ? 30.698 -10.166 37.906 1.00 15.60 46 LYS B CA 1
ATOM 2303 C C . LYS B 1 46 ? 32.145 -9.690 37.987 1.00 14.86 46 LYS B C 1
ATOM 2304 O O . LYS B 1 46 ? 32.575 -8.807 37.219 1.00 14.11 46 LYS B O 1
ATOM 2310 N N . ALA B 1 47 ? 32.902 -10.243 38.936 1.00 15.70 47 ALA B N 1
ATOM 2311 C CA . ALA B 1 47 ? 34.297 -9.854 39.099 1.00 16.00 47 ALA B CA 1
ATOM 2312 C C . ALA B 1 47 ? 35.076 -9.937 37.773 1.00 16.80 47 ALA B C 1
ATOM 2313 O O . ALA B 1 47 ? 35.815 -9.009 37.422 1.00 17.04 47 ALA B O 1
ATOM 2315 N N . SER B 1 48 ? 34.841 -11.008 37.004 1.00 17.44 48 SER B N 1
ATOM 2316 C CA . SER B 1 48 ? 35.471 -11.160 35.680 1.00 18.77 48 SER B CA 1
ATOM 2317 C C . SER B 1 48 ? 35.093 -10.086 34.675 1.00 18.13 48 SER B C 1
ATOM 2318 O O . SER B 1 48 ? 35.775 -9.936 33.663 1.00 18.37 48 SER B O 1
ATOM 2321 N N . GLY B 1 49 ? 33.992 -9.377 34.940 1.00 16.54 49 GLY B N 1
ATOM 2322 C CA . GLY B 1 49 ? 33.498 -8.352 34.025 1.00 15.26 49 GLY B CA 1
ATOM 2323 C C . GLY B 1 49 ? 33.762 -6.925 34.466 1.00 13.53 49 GLY B C 1
ATOM 2324 O O . GLY B 1 49 ? 33.448 -6.005 33.737 1.00 12.90 49 GLY B O 1
ATOM 2325 N N . LEU B 1 50 ? 34.354 -6.725 35.642 1.00 12.66 50 LEU B N 1
ATOM 2326 C CA . LEU B 1 50 ? 34.539 -5.356 36.148 1.00 12.37 50 LEU B CA 1
ATOM 2327 C C . LEU B 1 50 ? 35.369 -4.451 35.236 1.00 12.61 50 LEU B C 1
ATOM 2328 O O . LEU B 1 50 ? 34.995 -3.301 35.002 1.00 12.41 50 LEU B O 1
ATOM 2333 N N . ALA B 1 51 ? 36.526 -4.925 34.762 1.00 12.97 51 ALA B N 1
ATOM 2334 C CA . ALA B 1 51 ? 37.377 -4.119 33.905 1.00 13.20 51 ALA B CA 1
ATOM 2335 C C . ALA B 1 51 ? 36.615 -3.673 32.641 1.00 12.32 51 ALA B C 1
ATOM 2336 O O . ALA B 1 51 ? 36.641 -2.500 32.298 1.00 12.06 51 ALA B O 1
ATOM 2338 N N . ASP B 1 52 ? 35.900 -4.596 31.990 1.00 12.77 52 ASP B N 1
ATOM 2339 C CA . ASP B 1 52 ? 35.113 -4.257 30.800 1.00 12.76 52 ASP B CA 1
ATOM 2340 C C . ASP B 1 52 ? 33.899 -3.362 31.125 1.00 11.81 52 ASP B C 1
ATOM 2341 O O . ASP B 1 52 ? 33.537 -2.511 30.334 1.00 12.14 52 ASP B O 1
ATOM 2346 N N . ALA B 1 53 ? 33.328 -3.495 32.323 1.00 11.65 53 ALA B N 1
ATOM 2347 C CA . ALA B 1 53 ? 32.210 -2.607 32.703 1.00 11.29 53 ALA B CA 1
ATOM 2348 C C . ALA B 1 53 ? 32.700 -1.170 32.917 1.00 11.63 53 ALA B C 1
ATOM 2349 O O . ALA B 1 53 ? 32.072 -0.203 32.480 1.00 11.72 53 ALA B O 1
ATOM 2351 N N . VAL B 1 54 ? 33.882 -1.043 33.510 1.00 11.22 54 VAL B N 1
ATOM 2352 C CA . VAL B 1 54 ? 34.485 0.263 33.736 1.00 11.95 54 VAL B CA 1
ATOM 2353 C C . VAL B 1 54 ? 34.802 0.941 32.390 1.00 11.61 54 VAL B C 1
ATOM 2354 O O . VAL B 1 54 ? 34.428 2.107 32.183 1.00 12.10 54 VAL B O 1
ATOM 2358 N N . LYS B 1 55 ? 35.451 0.207 31.481 1.00 12.80 55 LYS B N 1
ATOM 2359 C CA . LYS B 1 55 ? 35.757 0.707 30.150 1.00 13.14 55 LYS B CA 1
ATOM 2360 C C . LYS B 1 55 ? 34.469 1.029 29.378 1.00 12.40 55 LYS B C 1
ATOM 2361 O O . LYS B 1 55 ? 34.435 1.988 28.620 1.00 12.14 55 LYS B O 1
ATOM 2367 N N . GLY B 1 56 ? 33.428 0.226 29.614 1.00 12.21 56 GLY B N 1
ATOM 2368 C CA . GLY B 1 56 ? 32.087 0.468 29.067 1.00 11.43 56 GLY B CA 1
ATOM 2369 C C . GLY B 1 56 ? 31.482 1.794 29.516 1.00 11.19 56 GLY B C 1
ATOM 2370 O O . GLY B 1 56 ? 30.980 2.555 28.687 1.00 12.09 56 GLY B O 1
ATOM 2371 N N . ALA B 1 57 ? 31.536 2.062 30.826 1.00 11.14 57 ALA B N 1
ATOM 2372 C CA . ALA B 1 57 ? 31.002 3.337 31.353 1.00 11.85 57 ALA B CA 1
ATOM 2373 C C . ALA B 1 57 ? 31.746 4.530 30.734 1.00 11.86 57 ALA B C 1
ATOM 2374 O O . ALA B 1 57 ? 31.112 5.507 30.352 1.00 11.16 57 ALA B O 1
ATOM 2376 N N . LYS B 1 58 ? 33.075 4.424 30.593 1.00 11.57 58 LYS B N 1
ATOM 2377 C CA . LYS B 1 58 ? 33.858 5.473 29.930 1.00 12.46 58 LYS B CA 1
ATOM 2378 C C . LYS B 1 58 ? 33.406 5.654 28.468 1.00 11.96 58 LYS B C 1
ATOM 2379 O O . LYS B 1 58 ? 33.196 6.783 28.035 1.00 13.09 58 LYS B O 1
ATOM 2385 N N . ALA B 1 59 ? 33.257 4.550 27.725 1.00 11.41 59 ALA B N 1
ATOM 2386 C CA . ALA B 1 59 ? 32.903 4.604 26.291 1.00 11.58 59 ALA B CA 1
ATOM 2387 C C . ALA B 1 59 ? 31.468 5.075 26.062 1.00 11.90 59 ALA B C 1
ATOM 2388 O O . ALA B 1 59 ? 31.160 5.661 25.019 1.00 13.99 59 ALA B O 1
ATOM 2390 N N . MET B 1 60 ? 30.596 4.786 27.027 1.00 12.09 60 MET B N 1
ATOM 2391 C CA . MET B 1 60 ? 29.188 5.211 26.960 1.00 11.79 60 MET B CA 1
ATOM 2392 C C . MET B 1 60 ? 29.007 6.594 27.557 1.00 11.92 60 MET B C 1
ATOM 2393 O O . MET B 1 60 ? 27.902 7.105 27.648 1.00 11.64 60 MET B O 1
ATOM 2398 N N . GLU B 1 61 ? 30.114 7.188 27.995 1.00 12.78 61 GLU B N 1
ATOM 2399 C CA . GLU B 1 61 ? 30.157 8.577 28.492 1.00 13.52 61 GLU B CA 1
ATOM 2400 C C . GLU B 1 61 ? 29.304 8.829 29.729 1.00 12.81 61 GLU B C 1
ATOM 2401 O O . GLU B 1 61 ? 28.738 9.900 29.901 1.00 13.39 61 GLU B O 1
ATOM 2407 N N . TRP B 1 62 ? 29.262 7.845 30.622 1.00 11.65 62 TRP B N 1
ATOM 2408 C CA . TRP B 1 62 ? 28.744 8.076 31.972 1.00 12.13 62 TRP B CA 1
ATOM 2409 C C . TRP B 1 62 ? 29.578 9.118 32.694 1.00 12.14 62 TRP B C 1
ATOM 2410 O O . TRP B 1 62 ? 30.762 9.318 32.375 1.00 12.30 62 TRP B O 1
ATOM 2421 N N . VAL B 1 63 ? 28.961 9.737 33.698 1.00 12.38 63 VAL B N 1
ATOM 2422 C CA . VAL B 1 63 ? 29.638 10.773 34.511 1.00 12.88 63 VAL B CA 1
ATOM 2423 C C . VAL B 1 63 ? 30.112 10.250 35.861 1.00 12.83 63 VAL B C 1
ATOM 2424 O O . VAL B 1 63 ? 30.920 10.882 36.533 1.00 13.04 63 VAL B O 1
ATOM 2428 N N . GLY B 1 64 ? 29.634 9.059 36.231 1.00 12.33 64 GLY B N 1
ATOM 2429 C CA . GLY B 1 64 ? 30.073 8.414 37.448 1.00 11.79 64 GLY B CA 1
ATOM 2430 C C . GLY B 1 64 ? 29.377 7.086 37.645 1.00 11.63 64 GLY B C 1
ATOM 2431 O O . GLY B 1 64 ? 28.376 6.784 36.993 1.00 11.93 64 GLY B O 1
ATOM 2432 N N . PHE B 1 65 ? 29.916 6.288 38.552 1.00 11.39 65 PHE B N 1
ATOM 2433 C CA . PHE B 1 65 ? 29.264 5.050 38.976 1.00 11.80 65 PHE B CA 1
ATOM 2434 C C . PHE B 1 65 ? 29.625 4.670 40.395 1.00 12.44 65 PHE B C 1
ATOM 2435 O O . PHE B 1 65 ? 30.673 5.064 40.886 1.00 13.12 65 PHE B O 1
ATOM 2443 N N . ASN B 1 66 ? 28.748 3.908 41.028 1.00 12.94 66 ASN B N 1
ATOM 2444 C CA . ASN B 1 66 ? 29.039 3.280 42.309 1.00 13.07 66 ASN B CA 1
ATOM 2445 C C . ASN B 1 66 ? 29.570 1.877 42.097 1.00 13.20 66 ASN B C 1
ATOM 2446 O O . ASN B 1 66 ? 29.247 1.210 41.114 1.00 12.51 66 ASN B O 1
ATOM 2451 N N . CYS B 1 67 ? 30.377 1.434 43.049 1.00 14.17 67 CYS B N 1
ATOM 2452 C CA . CYS B 1 67 ? 30.717 0.003 43.158 1.00 14.99 67 CYS B CA 1
ATOM 2453 C C . CYS B 1 67 ? 30.295 -0.462 44.518 1.00 15.01 67 CYS B C 1
ATOM 2454 O O . CYS B 1 67 ? 30.514 0.224 45.522 1.00 16.17 67 CYS B O 1
ATOM 2457 N N . SER B 1 68 ? 29.685 -1.633 44.549 1.00 14.48 68 SER B N 1
ATOM 2458 C CA . SER B 1 68 ? 29.358 -2.319 45.806 1.00 16.10 68 SER B CA 1
ATOM 2459 C C . SER B 1 68 ? 30.040 -3.693 45.745 1.00 15.71 68 SER B C 1
ATOM 2460 O O . SER B 1 68 ? 30.830 -3.948 44.829 1.00 16.11 68 SER B O 1
ATOM 2463 N N . LEU B 1 69 ? 29.754 -4.568 46.710 1.00 16.70 69 LEU B N 1
ATOM 2464 C CA . LEU B 1 69 ? 30.270 -5.950 46.721 1.00 16.98 69 LEU B CA 1
ATOM 2465 C C . LEU B 1 69 ? 30.099 -6.608 45.337 1.00 16.13 69 LEU B C 1
ATOM 2466 O O . LEU B 1 69 ? 29.015 -6.526 44.765 1.00 15.12 69 LEU B O 1
ATOM 2471 N N . PRO B 1 70 ? 31.133 -7.257 44.780 1.00 15.05 70 PRO B N 1
ATOM 2472 C CA . PRO B 1 70 ? 32.425 -7.522 45.425 1.00 15.15 70 PRO B CA 1
ATOM 2473 C C . PRO B 1 70 ? 33.566 -6.655 44.852 1.00 14.45 70 PRO B C 1
ATOM 2474 O O . PRO B 1 70 ? 34.731 -7.088 44.822 1.00 14.28 70 PRO B O 1
ATOM 2478 N N . HIS B 1 71 ? 33.257 -5.432 44.428 1.00 14.37 71 HIS B N 1
ATOM 2479 C CA . HIS B 1 71 ? 34.168 -4.667 43.581 1.00 13.70 71 HIS B CA 1
ATOM 2480 C C . HIS B 1 71 ? 34.955 -3.536 44.228 1.00 13.15 71 HIS B C 1
ATOM 2481 O O . HIS B 1 71 ? 35.736 -2.866 43.526 1.00 13.15 71 HIS B O 1
ATOM 2488 N N . LYS B 1 72 ? 34.748 -3.293 45.524 1.00 13.25 72 LYS B N 1
ATOM 2489 C CA . LYS B 1 72 ? 35.301 -2.059 46.125 1.00 13.60 72 LYS B CA 1
ATOM 2490 C C . LYS B 1 72 ? 36.819 -1.927 46.213 1.00 13.20 72 LYS B C 1
ATOM 2491 O O . LYS B 1 72 ? 37.352 -0.811 46.255 1.00 13.93 72 LYS B O 1
ATOM 2497 N N . VAL B 1 73 ? 37.505 -3.050 46.286 1.00 13.87 73 VAL B N 1
ATOM 2498 C CA . VAL B 1 73 ? 38.963 -3.063 46.338 1.00 14.99 73 VAL B CA 1
ATOM 2499 C C . VAL B 1 73 ? 39.497 -3.251 44.923 1.00 15.17 73 VAL B C 1
ATOM 2500 O O . VAL B 1 73 ? 40.426 -2.560 44.484 1.00 15.56 73 VAL B O 1
ATOM 2504 N N . ALA B 1 74 ? 38.861 -4.164 44.201 1.00 14.87 74 ALA B N 1
ATOM 2505 C CA . ALA B 1 74 ? 39.222 -4.477 42.824 1.00 15.51 74 ALA B CA 1
ATOM 2506 C C . ALA B 1 74 ? 39.179 -3.257 41.912 1.00 15.37 74 ALA B C 1
ATOM 2507 O O . ALA B 1 74 ? 40.009 -3.135 41.028 1.00 16.62 74 ALA B O 1
ATOM 2509 N N . VAL B 1 75 ? 38.248 -2.332 42.148 1.00 15.12 75 VAL B N 1
ATOM 2510 C CA . VAL B 1 75 ? 38.123 -1.142 41.287 1.00 14.48 75 VAL B CA 1
ATOM 2511 C C . VAL B 1 75 ? 39.367 -0.230 41.358 1.00 14.68 75 VAL B C 1
ATOM 2512 O O . VAL B 1 75 ? 39.593 0.571 40.448 1.00 15.09 75 VAL B O 1
ATOM 2516 N N . LEU B 1 76 ? 40.153 -0.333 42.442 1.00 15.04 76 LEU B N 1
ATOM 2517 C CA . LEU B 1 76 ? 41.361 0.498 42.578 1.00 16.12 76 LEU B CA 1
ATOM 2518 C C . LEU B 1 76 ? 42.312 0.363 41.407 1.00 16.66 76 LEU B C 1
ATOM 2519 O O . LEU B 1 76 ? 42.951 1.333 41.037 1.00 15.94 76 LEU B O 1
ATOM 2524 N N . ASP B 1 77 ? 42.336 -0.827 40.813 1.00 17.56 77 ASP B N 1
ATOM 2525 C CA . ASP B 1 77 ? 43.187 -1.163 39.665 1.00 20.03 77 ASP B CA 1
ATOM 2526 C C . ASP B 1 77 ? 42.824 -0.379 38.409 1.00 19.86 77 ASP B C 1
ATOM 2527 O O . ASP B 1 77 ? 43.608 -0.351 37.459 1.00 19.57 77 ASP B O 1
ATOM 2532 N N . HIS B 1 78 ? 41.644 0.254 38.414 1.00 18.87 78 HIS B N 1
ATOM 2533 C CA . HIS B 1 78 ? 41.104 0.948 37.247 1.00 19.01 78 HIS B CA 1
ATOM 2534 C C . HIS B 1 78 ? 41.034 2.469 37.417 1.00 19.60 78 HIS B C 1
ATOM 2535 O O . HIS B 1 78 ? 40.531 3.174 36.540 1.00 25.06 78 HIS B O 1
ATOM 2542 N N . LEU B 1 79 ? 41.545 2.976 38.535 1.00 18.09 79 LEU B N 1
ATOM 2543 C CA . LEU B 1 79 ? 41.465 4.405 38.841 1.00 17.78 79 LEU B CA 1
ATOM 2544 C C . LEU B 1 79 ? 42.664 5.210 38.351 1.00 18.60 79 LEU B C 1
ATOM 2545 O O . LEU B 1 79 ? 43.802 4.713 38.339 1.00 19.89 79 LEU B O 1
ATOM 2550 N N . ASP B 1 80 ? 42.396 6.454 37.944 1.00 18.92 80 ASP B N 1
ATOM 2551 C CA . ASP B 1 80 ? 43.463 7.409 37.585 1.00 19.90 80 ASP B CA 1
ATOM 2552 C C . ASP B 1 80 ? 43.886 8.259 38.787 1.00 20.84 80 ASP B C 1
ATOM 2553 O O . ASP B 1 80 ? 45.006 8.800 38.833 1.00 21.81 80 ASP B O 1
ATOM 2558 N N . ASP B 1 81 ? 42.977 8.398 39.750 1.00 19.29 81 ASP B N 1
ATOM 2559 C CA . ASP B 1 81 ? 43.235 9.151 40.967 1.00 19.95 81 ASP B CA 1
ATOM 2560 C C . ASP B 1 81 ? 42.268 8.662 42.038 1.00 19.03 81 ASP B C 1
ATOM 2561 O O . ASP B 1 81 ? 41.301 7.941 41.740 1.00 17.80 81 ASP B O 1
ATOM 2566 N N . ILE B 1 82 ? 42.548 9.051 43.275 1.00 18.61 82 ILE B N 1
ATOM 2567 C CA . ILE B 1 82 ? 41.816 8.581 44.449 1.00 18.29 82 ILE B CA 1
ATOM 2568 C C . ILE B 1 82 ? 41.816 9.694 45.484 1.00 18.02 82 ILE B C 1
ATOM 2569 O O . ILE B 1 82 ? 42.861 10.329 45.742 1.00 20.05 82 ILE B O 1
ATOM 2574 N N . ALA B 1 83 ? 40.647 9.947 46.061 1.00 18.03 83 ALA B N 1
ATOM 2575 C CA . ALA B 1 83 ? 40.476 10.970 47.107 1.00 17.52 83 ALA B CA 1
ATOM 2576 C C . ALA B 1 83 ? 41.069 10.506 48.443 1.00 18.06 83 ALA B C 1
ATOM 2577 O O . ALA B 1 83 ? 41.365 9.332 48.620 1.00 17.43 83 ALA B O 1
ATOM 2579 N N . GLU B 1 84 ? 41.231 11.460 49.361 1.00 20.22 84 GLU B N 1
ATOM 2580 C CA . GLU B 1 84 ? 41.957 11.310 50.633 1.00 22.19 84 GLU B CA 1
ATOM 2581 C C . GLU B 1 84 ? 41.463 10.174 51.516 1.00 21.07 84 GLU B C 1
ATOM 2582 O O . GLU B 1 84 ? 42.241 9.288 51.862 1.00 21.29 84 GLU B O 1
ATOM 2588 N N . SER B 1 85 ? 40.177 10.176 51.862 1.00 19.56 85 SER B N 1
ATOM 2589 C CA . SER B 1 85 ? 39.644 9.128 52.727 1.00 18.04 85 SER B CA 1
ATOM 2590 C C . SER B 1 85 ? 39.668 7.763 52.042 1.00 17.82 85 SER B C 1
ATOM 2591 O O . SER B 1 85 ? 39.978 6.786 52.684 1.00 16.86 85 SER B O 1
ATOM 2594 N N . ALA B 1 86 ? 39.382 7.710 50.738 1.00 16.91 86 ALA B N 1
ATOM 2595 C CA . ALA B 1 86 ? 39.454 6.454 49.985 1.00 16.17 86 ALA B CA 1
ATOM 2596 C C . ALA B 1 86 ? 40.851 5.852 49.945 1.00 16.97 86 ALA B C 1
ATOM 2597 O O . ALA B 1 86 ? 40.995 4.636 50.020 1.00 16.11 86 ALA B O 1
ATOM 2599 N N . ARG B 1 87 ? 41.869 6.702 49.786 1.00 17.87 87 ARG B N 1
ATOM 2600 C CA . ARG B 1 87 ? 43.256 6.252 49.782 1.00 18.90 87 ARG B CA 1
ATOM 2601 C C . ARG B 1 87 ? 43.589 5.598 51.131 1.00 19.14 87 ARG B C 1
ATOM 2602 O O . ARG B 1 87 ? 44.201 4.525 51.183 1.00 18.43 87 ARG B O 1
ATOM 2610 N N . LEU B 1 88 ? 43.140 6.228 52.214 1.00 18.29 88 LEU B N 1
ATOM 2611 C CA . LEU B 1 88 ? 43.338 5.691 53.563 1.00 18.04 88 LEU B CA 1
ATOM 2612 C C . LEU B 1 88 ? 42.587 4.378 53.806 1.00 17.14 88 LEU B C 1
ATOM 2613 O O . LEU B 1 88 ? 43.137 3.420 54.345 1.00 18.39 88 LEU B O 1
ATOM 2618 N N . ILE B 1 89 ? 41.329 4.335 53.386 1.00 16.54 89 ILE B N 1
ATOM 2619 C CA . ILE B 1 89 ? 40.473 3.166 53.561 1.00 14.88 89 ILE B CA 1
ATOM 2620 C C . ILE B 1 89 ? 40.934 1.979 52.708 1.00 15.64 89 ILE B C 1
ATOM 2621 O O . ILE B 1 89 ? 40.887 0.827 53.137 1.00 15.74 89 ILE B O 1
ATOM 2626 N N . GLY B 1 90 ? 41.386 2.279 51.491 1.00 15.74 90 GLY B N 1
ATOM 2627 C CA . GLY B 1 90 ? 41.848 1.238 50.574 1.00 15.98 90 GLY B CA 1
ATOM 2628 C C . GLY B 1 90 ? 40.691 0.560 49.851 1.00 16.24 90 GLY B C 1
ATOM 2629 O O . GLY B 1 90 ? 40.777 -0.596 49.447 1.00 18.42 90 GLY B O 1
ATOM 2630 N N . ALA B 1 91 ? 39.595 1.289 49.709 1.00 15.93 91 ALA B N 1
ATOM 2631 C CA . ALA B 1 91 ? 38.438 0.829 48.967 1.00 15.54 91 ALA B CA 1
ATOM 2632 C C . ALA B 1 91 ? 37.691 2.047 48.465 1.00 15.03 91 ALA B C 1
ATOM 2633 O O . ALA B 1 91 ? 37.710 3.115 49.098 1.00 14.55 91 ALA B O 1
ATOM 2635 N N . VAL B 1 92 ? 37.006 1.847 47.338 1.00 14.46 92 VAL B N 1
ATOM 2636 C CA . VAL B 1 92 ? 36.260 2.892 46.638 1.00 13.26 92 VAL B CA 1
ATOM 2637 C C . VAL B 1 92 ? 34.869 2.377 46.276 1.00 13.76 92 VAL B C 1
ATOM 2638 O O . VAL B 1 92 ? 34.715 1.262 45.750 1.00 13.36 92 VAL B O 1
ATOM 2642 N N . ASN B 1 93 ? 33.858 3.193 46.553 1.00 13.20 93 ASN B N 1
ATOM 2643 C CA . ASN B 1 93 ? 32.474 2.851 46.197 1.00 13.36 93 ASN B CA 1
ATOM 2644 C C . ASN B 1 93 ? 31.801 3.880 45.281 1.00 13.13 93 ASN B C 1
ATOM 2645 O O . ASN B 1 93 ? 30.664 3.695 44.871 1.00 13.18 93 ASN B O 1
ATOM 2650 N N . CYS B 1 94 ? 32.501 4.969 44.968 1.00 12.66 94 CYS B N 1
ATOM 2651 C CA . CYS B 1 94 ? 31.938 6.066 44.185 1.00 13.15 94 CYS B CA 1
ATOM 2652 C C . CYS B 1 94 ? 33.027 6.627 43.289 1.00 12.76 94 CYS B C 1
ATOM 2653 O O . CYS B 1 94 ? 34.042 7.139 43.763 1.00 11.98 94 CYS B O 1
ATOM 2656 N N . VAL B 1 95 ? 32.823 6.529 41.981 1.00 12.02 95 VAL B N 1
ATOM 2657 C CA . VAL B 1 95 ? 33.840 6.882 40.990 1.00 12.50 95 VAL B CA 1
ATOM 2658 C C . VAL B 1 95 ? 33.276 7.996 40.109 1.00 12.95 95 VAL B C 1
ATOM 2659 O O . VAL B 1 95 ? 32.178 7.875 39.600 1.00 12.85 95 VAL B O 1
ATOM 2663 N N . ALA B 1 96 ? 33.998 9.099 39.990 1.00 12.86 96 ALA B N 1
ATOM 2664 C CA . ALA B 1 96 ? 33.636 10.152 39.052 1.00 14.08 96 ALA B CA 1
ATOM 2665 C C . ALA B 1 96 ? 34.429 10.020 37.755 1.00 14.86 96 ALA B C 1
ATOM 2666 O O . ALA B 1 96 ? 35.612 9.689 37.762 1.00 14.05 96 ALA B O 1
ATOM 2668 N N . ILE B 1 97 ? 33.746 10.236 36.632 1.00 14.93 97 ILE B N 1
ATOM 2669 C CA . ILE B 1 97 ? 34.369 10.219 35.305 1.00 16.17 97 ILE B CA 1
ATOM 2670 C C . ILE B 1 97 ? 34.443 11.665 34.803 1.00 18.45 97 ILE B C 1
ATOM 2671 O O . ILE B 1 97 ? 33.415 12.300 34.588 1.00 18.68 97 ILE B O 1
ATOM 2676 N N . ARG B 1 98 ? 35.674 12.170 34.701 1.00 22.06 98 ARG B N 1
ATOM 2677 C CA . ARG B 1 98 ? 35.968 13.533 34.225 1.00 27.27 98 ARG B CA 1
ATOM 2678 C C . ARG B 1 98 ? 37.035 13.473 33.122 1.00 27.09 98 ARG B C 1
ATOM 2679 O O . ARG B 1 98 ? 38.154 13.020 33.370 1.00 28.88 98 ARG B O 1
ATOM 2687 N N . GLU B 1 99 ? 36.680 13.928 31.915 1.00 27.88 99 GLU B N 1
ATOM 2688 C CA . GLU B 1 99 ? 37.548 13.880 30.701 1.00 27.91 99 GLU B CA 1
ATOM 2689 C C . GLU B 1 99 ? 38.155 12.494 30.385 1.00 27.40 99 GLU B C 1
ATOM 2690 O O . GLU B 1 99 ? 39.268 12.385 29.851 1.00 27.70 99 GLU B O 1
ATOM 2692 N N . GLY B 1 100 ? 37.413 11.444 30.714 1.00 26.65 100 GLY B N 1
ATOM 2693 C CA . GLY B 1 100 ? 37.909 10.078 30.572 1.00 26.13 100 GLY B CA 1
ATOM 2694 C C . GLY B 1 100 ? 38.841 9.633 31.695 1.00 25.31 100 GLY B C 1
ATOM 2695 O O . GLY B 1 100 ? 39.478 8.588 31.588 1.00 25.60 100 GLY B O 1
ATOM 2696 N N . LYS B 1 101 ? 38.935 10.432 32.759 1.00 23.62 101 LYS B N 1
ATOM 2697 C CA . LYS B 1 101 ? 39.701 10.072 33.952 1.00 22.85 101 LYS B CA 1
ATOM 2698 C C . LYS B 1 101 ? 38.729 9.617 35.022 1.00 19.73 101 LYS B C 1
ATOM 2699 O O . LYS B 1 101 ? 37.663 10.218 35.196 1.00 19.91 101 LYS B O 1
ATOM 2705 N N . LEU B 1 102 ? 39.117 8.549 35.706 1.00 18.64 102 LEU B N 1
ATOM 2706 C CA . LEU B 1 102 ? 38.347 7.934 36.792 1.00 18.40 102 LEU B CA 1
ATOM 2707 C C . LEU B 1 102 ? 38.955 8.343 38.132 1.00 16.39 102 LEU B C 1
ATOM 2708 O O . LEU B 1 102 ? 40.123 8.048 38.435 1.00 16.50 102 LEU B O 1
ATOM 2713 N N . ILE B 1 103 ? 38.155 9.029 38.936 1.00 16.45 103 ILE B N 1
ATOM 2714 C CA . ILE B 1 103 ? 38.593 9.492 40.252 1.00 16.53 103 ILE B CA 1
ATOM 2715 C C . ILE B 1 103 ? 37.766 8.744 41.301 1.00 15.21 103 ILE B C 1
ATOM 2716 O O . ILE B 1 103 ? 36.538 8.851 41.333 1.00 14.64 103 ILE B O 1
ATOM 2721 N N . GLY B 1 104 ? 38.444 7.996 42.168 1.00 15.24 104 GLY B N 1
ATOM 2722 C CA . GLY B 1 104 ? 37.743 7.160 43.166 1.00 13.83 104 GLY B CA 1
ATOM 2723 C C . GLY B 1 104 ? 37.548 7.836 44.512 1.00 14.61 104 GLY B C 1
ATOM 2724 O O . GLY B 1 104 ? 38.458 8.489 45.035 1.00 14.83 104 GLY B O 1
ATOM 2725 N N . HIS B 1 105 ? 36.351 7.692 45.049 1.00 13.60 105 HIS B N 1
ATOM 2726 C CA . HIS B 1 105 ? 35.961 8.245 46.338 1.00 13.86 105 HIS B CA 1
ATOM 2727 C C . HIS B 1 105 ? 35.373 7.132 47.200 1.00 13.49 105 HIS B C 1
ATOM 2728 O O . HIS B 1 105 ? 34.944 6.094 46.688 1.00 12.64 105 HIS B O 1
ATOM 2735 N N . ASN B 1 106 ? 35.354 7.355 48.514 1.00 14.52 106 ASN B N 1
ATOM 2736 C CA . ASN B 1 106 ? 34.691 6.440 49.428 1.00 14.56 106 ASN B CA 1
ATOM 2737 C C . ASN B 1 106 ? 33.671 7.215 50.246 1.00 15.33 106 ASN B C 1
ATOM 2738 O O . ASN B 1 106 ? 34.026 8.160 50.940 1.00 16.64 106 ASN B O 1
ATOM 2743 N N . THR B 1 107 ? 32.409 6.809 50.165 1.00 15.87 107 THR B N 1
ATOM 2744 C CA . THR B 1 107 ? 31.337 7.486 50.890 1.00 16.64 107 THR B CA 1
ATOM 2745 C C . THR B 1 107 ? 30.700 6.623 51.994 1.00 16.21 107 THR B C 1
ATOM 2746 O O . THR B 1 107 ? 29.755 7.071 52.665 1.00 17.13 107 THR B O 1
ATOM 2750 N N . ASP B 1 108 ? 31.215 5.405 52.196 1.00 15.82 108 ASP B N 1
ATOM 2751 C CA . ASP B 1 108 ? 30.688 4.456 53.211 1.00 16.49 108 ASP B CA 1
ATOM 2752 C C . ASP B 1 108 ? 30.718 4.958 54.649 1.00 17.03 108 ASP B C 1
ATOM 2753 O O . ASP B 1 108 ? 29.930 4.489 55.477 1.00 19.14 108 ASP B O 1
ATOM 2758 N N . GLY B 1 109 ? 31.604 5.913 54.933 1.00 16.81 109 GLY B N 1
ATOM 2759 C CA . GLY B 1 109 ? 31.581 6.592 56.228 1.00 16.57 109 GLY B CA 1
ATOM 2760 C C . GLY B 1 109 ? 31.026 7.995 56.194 1.00 16.18 109 GLY B C 1
ATOM 2761 O O . GLY B 1 109 ? 30.735 8.561 57.241 1.00 16.04 109 GLY B O 1
ATOM 2762 N N . LYS B 1 110 ? 30.899 8.568 54.989 1.00 15.97 110 LYS B N 1
ATOM 2763 C CA . LYS B 1 110 ? 30.457 9.970 54.825 1.00 15.35 110 LYS B CA 1
ATOM 2764 C C . LYS B 1 110 ? 28.948 10.110 55.004 1.00 14.43 110 LYS B C 1
ATOM 2765 O O . LYS B 1 110 ? 28.468 11.161 55.458 1.00 13.53 110 LYS B O 1
ATOM 2771 N N . GLY B 1 111 ? 28.198 9.076 54.645 1.00 14.60 111 GLY B N 1
ATOM 2772 C CA . GLY B 1 111 ? 26.751 9.030 54.914 1.00 15.18 111 GLY B CA 1
ATOM 2773 C C . GLY B 1 111 ? 26.502 9.150 56.402 1.00 14.89 111 GLY B C 1
ATOM 2774 O O . GLY B 1 111 ? 25.724 10.000 56.844 1.00 15.28 111 GLY B O 1
ATOM 2775 N N . PHE B 1 112 ? 27.201 8.303 57.165 1.00 14.85 112 PHE B N 1
ATOM 2776 C CA . PHE B 1 112 ? 27.166 8.337 58.619 1.00 14.76 112 PHE B CA 1
ATOM 2777 C C . PHE B 1 112 ? 27.578 9.685 59.177 1.00 14.59 112 PHE B C 1
ATOM 2778 O O . PHE B 1 112 ? 26.901 10.188 60.058 1.00 12.93 112 PHE B O 1
ATOM 2786 N N . LEU B 1 113 ? 28.689 10.252 58.699 1.00 14.78 113 LEU B N 1
ATOM 2787 C CA . LEU B 1 113 ? 29.159 11.524 59.234 1.00 15.88 113 LEU B CA 1
ATOM 2788 C C . LEU B 1 113 ? 28.139 12.633 58.994 1.00 15.30 113 LEU B C 1
ATOM 2789 O O . LEU B 1 113 ? 27.888 13.437 59.892 1.00 14.69 113 LEU B O 1
ATOM 2794 N N . ALA B 1 114 ? 27.529 12.670 57.806 1.00 14.12 114 ALA B N 1
ATOM 2795 C CA . ALA B 1 114 ? 26.430 13.621 57.560 1.00 15.06 114 ALA B CA 1
ATOM 2796 C C . ALA B 1 114 ? 25.265 13.440 58.532 1.00 14.38 114 ALA B C 1
ATOM 2797 O O . ALA B 1 114 ? 24.740 14.415 59.055 1.00 16.54 114 ALA B O 1
ATOM 2799 N N . SER B 1 115 ? 24.852 12.202 58.756 1.00 14.16 115 SER B N 1
ATOM 2800 C CA . SER B 1 115 ? 23.812 11.943 59.767 1.00 13.46 115 SER B CA 1
ATOM 2801 C C . SER B 1 115 ? 24.230 12.415 61.153 1.00 13.87 115 SER B C 1
ATOM 2802 O O . SER B 1 115 ? 23.441 13.040 61.887 1.00 14.47 115 SER B O 1
ATOM 2805 N N . LEU B 1 116 ? 25.470 12.103 61.514 1.00 14.32 116 LEU B N 1
ATOM 2806 C CA . LEU B 1 116 ? 25.986 12.480 62.820 1.00 14.25 116 LEU B CA 1
ATOM 2807 C C . LEU B 1 116 ? 25.930 13.989 63.011 1.00 15.59 116 LEU B C 1
ATOM 2808 O O . LEU B 1 116 ? 25.520 14.478 64.083 1.00 13.75 116 LEU B O 1
ATOM 2813 N N . LYS B 1 117 ? 26.320 14.728 61.980 1.00 15.61 117 LYS B N 1
ATOM 2814 C CA . LYS B 1 117 ? 26.373 16.179 62.084 1.00 17.49 117 LYS B CA 1
ATOM 2815 C C . LYS B 1 117 ? 25.015 16.846 62.359 1.00 17.80 117 LYS B C 1
ATOM 2816 O O . LYS B 1 117 ? 24.981 17.989 62.849 1.00 20.17 117 LYS B O 1
ATOM 2822 N N . THR B 1 118 ? 23.910 16.130 62.126 1.00 17.33 118 THR B N 1
ATOM 2823 C CA . THR B 1 118 ? 22.566 16.611 62.514 1.00 17.91 118 THR B CA 1
ATOM 2824 C C . THR B 1 118 ? 22.349 16.658 64.033 1.00 18.62 118 THR B C 1
ATOM 2825 O O . THR B 1 118 ? 21.469 17.400 64.525 1.00 19.66 118 THR B O 1
ATOM 2829 N N . VAL B 1 119 ? 23.129 15.872 64.782 1.00 17.18 119 VAL B N 1
ATOM 2830 C CA . VAL B 1 119 ? 22.946 15.834 66.234 1.00 17.48 119 VAL B CA 1
ATOM 2831 C C . VAL B 1 119 ? 24.146 16.301 67.049 1.00 18.03 119 VAL B C 1
ATOM 2832 O O . VAL B 1 119 ? 23.980 16.742 68.194 1.00 20.07 119 VAL B O 1
ATOM 2836 N N . THR B 1 120 ? 25.345 16.212 66.481 1.00 18.28 120 THR B N 1
ATOM 2837 C CA . THR B 1 120 ? 26.549 16.609 67.213 1.00 18.50 120 THR B CA 1
ATOM 2838 C C . THR B 1 120 ? 27.750 16.764 66.288 1.00 18.82 120 THR B C 1
ATOM 2839 O O . THR B 1 120 ? 27.689 16.376 65.119 1.00 19.38 120 THR B O 1
ATOM 2843 N N . SER B 1 121 ? 28.837 17.315 66.817 1.00 17.32 121 SER B N 1
ATOM 2844 C CA . SER B 1 121 ? 30.082 17.412 66.077 1.00 18.38 121 SER B CA 1
ATOM 2845 C C . SER B 1 121 ? 30.947 16.188 66.380 1.00 17.82 121 SER B C 1
ATOM 2846 O O . SER B 1 121 ? 31.027 15.779 67.527 1.00 18.17 121 SER B O 1
ATOM 2849 N N . PRO B 1 122 ? 31.636 15.629 65.362 1.00 17.86 122 PRO B N 1
ATOM 2850 C CA . PRO B 1 122 ? 32.562 14.521 65.657 1.00 18.71 122 PRO B CA 1
ATOM 2851 C C . PRO B 1 122 ? 33.863 14.931 66.373 1.00 17.92 122 PRO B C 1
ATOM 2852 O O . PRO B 1 122 ? 34.553 14.070 66.940 1.00 18.02 122 PRO B O 1
ATOM 2856 N N . ALA B 1 123 ? 34.180 16.230 66.345 1.00 17.04 123 ALA B N 1
ATOM 2857 C CA . ALA B 1 123 ? 35.461 16.729 66.862 1.00 17.39 123 ALA B CA 1
ATOM 2858 C C . ALA B 1 123 ? 35.589 16.482 68.366 1.00 16.61 123 ALA B C 1
ATOM 2859 O O . ALA B 1 123 ? 34.658 16.762 69.142 1.00 18.16 123 ALA B O 1
ATOM 2861 N N . GLY B 1 124 ? 36.718 15.904 68.760 1.00 17.42 124 GLY B N 1
ATOM 2862 C CA . GLY B 1 124 ? 37.010 15.638 70.171 1.00 16.51 124 GLY B CA 1
ATOM 2863 C C . GLY B 1 124 ? 36.250 14.483 70.802 1.00 16.88 124 GLY B C 1
ATOM 2864 O O . GLY B 1 124 ? 36.398 14.238 72.015 1.00 17.15 124 GLY B O 1
ATOM 2865 N N . LYS B 1 125 ? 35.472 13.756 69.998 1.00 16.03 125 LYS B N 1
ATOM 2866 C CA . LYS B 1 125 ? 34.592 12.726 70.550 1.00 16.77 125 LYS B CA 1
ATOM 2867 C C . LYS B 1 125 ? 35.282 11.391 70.768 1.00 14.90 125 LYS B C 1
ATOM 2868 O O . LYS B 1 125 ? 36.292 11.072 70.129 1.00 14.55 125 LYS B O 1
ATOM 2874 N N . ARG B 1 126 ? 34.707 10.622 71.683 1.00 14.34 126 ARG B N 1
ATOM 2875 C CA . ARG B 1 126 ? 35.134 9.271 71.992 1.00 14.98 126 ARG B CA 1
ATOM 2876 C C . ARG B 1 126 ? 34.047 8.368 71.471 1.00 14.21 126 ARG B C 1
ATOM 2877 O O . ARG B 1 126 ? 32.871 8.491 71.836 1.00 13.74 126 ARG B O 1
ATOM 2885 N N . VAL B 1 127 ? 34.463 7.455 70.596 1.00 12.96 127 VAL B N 1
ATOM 2886 C CA . VAL B 1 127 ? 33.541 6.684 69.757 1.00 12.69 127 VAL B CA 1
ATOM 2887 C C . VAL B 1 127 ? 33.814 5.196 69.947 1.00 11.91 127 VAL B C 1
ATOM 2888 O O . VAL B 1 127 ? 34.968 4.776 70.006 1.00 12.29 127 VAL B O 1
ATOM 2892 N N . VAL B 1 128 ? 32.750 4.398 70.022 1.00 11.22 128 VAL B N 1
ATOM 2893 C CA . VAL B 1 128 ? 32.856 2.923 69.983 1.00 11.39 128 VAL B CA 1
ATOM 2894 C C . VAL B 1 128 ? 32.161 2.406 68.735 1.00 10.98 128 VAL B C 1
ATOM 2895 O O . VAL B 1 128 ? 30.989 2.695 68.527 1.00 12.04 128 VAL B O 1
ATOM 2899 N N . ILE B 1 129 ? 32.869 1.602 67.955 1.00 12.05 129 ILE B N 1
ATOM 2900 C CA . ILE B 1 129 ? 32.332 1.020 66.693 1.00 12.13 129 ILE B CA 1
ATOM 2901 C C . ILE B 1 129 ? 32.242 -0.490 66.914 1.00 13.20 129 ILE B C 1
ATOM 2902 O O . ILE B 1 129 ? 33.252 -1.133 67.218 1.00 14.07 129 ILE B O 1
ATOM 2907 N N . LEU B 1 130 ? 31.037 -1.038 66.795 1.00 14.24 130 LEU B N 1
ATOM 2908 C CA . LEU B 1 130 ? 30.856 -2.490 66.903 1.00 15.30 130 LEU B CA 1
ATOM 2909 C C . LEU B 1 130 ? 31.069 -3.088 65.530 1.00 16.28 130 LEU B C 1
ATOM 2910 O O . LEU B 1 130 ? 30.409 -2.704 64.568 1.00 15.93 130 LEU B O 1
ATOM 2915 N N . GLY B 1 131 ? 32.016 -4.017 65.460 1.00 16.43 131 GLY B N 1
ATOM 2916 C CA . GLY B 1 131 ? 32.412 -4.635 64.196 1.00 18.59 131 GLY B CA 1
ATOM 2917 C C . GLY B 1 131 ? 33.611 -3.997 63.538 1.00 19.90 131 GLY B C 1
ATOM 2918 O O . GLY B 1 131 ? 33.832 -2.778 63.660 1.00 21.16 131 GLY B O 1
ATOM 2919 N N . ALA B 1 132 ? 34.393 -4.810 62.830 1.00 20.37 132 ALA B N 1
ATOM 2920 C CA . ALA B 1 132 ? 35.532 -4.327 62.039 1.00 20.63 132 ALA B CA 1
ATOM 2921 C C . ALA B 1 132 ? 35.272 -4.527 60.558 1.00 21.66 132 ALA B C 1
ATOM 2922 O O . ALA B 1 132 ? 36.101 -4.172 59.734 1.00 23.50 132 ALA B O 1
ATOM 2924 N N . GLY B 1 133 ? 34.115 -5.109 60.242 1.00 23.28 133 GLY B N 1
ATOM 2925 C CA . GLY B 1 133 ? 33.733 -5.407 58.872 1.00 23.52 133 GLY B CA 1
ATOM 2926 C C . GLY B 1 133 ? 32.855 -4.307 58.322 1.00 24.32 133 GLY B C 1
ATOM 2927 O O . GLY B 1 133 ? 32.535 -3.343 59.029 1.00 24.24 133 GLY B O 1
ATOM 2928 N N . GLY B 1 134 ? 32.488 -4.444 57.049 1.00 25.05 134 GLY B N 1
ATOM 2929 C CA . GLY B 1 134 ? 31.586 -3.503 56.391 1.00 23.12 134 GLY B CA 1
ATOM 2930 C C . GLY B 1 134 ? 32.154 -2.098 56.356 1.00 23.66 134 GLY B C 1
ATOM 2931 O O . GLY B 1 134 ? 33.309 -1.880 55.978 1.00 25.33 134 GLY B O 1
ATOM 2932 N N . ALA B 1 135 ? 31.349 -1.146 56.796 1.00 22.90 135 ALA B N 1
ATOM 2933 C CA . ALA B 1 135 ? 31.765 0.249 56.760 1.00 19.31 135 ALA B CA 1
ATOM 2934 C C . ALA B 1 135 ? 32.554 0.658 58.006 1.00 17.49 135 ALA B C 1
ATOM 2935 O O . ALA B 1 135 ? 32.862 1.844 58.159 1.00 16.97 135 ALA B O 1
ATOM 2937 N N . ALA B 1 136 ? 32.909 -0.286 58.876 1.00 16.31 136 ALA B N 1
ATOM 2938 C CA . ALA B 1 136 ? 33.625 0.092 60.132 1.00 14.45 136 ALA B CA 1
ATOM 2939 C C . ALA B 1 136 ? 34.933 0.848 59.871 1.00 14.64 136 ALA B C 1
ATOM 2940 O O . ALA B 1 136 ? 35.184 1.895 60.465 1.00 14.31 136 ALA B O 1
ATOM 2942 N N . ARG B 1 137 ? 35.730 0.375 58.919 1.00 14.94 137 ARG B N 1
ATOM 2943 C CA . ARG B 1 137 ? 36.954 1.078 58.524 1.00 16.24 137 ARG B CA 1
ATOM 2944 C C . ARG B 1 137 ? 36.692 2.457 57.933 1.00 14.42 137 ARG B C 1
ATOM 2945 O O . ARG B 1 137 ? 37.359 3.419 58.302 1.00 14.23 137 ARG B O 1
ATOM 2953 N N . ALA B 1 138 ? 35.721 2.553 57.009 1.00 13.56 138 ALA B N 1
ATOM 2954 C CA . ALA B 1 138 ? 35.371 3.837 56.421 1.00 13.69 138 ALA B CA 1
ATOM 2955 C C . ALA B 1 138 ? 34.875 4.804 57.501 1.00 12.37 138 ALA B C 1
ATOM 2956 O O . ALA B 1 138 ? 35.268 5.978 57.532 1.00 13.50 138 ALA B O 1
ATOM 2958 N N . ILE B 1 139 ? 33.988 4.332 58.365 1.00 13.58 139 ILE B N 1
ATOM 2959 C CA . ILE B 1 139 ? 33.457 5.163 59.462 1.00 13.21 139 ILE B CA 1
ATOM 2960 C C . ILE B 1 139 ? 34.604 5.629 60.397 1.00 12.68 139 ILE B C 1
ATOM 2961 O O . ILE B 1 139 ? 34.688 6.818 60.734 1.00 13.11 139 ILE B O 1
ATOM 2966 N N . ALA B 1 140 ? 35.507 4.722 60.768 1.00 13.19 140 ALA B N 1
ATOM 2967 C CA . ALA B 1 140 ? 36.662 5.065 61.599 1.00 12.91 140 ALA B CA 1
ATOM 2968 C C . ALA B 1 140 ? 37.539 6.146 60.977 1.00 12.37 140 ALA B C 1
ATOM 2969 O O . ALA B 1 140 ? 37.868 7.145 61.650 1.00 12.44 140 ALA B O 1
ATOM 2971 N N . VAL B 1 141 ? 37.856 5.982 59.686 1.00 12.52 141 VAL B N 1
ATOM 2972 C CA . VAL B 1 141 ? 38.645 6.972 58.956 1.00 13.10 141 VAL B CA 1
ATOM 2973 C C . VAL B 1 141 ? 37.934 8.330 58.879 1.00 12.55 141 VAL B C 1
ATOM 2974 O O . VAL B 1 141 ? 38.549 9.360 59.147 1.00 13.66 141 VAL B O 1
ATOM 2978 N N . GLU B 1 142 ? 36.640 8.337 58.519 1.00 13.37 142 GLU B N 1
ATOM 2979 C CA . GLU B 1 142 ? 35.931 9.600 58.380 1.00 14.20 142 GLU B CA 1
ATOM 2980 C C . GLU B 1 142 ? 35.838 10.367 59.693 1.00 13.71 142 GLU B C 1
ATOM 2981 O O . GLU B 1 142 ? 36.012 11.606 59.715 1.00 14.34 142 GLU B O 1
ATOM 2987 N N . LEU B 1 143 ? 35.600 9.633 60.784 1.00 13.49 143 LEU B N 1
ATOM 2988 C CA . LEU B 1 143 ? 35.581 10.230 62.129 1.00 14.21 143 LEU B CA 1
ATOM 2989 C C . LEU B 1 143 ? 36.929 10.830 62.464 1.00 14.02 143 LEU B C 1
ATOM 2990 O O . LEU B 1 143 ? 37.004 11.947 62.946 1.00 15.77 143 LEU B O 1
ATOM 2995 N N . ALA B 1 144 ? 37.992 10.100 62.149 1.00 14.96 144 ALA B N 1
ATOM 2996 C CA . ALA B 1 144 ? 39.340 10.526 62.497 1.00 14.58 144 ALA B CA 1
ATOM 2997 C C . ALA B 1 144 ? 39.721 11.775 61.728 1.00 15.43 144 ALA B C 1
ATOM 2998 O O . ALA B 1 144 ? 40.253 12.725 62.307 1.00 16.48 144 ALA B O 1
ATOM 3000 N N . LEU B 1 145 ? 39.397 11.793 60.436 1.00 14.88 145 LEU B N 1
ATOM 3001 C CA . LEU B 1 145 ? 39.662 12.972 59.583 1.00 15.56 145 LEU B CA 1
ATOM 3002 C C . LEU B 1 145 ? 38.835 14.185 59.984 1.00 15.61 145 LEU B C 1
ATOM 3003 O O . LEU B 1 145 ? 39.300 15.322 59.813 1.00 17.78 145 LEU B O 1
ATOM 3008 N N . ALA B 1 146 ? 37.653 13.960 60.559 1.00 15.15 146 ALA B N 1
ATOM 3009 C CA . ALA B 1 146 ? 36.799 15.050 61.065 1.00 15.38 146 ALA B CA 1
ATOM 3010 C C . ALA B 1 146 ? 37.086 15.459 62.513 1.00 15.84 146 ALA B C 1
ATOM 3011 O O . ALA B 1 146 ? 36.342 16.260 63.092 1.00 16.77 146 ALA B O 1
ATOM 3013 N N . GLY B 1 147 ? 38.140 14.882 63.092 1.00 16.63 147 GLY B N 1
ATOM 3014 C CA . GLY B 1 147 ? 38.689 15.347 64.361 1.00 16.64 147 GLY B CA 1
ATOM 3015 C C . GLY B 1 147 ? 38.296 14.571 65.593 1.00 15.95 147 GLY B C 1
ATOM 3016 O O . GLY B 1 147 ? 38.479 15.057 66.709 1.00 16.72 147 GLY B O 1
ATOM 3017 N N . ALA B 1 148 ? 37.757 13.365 65.423 1.00 14.45 148 ALA B N 1
ATOM 3018 C CA . ALA B 1 148 ? 37.439 12.537 66.603 1.00 14.81 148 ALA B CA 1
ATOM 3019 C C . ALA B 1 148 ? 38.680 12.319 67.442 1.00 14.08 148 ALA B C 1
ATOM 3020 O O . ALA B 1 148 ? 39.778 12.295 66.907 1.00 15.29 148 ALA B O 1
ATOM 3022 N N . ALA B 1 149 ? 38.506 12.170 68.748 1.00 14.05 149 ALA B N 1
ATOM 3023 C CA . ALA B 1 149 ? 39.647 12.034 69.656 1.00 14.89 149 ALA B CA 1
ATOM 3024 C C . ALA B 1 149 ? 40.092 10.594 69.860 1.00 14.35 149 ALA B C 1
ATOM 3025 O O . ALA B 1 149 ? 41.296 10.313 69.884 1.00 16.39 149 ALA B O 1
ATOM 3027 N N . HIS B 1 150 ? 39.132 9.684 69.957 1.00 14.76 150 HIS B N 1
ATOM 3028 C CA . HIS B 1 150 ? 39.407 8.326 70.368 1.00 13.35 150 HIS B CA 1
ATOM 3029 C C . HIS B 1 150 ? 38.369 7.416 69.765 1.00 12.75 150 HIS B C 1
ATOM 3030 O O . HIS B 1 150 ? 37.166 7.691 69.857 1.00 12.44 150 HIS B O 1
ATOM 3037 N N . ILE B 1 151 ? 38.835 6.356 69.115 1.00 13.40 151 ILE B N 1
ATOM 3038 C CA . ILE B 1 151 ? 37.945 5.448 68.391 1.00 12.92 151 ILE B CA 1
ATOM 3039 C C . ILE B 1 151 ? 38.316 4.030 68.779 1.00 12.76 151 ILE B C 1
ATOM 3040 O O . ILE B 1 151 ? 39.448 3.599 68.536 1.00 14.47 151 ILE B O 1
ATOM 3045 N N . THR B 1 152 ? 37.372 3.330 69.408 1.00 12.32 152 THR B N 1
ATOM 3046 C CA . THR B 1 152 ? 37.522 1.942 69.804 1.00 13.58 152 THR B CA 1
ATOM 3047 C C . THR B 1 152 ? 36.799 1.067 68.788 1.00 13.22 152 THR B C 1
ATOM 3048 O O . THR B 1 152 ? 35.590 1.260 68.561 1.00 13.68 152 THR B O 1
ATOM 3052 N N . ILE B 1 153 ? 37.505 0.091 68.228 1.00 14.11 153 ILE B N 1
ATOM 3053 C CA . ILE B 1 153 ? 36.903 -0.855 67.285 1.00 14.89 153 ILE B CA 1
ATOM 3054 C C . ILE B 1 153 ? 36.802 -2.199 67.987 1.00 14.49 153 ILE B C 1
ATOM 3055 O O . ILE B 1 153 ? 37.824 -2.774 68.389 1.00 14.56 153 ILE B O 1
ATOM 3060 N N . VAL B 1 154 ? 35.569 -2.661 68.141 1.00 14.97 154 VAL B N 1
ATOM 3061 C CA . VAL B 1 154 ? 35.241 -3.888 68.875 1.00 15.44 154 VAL B CA 1
ATOM 3062 C C . VAL B 1 154 ? 34.927 -4.985 67.846 1.00 15.70 154 VAL B C 1
ATOM 3063 O O . VAL B 1 154 ? 34.044 -4.817 67.025 1.00 15.62 154 VAL B O 1
ATOM 3067 N N . ASN B 1 155 ? 35.649 -6.112 67.889 1.00 17.54 155 ASN B N 1
ATOM 3068 C CA . ASN B 1 155 ? 35.425 -7.198 66.918 1.00 18.06 155 ASN B CA 1
ATOM 3069 C C . ASN B 1 155 ? 35.752 -8.574 67.513 1.00 19.46 155 ASN B C 1
ATOM 3070 O O . ASN B 1 155 ? 36.639 -8.670 68.349 1.00 18.61 155 ASN B O 1
ATOM 3075 N N . ARG B 1 156 ? 35.041 -9.628 67.089 1.00 20.43 156 ARG B N 1
ATOM 3076 C CA . ARG B 1 156 ? 35.369 -10.992 67.584 1.00 24.16 156 ARG B CA 1
ATOM 3077 C C . ARG B 1 156 ? 36.784 -11.400 67.139 1.00 25.51 156 ARG B C 1
ATOM 3078 O O . ARG B 1 156 ? 37.588 -11.844 67.956 1.00 24.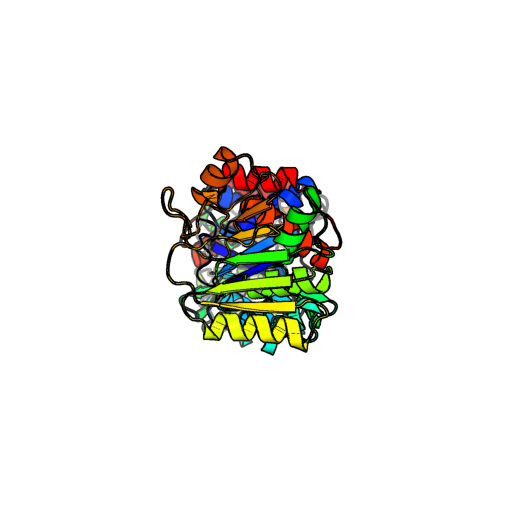87 156 ARG B O 1
ATOM 3086 N N . ASP B 1 157 ? 37.080 -11.218 65.849 1.00 25.77 157 ASP B N 1
ATOM 3087 C CA . ASP B 1 157 ? 38.436 -11.348 65.323 1.00 26.81 157 ASP B CA 1
ATOM 3088 C C . ASP B 1 157 ? 39.205 -10.073 65.673 1.00 26.46 157 ASP B C 1
ATOM 3089 O O . ASP B 1 157 ? 39.131 -9.067 64.957 1.00 27.03 157 ASP B O 1
ATOM 3094 N N . ALA B 1 158 ? 39.925 -10.128 66.792 1.00 24.96 158 ALA B N 1
ATOM 3095 C CA . ALA B 1 158 ? 40.645 -8.968 67.325 1.00 24.60 158 ALA B CA 1
ATOM 3096 C C . ALA B 1 158 ? 41.660 -8.386 66.347 1.00 23.53 158 ALA B C 1
ATOM 3097 O O . ALA B 1 158 ? 41.829 -7.166 66.291 1.00 23.27 158 ALA B O 1
ATOM 3099 N N . SER B 1 159 ? 42.310 -9.250 65.561 1.00 23.01 159 SER B N 1
ATOM 3100 C CA . SER B 1 159 ? 43.311 -8.826 64.573 1.00 23.41 159 SER B CA 1
ATOM 3101 C C . SER B 1 159 ? 42.769 -7.830 63.524 1.00 23.13 159 SER B C 1
ATOM 3102 O O . SER B 1 159 ? 43.493 -6.928 63.095 1.00 22.80 159 SER B O 1
ATOM 3105 N N . LYS B 1 160 ? 41.497 -7.994 63.150 1.00 21.95 160 LYS B N 1
ATOM 3106 C CA . LYS B 1 160 ? 40.821 -7.116 62.194 1.00 22.25 160 LYS B CA 1
ATOM 3107 C C . LYS B 1 160 ? 40.570 -5.727 62.787 1.00 21.72 160 LYS B C 1
ATOM 3108 O O . LYS B 1 160 ? 40.704 -4.718 62.087 1.00 23.00 160 LYS B O 1
ATOM 3110 N N . ALA B 1 161 ? 40.213 -5.691 64.073 1.00 20.85 161 ALA B N 1
ATOM 3111 C CA . ALA B 1 161 ? 40.097 -4.431 64.826 1.00 20.43 161 ALA B CA 1
ATOM 3112 C C . ALA B 1 161 ? 41.450 -3.749 65.007 1.00 21.01 161 ALA B C 1
ATOM 3113 O O . ALA B 1 161 ? 41.563 -2.525 64.845 1.00 20.70 161 ALA B O 1
ATOM 3115 N N . GLU B 1 162 ? 42.479 -4.539 65.323 1.00 20.83 162 GLU B N 1
ATOM 3116 C CA . GLU B 1 162 ? 43.846 -4.031 65.415 1.00 21.76 162 GLU B CA 1
ATOM 3117 C C . GLU B 1 162 ? 44.365 -3.352 64.143 1.00 20.70 162 GLU B C 1
ATOM 3118 O O . GLU B 1 162 ? 45.051 -2.319 64.234 1.00 22.19 162 GLU B O 1
ATOM 3124 N N . THR B 1 163 ? 44.028 -3.899 62.969 1.00 20.32 163 THR B N 1
ATOM 3125 C CA . THR B 1 163 ? 44.412 -3.272 61.698 1.00 19.89 163 THR B CA 1
ATOM 3126 C C . THR B 1 163 ? 43.791 -1.871 61.579 1.00 17.97 163 THR B C 1
ATOM 3127 O O . THR B 1 163 ? 44.474 -0.922 61.198 1.00 18.44 163 THR B O 1
ATOM 3131 N N . ILE B 1 164 ? 42.510 -1.757 61.927 1.00 17.68 164 ILE B N 1
ATOM 3132 C CA . ILE B 1 164 ? 41.799 -0.468 61.851 1.00 16.98 164 ILE B CA 1
ATOM 3133 C C . ILE B 1 164 ? 42.355 0.507 62.871 1.00 15.55 164 ILE B C 1
ATOM 3134 O O . ILE B 1 164 ? 42.676 1.646 62.524 1.00 15.32 164 ILE B O 1
ATOM 3139 N N . ALA B 1 165 ? 42.534 0.034 64.106 1.00 16.46 165 ALA B N 1
ATOM 3140 C CA . ALA B 1 165 ? 43.181 0.810 65.173 1.00 17.47 165 ALA B CA 1
ATOM 3141 C C . ALA B 1 165 ? 44.558 1.368 64.778 1.00 16.89 165 ALA B C 1
ATOM 3142 O O . ALA B 1 165 ? 44.816 2.560 65.001 1.00 16.58 165 ALA B O 1
ATOM 3144 N N . ALA B 1 166 ? 45.389 0.541 64.122 1.00 17.92 166 ALA B N 1
ATOM 3145 C CA . ALA B 1 166 ? 46.727 0.940 63.650 1.00 19.36 166 ALA B CA 1
ATOM 3146 C C . ALA B 1 166 ? 46.650 1.986 62.563 1.00 19.76 166 ALA B C 1
ATOM 3147 O O . ALA B 1 166 ? 47.422 2.941 62.559 1.00 20.93 166 ALA B O 1
ATOM 3149 N N . LEU B 1 167 ? 45.690 1.823 61.654 1.00 21.25 167 LEU B N 1
ATOM 3150 C CA . LEU B 1 167 ? 45.445 2.810 60.601 1.00 20.13 167 LEU B CA 1
ATOM 3151 C C . LEU B 1 167 ? 45.148 4.196 61.184 1.00 18.76 167 LEU B C 1
ATOM 3152 O O . LEU B 1 167 ? 45.741 5.199 60.770 1.00 20.35 167 LEU B O 1
ATOM 3157 N N . ILE B 1 168 ? 44.251 4.235 62.172 1.00 19.03 168 ILE B N 1
ATOM 3158 C CA . ILE B 1 168 ? 43.894 5.478 62.869 1.00 18.61 168 ILE B CA 1
ATOM 3159 C C . ILE B 1 168 ? 45.128 6.102 63.553 1.00 17.35 168 ILE B C 1
ATOM 3160 O O . ILE B 1 168 ? 45.409 7.289 63.383 1.00 16.42 168 ILE B O 1
ATOM 3165 N N . ASN B 1 169 ? 45.866 5.299 64.308 1.00 18.38 169 ASN B N 1
ATOM 3166 C CA . ASN B 1 169 ? 47.033 5.796 65.013 1.00 19.06 169 ASN B CA 1
ATOM 3167 C C . ASN B 1 169 ? 48.176 6.259 64.118 1.00 19.80 169 ASN B C 1
ATOM 3168 O O . ASN B 1 169 ? 48.826 7.280 64.408 1.00 19.06 169 ASN B O 1
ATOM 3173 N N . ASP B 1 170 ? 48.386 5.534 63.021 1.00 22.07 170 ASP B N 1
ATOM 3174 C CA . ASP B 1 170 ? 49.555 5.744 62.161 1.00 24.11 170 ASP B CA 1
ATOM 3175 C C . ASP B 1 170 ? 49.348 6.855 61.150 1.00 24.82 170 ASP B C 1
ATOM 3176 O O . ASP B 1 170 ? 50.297 7.543 60.775 1.00 24.56 170 ASP B O 1
ATOM 3181 N N . LYS B 1 171 ? 48.105 7.036 60.721 1.00 24.50 171 LYS B N 1
ATOM 3182 C CA . LYS B 1 171 ? 47.831 7.913 59.585 1.00 26.23 171 LYS B CA 1
ATOM 3183 C C . LYS B 1 171 ? 46.881 9.078 59.865 1.00 24.95 171 LYS B C 1
ATOM 3184 O O . LYS B 1 171 ? 46.561 9.852 58.964 1.00 25.33 171 LYS B O 1
ATOM 3190 N N . THR B 1 172 ? 46.447 9.207 61.118 1.00 25.39 172 THR B N 1
ATOM 3191 C CA . THR B 1 172 ? 45.541 10.285 61.512 1.00 25.22 172 THR B CA 1
ATOM 3192 C C . THR B 1 172 ? 45.972 10.852 62.865 1.00 25.12 172 THR B C 1
ATOM 3193 O O . THR B 1 172 ? 46.898 10.341 63.486 1.00 25.12 172 THR B O 1
ATOM 3197 N N . GLU B 1 173 ? 45.279 11.900 63.305 1.00 26.42 173 GLU B N 1
ATOM 3198 C CA . GLU B 1 173 ? 45.511 12.558 64.584 1.00 25.59 173 GLU B CA 1
ATOM 3199 C C . GLU B 1 173 ? 44.743 11.891 65.745 1.00 23.82 173 GLU B C 1
ATOM 3200 O O . GLU B 1 173 ? 45.049 12.124 66.910 1.00 25.91 173 GLU B O 1
ATOM 3206 N N . ALA B 1 174 ? 43.741 11.073 65.416 1.00 21.64 174 ALA B N 1
ATOM 3207 C CA . ALA B 1 174 ? 42.918 10.384 66.426 1.00 19.10 174 ALA B CA 1
ATOM 3208 C C . ALA B 1 174 ? 43.651 9.203 67.016 1.00 18.22 174 ALA B C 1
ATOM 3209 O O . ALA B 1 174 ? 44.621 8.708 66.429 1.00 18.33 174 ALA B O 1
ATOM 3211 N N . THR B 1 175 ? 43.205 8.782 68.194 1.00 17.96 175 THR B N 1
ATOM 3212 C CA . THR B 1 175 ? 43.713 7.584 68.817 1.00 17.18 175 THR B CA 1
ATOM 3213 C C . THR B 1 175 ? 42.811 6.407 68.485 1.00 16.14 175 THR B C 1
ATOM 3214 O O . THR B 1 175 ? 41.586 6.507 68.599 1.00 15.60 175 THR B O 1
ATOM 3218 N N . GLY B 1 176 ? 43.437 5.313 68.060 1.00 16.02 176 GLY B N 1
ATOM 3219 C CA . GLY B 1 176 ? 42.749 4.058 67.770 1.00 15.78 176 GLY B CA 1
ATOM 3220 C C . GLY B 1 176 ? 43.011 3.030 68.853 1.00 16.33 176 GLY B C 1
ATOM 3221 O O . GLY B 1 176 ? 44.144 2.896 69.350 1.00 18.36 176 GLY B O 1
ATOM 3222 N N . GLU B 1 177 ? 41.968 2.292 69.212 1.00 15.86 177 GLU B N 1
ATOM 3223 C CA . GLU B 1 177 ? 42.087 1.190 70.153 1.00 16.33 177 GLU B CA 1
ATOM 3224 C C . GLU B 1 177 ? 41.267 0.017 69.667 1.00 15.93 177 GLU B C 1
ATOM 3225 O O . GLU B 1 177 ? 40.128 0.197 69.224 1.00 15.89 177 GLU B O 1
ATOM 3231 N N . ALA B 1 178 ? 41.865 -1.170 69.709 1.00 16.27 178 ALA B N 1
ATOM 3232 C CA . ALA B 1 178 ? 41.183 -2.420 69.390 1.00 17.00 178 ALA B CA 1
ATOM 3233 C C . ALA B 1 178 ? 40.703 -3.141 70.639 1.00 18.04 178 ALA B C 1
ATOM 3234 O O . ALA B 1 178 ? 41.388 -3.139 71.669 1.00 19.22 178 ALA B O 1
ATOM 3236 N N . GLN B 1 179 ? 39.539 -3.780 70.529 1.00 18.03 179 GLN B N 1
ATOM 3237 C CA . GLN B 1 179 ? 38.934 -4.520 71.638 1.00 18.29 179 GLN B CA 1
ATOM 3238 C C . GLN B 1 179 ? 38.349 -5.847 71.146 1.00 19.44 179 GLN B C 1
ATOM 3239 O O . GLN B 1 179 ? 37.560 -5.882 70.187 1.00 19.52 179 GLN B O 1
ATOM 3245 N N . ALA B 1 180 ? 38.756 -6.938 71.792 1.00 20.47 180 ALA B N 1
ATOM 3246 C CA . ALA B 1 180 ? 38.237 -8.243 71.454 1.00 20.53 180 ALA B CA 1
ATOM 3247 C C . ALA B 1 180 ? 36.850 -8.382 72.048 1.00 20.52 180 ALA B C 1
ATOM 3248 O O . ALA B 1 180 ? 36.650 -8.144 73.243 1.00 21.28 180 ALA B O 1
ATOM 3250 N N . TRP B 1 181 ? 35.896 -8.744 71.194 1.00 20.55 181 TRP B N 1
ATOM 3251 C CA . TRP B 1 181 ? 34.501 -8.891 71.564 1.00 21.77 181 TRP B CA 1
ATOM 3252 C C . TRP B 1 181 ? 34.291 -10.299 72.077 1.00 23.08 181 TRP B C 1
ATOM 3253 O O . TRP B 1 181 ? 34.524 -11.271 71.340 1.00 24.71 181 TRP B O 1
ATOM 3264 N N . SER B 1 182 ? 33.862 -10.395 73.335 1.00 24.72 182 SER B N 1
ATOM 3265 C CA . SER B 1 182 ? 33.528 -11.676 73.956 1.00 26.82 182 SER B CA 1
ATOM 3266 C C . SER B 1 182 ? 32.195 -11.532 74.699 1.00 28.25 182 SER B C 1
ATOM 3267 O O . SER B 1 182 ? 32.134 -11.623 75.930 1.00 27.80 182 SER B O 1
ATOM 3270 N N . GLY B 1 183 ? 31.134 -11.295 73.927 1.00 29.22 183 GLY B N 1
ATOM 3271 C CA . GLY B 1 183 ? 29.789 -11.057 74.464 1.00 30.93 183 GLY B CA 1
ATOM 3272 C C . GLY B 1 183 ? 29.584 -9.654 75.013 1.00 29.74 183 GLY B C 1
ATOM 3273 O O . GLY B 1 183 ? 30.365 -8.741 74.714 1.00 30.60 183 GLY B O 1
ATOM 3274 N N . LYS B 1 184 ? 28.528 -9.501 75.813 1.00 30.07 184 LYS B N 1
ATOM 3275 C CA . LYS B 1 184 ? 28.162 -8.246 76.477 1.00 29.44 184 LYS B CA 1
ATOM 3276 C C . LYS B 1 184 ? 29.335 -7.607 77.199 1.00 27.79 184 LYS B C 1
ATOM 3277 O O . LYS B 1 184 ? 30.049 -8.278 77.954 1.00 28.45 184 LYS B O 1
ATOM 3283 N N . PHE B 1 185 ? 29.531 -6.314 76.962 1.00 26.44 185 PHE B N 1
ATOM 3284 C CA . PHE B 1 185 ? 30.513 -5.535 77.723 1.00 24.90 185 PHE B CA 1
ATOM 3285 C C . PHE B 1 185 ? 29.959 -4.168 78.094 1.00 23.82 185 PHE B C 1
ATOM 3286 O O . PHE B 1 185 ? 29.016 -3.682 77.472 1.00 23.96 185 PHE B O 1
ATOM 3294 N N . SER B 1 186 ? 30.566 -3.547 79.101 1.00 23.09 186 SER B N 1
ATOM 3295 C CA . SER B 1 186 ? 30.189 -2.203 79.519 1.00 22.38 186 SER B CA 1
ATOM 3296 C C . SER B 1 186 ? 30.935 -1.154 78.703 1.00 21.16 186 SER B C 1
ATOM 3297 O O . SER B 1 186 ? 32.151 -1.256 78.507 1.00 21.81 186 SER B O 1
ATOM 3300 N N . LEU B 1 187 ? 30.194 -0.161 78.229 1.00 19.61 187 LEU B N 1
ATOM 3301 C CA . LEU B 1 187 ? 30.770 0.996 77.548 1.00 19.35 187 LEU B CA 1
ATOM 3302 C C . LEU B 1 187 ? 31.477 1.890 78.545 1.00 18.35 187 LEU B C 1
ATOM 3303 O O . LEU B 1 187 ? 31.002 2.051 79.665 1.00 18.94 187 LEU B O 1
ATOM 3308 N N . PRO B 1 188 ? 32.619 2.481 78.144 1.00 17.29 188 PRO B N 1
ATOM 3309 C CA . PRO B 1 188 ? 33.192 3.563 78.931 1.00 17.25 188 PRO B CA 1
ATOM 3310 C C . PRO B 1 188 ? 32.193 4.697 79.158 1.00 17.25 188 PRO B C 1
ATOM 3311 O O . PRO B 1 188 ? 31.378 5.017 78.285 1.00 16.91 188 PRO B O 1
ATOM 3315 N N . THR B 1 189 ? 32.221 5.259 80.355 1.00 17.00 189 THR B N 1
ATOM 3316 C CA . THR B 1 189 ? 31.270 6.301 80.762 1.00 17.80 189 THR B CA 1
ATOM 3317 C C . THR B 1 189 ? 31.327 7.559 79.899 1.00 18.05 189 THR B C 1
ATOM 3318 O O . THR B 1 189 ? 30.333 8.287 79.80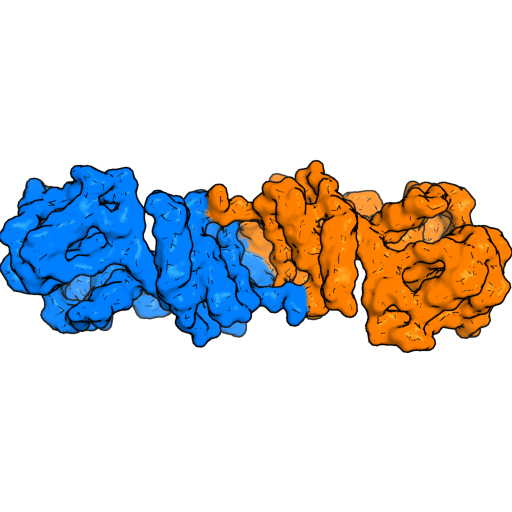0 1.00 19.73 189 THR B O 1
ATOM 3322 N N . GLY B 1 190 ? 32.463 7.793 79.244 1.00 16.92 190 GLY B N 1
ATOM 3323 C CA . GLY B 1 190 ? 32.632 8.971 78.411 1.00 16.61 190 GLY B CA 1
ATOM 3324 C C . GLY B 1 190 ? 32.276 8.713 76.954 1.00 15.32 190 GLY B C 1
ATOM 3325 O O . GLY B 1 190 ? 32.518 9.576 76.116 1.00 17.31 190 GLY B O 1
ATOM 3326 N N . THR B 1 191 ? 31.748 7.531 76.636 1.00 14.81 191 THR B N 1
ATOM 3327 C CA . THR B 1 191 ? 31.416 7.203 75.235 1.00 14.55 191 THR B CA 1
ATOM 3328 C C . THR B 1 191 ? 30.362 8.152 74.686 1.00 14.65 191 THR B C 1
ATOM 3329 O O . THR B 1 191 ? 29.232 8.185 75.186 1.00 16.39 191 THR B O 1
ATOM 3333 N N . ASP B 1 192 ? 30.750 8.912 73.664 1.00 14.17 192 ASP B N 1
ATOM 3334 C CA . ASP B 1 192 ? 29.875 9.910 73.067 1.00 13.45 192 ASP B CA 1
ATOM 3335 C C . ASP B 1 192 ? 29.014 9.338 71.954 1.00 12.88 192 ASP B C 1
ATOM 3336 O O . ASP B 1 192 ? 27.893 9.813 71.747 1.00 13.74 192 ASP B O 1
ATOM 3341 N N . ILE B 1 193 ? 29.556 8.380 71.212 1.00 12.39 193 ILE B N 1
ATOM 3342 C CA . ILE B 1 193 ? 28.885 7.865 70.009 1.00 12.32 193 ILE B CA 1
ATOM 3343 C C . ILE B 1 193 ? 29.143 6.357 69.987 1.00 11.85 193 ILE B C 1
ATOM 3344 O O . ILE B 1 193 ? 30.280 5.925 70.168 1.00 12.14 193 ILE B O 1
ATOM 3349 N N . LEU B 1 194 ? 28.076 5.572 69.838 1.00 11.47 194 LEU B N 1
ATOM 3350 C CA . LEU B 1 194 ? 28.124 4.120 69.718 1.00 12.22 194 LEU B CA 1
ATOM 3351 C C . LEU B 1 194 ? 27.496 3.769 68.375 1.00 12.18 194 LEU B C 1
ATOM 3352 O O . LEU B 1 194 ? 26.360 4.153 68.107 1.00 12.06 194 LEU B O 1
ATOM 3357 N N . ILE B 1 195 ? 28.228 3.023 67.564 1.00 12.00 195 ILE B N 1
ATOM 3358 C CA . ILE B 1 195 ? 27.832 2.707 66.194 1.00 12.37 195 ILE B CA 1
ATOM 3359 C C . ILE B 1 195 ? 27.866 1.214 65.968 1.00 12.97 195 ILE B C 1
ATOM 3360 O O . ILE B 1 195 ? 28.908 0.584 66.146 1.00 14.07 195 ILE B O 1
ATOM 3365 N N . ASN B 1 196 ? 26.737 0.659 65.549 1.00 13.08 196 ASN B N 1
ATOM 3366 C CA . ASN B 1 196 ? 26.733 -0.699 65.023 1.00 14.80 196 ASN B CA 1
ATOM 3367 C C . ASN B 1 196 ? 27.125 -0.717 63.537 1.00 14.77 196 ASN B C 1
ATOM 3368 O O . ASN B 1 196 ? 26.376 -0.221 62.668 1.00 15.82 196 ASN B O 1
ATOM 3373 N N . ALA B 1 197 ? 28.287 -1.309 63.251 1.00 14.80 197 ALA B N 1
ATOM 3374 C CA . ALA B 1 197 ? 28.743 -1.540 61.873 1.00 16.78 197 ALA B CA 1
ATOM 3375 C C . ALA B 1 197 ? 28.726 -3.014 61.464 1.00 18.00 197 ALA B C 1
ATOM 3376 O O . ALA B 1 197 ? 29.249 -3.375 60.396 1.00 21.58 197 ALA B O 1
ATOM 3378 N N . THR B 1 198 ? 28.113 -3.848 62.295 1.00 18.87 198 THR B N 1
ATOM 3379 C CA . THR B 1 198 ? 27.899 -5.259 61.963 1.00 20.48 198 THR B CA 1
ATOM 3380 C C . THR B 1 198 ? 26.623 -5.433 61.121 1.00 21.99 198 THR B C 1
ATOM 3381 O O . THR B 1 198 ? 25.865 -4.487 60.902 1.00 22.57 198 THR B O 1
ATOM 3385 N N . SER B 1 199 ? 26.377 -6.663 60.670 1.00 23.53 199 SER B N 1
ATOM 3386 C CA . SER B 1 199 ? 25.100 -6.995 60.035 1.00 24.63 199 SER B CA 1
ATOM 3387 C C . SER B 1 199 ? 24.104 -7.640 61.018 1.00 24.53 199 SER B C 1
ATOM 3388 O O . SER B 1 199 ? 23.090 -8.221 60.590 1.00 24.91 199 SER B O 1
ATOM 3391 N N . ILE B 1 200 ? 24.383 -7.530 62.321 1.00 24.11 200 ILE B N 1
ATOM 3392 C CA . ILE B 1 200 ? 23.513 -8.099 63.362 1.00 23.15 200 ILE B CA 1
ATOM 3393 C C . ILE B 1 200 ? 22.260 -7.247 63.527 1.00 24.29 200 ILE B C 1
ATOM 3394 O O . ILE B 1 200 ? 22.306 -6.120 64.050 1.00 25.31 200 ILE B O 1
ATOM 3399 N N . GLY B 1 201 ? 21.143 -7.792 63.052 1.00 24.16 201 GLY B N 1
ATOM 3400 C CA . GLY B 1 201 ? 19.888 -7.054 62.951 1.00 23.71 201 GLY B CA 1
ATOM 3401 C C . GLY B 1 201 ? 19.422 -6.788 61.526 1.00 23.55 201 GLY B C 1
ATOM 3402 O O . GLY B 1 201 ? 18.306 -6.269 61.330 1.00 23.04 201 GLY B O 1
ATOM 3403 N N . LEU B 1 202 ? 20.263 -7.135 60.539 1.00 23.85 202 LEU B N 1
ATOM 3404 C CA . LEU B 1 202 ? 19.975 -6.925 59.114 1.00 25.68 202 LEU B CA 1
ATOM 3405 C C . LEU B 1 202 ? 18.848 -7.842 58.649 1.00 27.16 202 LEU B C 1
ATOM 3406 O O . LEU B 1 202 ? 18.983 -9.078 58.668 1.00 27.79 202 LEU B O 1
ATOM 3411 N N . GLY B 1 203 ? 17.730 -7.218 58.272 1.00 28.70 203 GLY B N 1
ATOM 3412 C CA . GLY B 1 203 ? 16.494 -7.922 57.910 1.00 30.65 203 GLY B CA 1
ATOM 3413 C C . GLY B 1 203 ? 15.992 -8.864 58.991 1.00 31.46 203 GLY B C 1
ATOM 3414 O O . GLY B 1 203 ? 15.368 -9.887 58.680 1.00 30.80 203 GLY B O 1
ATOM 3415 N N . ASP B 1 204 ? 16.275 -8.522 60.253 1.00 31.44 204 ASP B N 1
ATOM 3416 C CA . ASP B 1 204 ? 15.929 -9.366 61.407 1.00 33.67 204 ASP B CA 1
ATOM 3417 C C . ASP B 1 204 ? 15.698 -8.569 62.700 1.00 33.40 204 ASP B C 1
ATOM 3418 O O . ASP B 1 204 ? 16.666 -8.242 63.412 1.00 33.66 204 ASP B O 1
ATOM 3423 N N . PRO B 1 205 ? 14.422 -8.246 63.011 1.00 33.11 205 PRO B N 1
ATOM 3424 C CA . PRO B 1 205 ? 14.062 -7.780 64.364 1.00 34.50 205 PRO B CA 1
ATOM 3425 C C . PRO B 1 205 ? 14.393 -8.815 65.457 1.00 35.78 205 PRO B C 1
ATOM 3426 O O . PRO B 1 205 ? 14.505 -10.010 65.164 1.00 35.15 205 PRO B O 1
ATOM 3430 N N . ASN B 1 206 ? 14.546 -8.342 66.696 1.00 38.34 206 ASN B N 1
ATOM 3431 C CA . ASN B 1 206 ? 15.021 -9.150 67.855 1.00 39.55 206 ASN B CA 1
ATOM 3432 C C . ASN B 1 206 ? 16.511 -9.568 67.868 1.00 37.81 206 ASN B C 1
ATOM 3433 O O . ASN B 1 206 ? 17.028 -9.949 68.925 1.00 39.07 206 ASN B O 1
ATOM 3438 N N . ALA B 1 207 ? 17.192 -9.500 66.718 1.00 34.48 207 ALA B N 1
ATOM 3439 C CA . ALA B 1 207 ? 18.657 -9.623 66.692 1.00 30.97 207 ALA B CA 1
ATOM 3440 C C . ALA B 1 207 ? 19.274 -8.248 66.936 1.00 28.94 207 ALA B C 1
ATOM 3441 O O . ALA B 1 207 ? 18.911 -7.271 66.276 1.00 28.56 207 ALA B O 1
ATOM 3443 N N . ALA B 1 208 ? 20.173 -8.189 67.914 1.00 27.60 208 ALA B N 1
ATOM 3444 C CA . ALA B 1 208 ? 20.926 -6.975 68.271 1.00 25.49 208 ALA B CA 1
ATOM 3445 C C . ALA B 1 208 ? 22.371 -7.364 68.615 1.00 25.73 208 ALA B C 1
ATOM 3446 O O . ALA B 1 208 ? 22.611 -8.501 69.053 1.00 24.60 208 ALA B O 1
ATOM 3448 N N . PRO B 1 209 ? 23.346 -6.449 68.380 1.00 23.34 209 PRO B N 1
ATOM 3449 C CA . PRO B 1 209 ? 24.721 -6.691 68.825 1.00 23.38 209 PRO B CA 1
ATOM 3450 C C . PRO B 1 209 ? 24.816 -6.777 70.362 1.00 22.94 209 PRO B C 1
ATOM 3451 O O . PRO B 1 209 ? 24.148 -6.001 71.050 1.00 23.59 209 PRO B O 1
ATOM 3455 N N . PRO B 1 210 ? 25.621 -7.728 70.897 1.00 22.39 210 PRO B N 1
ATOM 3456 C CA . PRO B 1 210 ? 25.757 -7.860 72.354 1.00 22.44 210 PRO B CA 1
ATOM 3457 C C . PRO B 1 210 ? 26.631 -6.780 73.013 1.00 23.51 210 PRO B C 1
ATOM 3458 O O . PRO B 1 210 ? 27.864 -6.786 72.887 1.00 24.89 210 PRO B O 1
ATOM 3462 N N . VAL B 1 211 ? 25.964 -5.874 73.718 1.00 23.96 211 VAL B N 1
ATOM 3463 C CA . VAL B 1 211 ? 26.596 -4.808 74.517 1.00 24.88 211 VAL B CA 1
ATOM 3464 C C . VAL B 1 211 ? 25.652 -4.532 75.687 1.00 23.32 211 VAL B C 1
ATOM 3465 O O . VAL B 1 211 ? 24.446 -4.774 75.567 1.00 23.23 211 VAL B O 1
ATOM 3469 N N . GLU B 1 212 ? 26.202 -4.059 76.808 1.00 24.39 212 GLU B N 1
ATOM 3470 C CA . GLU B 1 212 ? 25.417 -3.733 78.009 1.00 24.61 212 GLU B CA 1
ATOM 3471 C C . GLU B 1 212 ? 24.661 -2.415 77.843 1.00 24.31 212 GLU B C 1
ATOM 3472 O O . GLU B 1 212 ? 25.225 -1.340 78.046 1.00 22.44 212 GLU B O 1
ATOM 3478 N N . MET B 1 213 ? 23.389 -2.517 77.460 1.00 22.98 213 MET B N 1
ATOM 3479 C CA . MET B 1 213 ? 22.470 -1.369 77.335 1.00 23.70 213 MET B CA 1
ATOM 3480 C C . MET B 1 213 ? 22.479 -0.439 78.524 1.00 22.23 213 MET B C 1
ATOM 3481 O O . MET B 1 213 ? 22.387 0.785 78.363 1.00 20.32 213 MET B O 1
ATOM 3486 N N . GLY B 1 214 ? 22.607 -1.020 79.714 1.00 20.16 214 GLY B N 1
ATOM 3487 C CA . GLY B 1 214 ? 22.636 -0.253 80.941 1.00 21.50 214 GLY B CA 1
ATOM 3488 C C . GLY B 1 214 ? 23.832 0.667 81.090 1.00 21.53 214 GLY B C 1
ATOM 3489 O O . GLY B 1 214 ? 23.836 1.536 81.963 1.00 22.04 214 GLY B O 1
ATOM 3490 N N . SER B 1 215 ? 24.842 0.482 80.240 1.00 20.70 215 SER B N 1
ATOM 3491 C CA . SER B 1 215 ? 26.051 1.314 80.286 1.00 20.69 215 SER B CA 1
ATOM 3492 C C . SER B 1 215 ? 25.953 2.555 79.392 1.00 20.38 215 SER B C 1
ATOM 3493 O O . SER B 1 215 ? 26.866 3.399 79.376 1.00 20.03 215 SER B O 1
ATOM 3496 N N . LEU B 1 216 ? 24.836 2.656 78.668 1.00 20.77 216 LEU B N 1
ATOM 3497 C CA . LEU B 1 216 ? 24.493 3.867 77.941 1.00 21.15 216 LEU B CA 1
ATOM 3498 C C . LEU B 1 216 ? 24.128 4.996 78.889 1.00 22.55 216 LEU B C 1
ATOM 3499 O O . LEU B 1 216 ? 23.688 4.770 80.038 1.00 22.36 216 LEU B O 1
ATOM 3504 N N . THR B 1 217 ? 24.354 6.212 78.408 1.00 23.39 217 THR B N 1
ATOM 3505 C CA . THR B 1 217 ? 23.862 7.426 79.057 1.00 25.89 217 THR B CA 1
ATOM 3506 C C . THR B 1 217 ? 22.880 8.148 78.122 1.00 26.54 217 THR B C 1
ATOM 3507 O O . THR B 1 217 ? 22.838 7.866 76.904 1.00 25.49 217 THR B O 1
ATOM 3511 N N . LYS B 1 218 ? 22.100 9.068 78.696 1.00 27.86 218 LYS B N 1
ATOM 3512 C CA . LYS B 1 218 ? 21.219 9.994 77.962 1.00 29.58 218 LYS B CA 1
ATOM 3513 C C . LYS B 1 218 ? 21.943 10.724 76.841 1.00 28.59 218 LYS B C 1
ATOM 3514 O O . LYS B 1 218 ? 21.339 11.081 75.831 1.00 29.01 218 LYS B O 1
ATOM 3520 N N . GLU B 1 219 ? 23.235 10.955 77.066 1.00 27.77 219 GLU B N 1
ATOM 3521 C CA . GLU B 1 219 ? 24.100 11.761 76.208 1.00 27.22 219 GLU B CA 1
ATOM 3522 C C . GLU B 1 219 ? 24.727 10.968 75.047 1.00 24.87 219 GLU B C 1
ATOM 3523 O O . GLU B 1 219 ? 25.159 11.576 74.059 1.00 27.55 219 GLU B O 1
ATOM 3529 N N . THR B 1 220 ? 24.755 9.631 75.156 1.00 22.28 220 THR B N 1
ATOM 3530 C CA . THR B 1 220 ? 25.305 8.749 74.100 1.00 18.78 220 THR B CA 1
ATOM 3531 C C . THR B 1 220 ? 24.411 8.791 72.852 1.00 16.48 220 THR B C 1
ATOM 3532 O O . THR B 1 220 ? 23.229 8.504 72.927 1.00 17.32 220 THR B O 1
ATOM 3536 N N . VAL B 1 221 ? 24.998 9.104 71.704 1.00 14.68 221 VAL B N 1
ATOM 3537 C CA . VAL B 1 221 ? 24.321 9.030 70.408 1.00 13.57 221 VAL B CA 1
ATOM 3538 C C . VAL B 1 221 ? 24.549 7.605 69.885 1.00 13.02 221 VAL B C 1
ATOM 3539 O O . VAL B 1 221 ? 25.692 7.140 69.823 1.00 13.56 221 VAL B O 1
ATOM 3543 N N . VAL B 1 222 ? 23.459 6.892 69.598 1.00 12.73 222 VAL B N 1
ATOM 3544 C CA . VAL B 1 222 ? 23.538 5.505 69.176 1.00 12.77 222 VAL B CA 1
ATOM 3545 C C . VAL B 1 222 ? 23.129 5.409 67.708 1.00 12.89 222 VAL B C 1
ATOM 3546 O O . VAL B 1 222 ? 22.072 5.866 67.324 1.00 13.12 222 VAL B O 1
ATOM 3550 N N . ALA B 1 223 ? 24.000 4.848 66.881 1.00 13.18 223 ALA B N 1
ATOM 3551 C CA . ALA B 1 223 ? 23.805 4.784 65.454 1.00 13.77 223 ALA B CA 1
ATOM 3552 C C . ALA B 1 223 ? 23.878 3.362 64.925 1.00 14.16 223 ALA B C 1
ATOM 3553 O O . ALA B 1 223 ? 24.594 2.538 65.465 1.00 14.13 223 ALA B O 1
ATOM 3555 N N . ASP B 1 224 ? 23.160 3.092 63.845 1.00 13.72 224 ASP B N 1
ATOM 3556 C CA . ASP B 1 224 ? 23.173 1.776 63.217 1.00 15.12 224 ASP B CA 1
ATOM 3557 C C . ASP B 1 224 ? 23.251 1.925 61.707 1.00 14.82 224 ASP B C 1
ATOM 3558 O O . ASP B 1 224 ? 22.456 2.655 61.117 1.00 16.37 224 ASP B O 1
ATOM 3563 N N . VAL B 1 225 ? 24.217 1.243 61.093 1.00 14.45 225 VAL B N 1
ATOM 3564 C CA . VAL B 1 225 ? 24.357 1.277 59.640 1.00 15.91 225 VAL B CA 1
ATOM 3565 C C . VAL B 1 225 ? 23.277 0.511 58.883 1.00 16.07 225 VAL B C 1
ATOM 3566 O O . VAL B 1 225 ? 23.079 0.748 57.706 1.00 16.59 225 VAL B O 1
ATOM 3570 N N . ILE B 1 226 ? 22.615 -0.440 59.535 1.00 16.78 226 ILE B N 1
ATOM 3571 C CA . ILE B 1 226 ? 21.596 -1.255 58.873 1.00 18.49 226 ILE B CA 1
ATOM 3572 C C . ILE B 1 226 ? 20.470 -0.378 58.303 1.00 20.02 226 ILE B C 1
ATOM 3573 O O . ILE B 1 226 ? 19.871 0.387 59.059 1.00 18.70 226 ILE B O 1
ATOM 3578 N N . PRO B 1 227 ? 20.198 -0.475 56.969 1.00 20.81 227 PRO B N 1
ATOM 3579 C CA . PRO B 1 227 ? 19.119 0.351 56.399 1.00 21.94 227 PRO B CA 1
ATOM 3580 C C . PRO B 1 227 ? 17.720 -0.266 56.503 1.00 22.56 227 PRO B C 1
ATOM 3581 O O . PRO B 1 227 ? 16.736 0.480 56.444 1.00 22.21 227 PRO B O 1
ATOM 3585 N N . ASN B 1 228 ? 17.651 -1.594 56.659 1.00 22.21 228 ASN B N 1
ATOM 3586 C CA . ASN B 1 228 ? 16.403 -2.368 56.655 1.00 24.24 228 ASN B CA 1
ATOM 3587 C C . ASN B 1 228 ? 16.464 -3.529 57.668 1.00 22.81 228 ASN B C 1
ATOM 3588 O O . ASN B 1 228 ? 17.277 -4.454 57.500 1.00 22.50 228 ASN B O 1
ATOM 3593 N N . PRO B 1 229 ? 15.638 -3.494 58.722 1.00 23.67 229 PRO B N 1
ATOM 3594 C CA . PRO B 1 229 ? 14.715 -2.381 59.024 1.00 23.71 229 PRO B CA 1
ATOM 3595 C C . PRO B 1 229 ? 15.461 -1.137 59.519 1.00 23.90 229 PRO B C 1
ATOM 3596 O O . PRO B 1 229 ? 16.479 -1.290 60.188 1.00 23.44 229 PRO B O 1
ATOM 3600 N N . PRO B 1 230 ? 14.973 0.079 59.182 1.00 23.63 230 PRO B N 1
ATOM 3601 C CA . PRO B 1 230 ? 15.622 1.290 59.72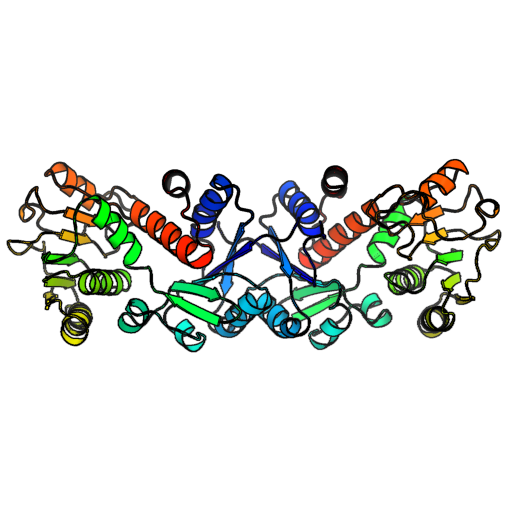2 1.00 23.60 230 PRO B CA 1
ATOM 3602 C C . PRO B 1 230 ? 15.619 1.334 61.265 1.00 23.10 230 PRO B C 1
ATOM 3603 O O . PRO B 1 230 ? 16.623 1.709 61.877 1.00 23.52 230 PRO B O 1
ATOM 3607 N N . GLN B 1 231 ? 14.519 0.926 61.884 1.00 21.75 231 GLN B N 1
ATOM 3608 C CA . GLN B 1 231 ? 14.474 0.880 63.348 1.00 21.88 231 GLN B CA 1
ATOM 3609 C C . GLN B 1 231 ? 14.777 -0.537 63.810 1.00 21.35 231 GLN B C 1
ATOM 3610 O O . GLN B 1 231 ? 13.879 -1.353 64.052 1.00 21.22 231 GLN B O 1
ATOM 3616 N N . THR B 1 232 ? 16.073 -0.821 63.906 1.00 20.54 232 THR B N 1
ATOM 3617 C CA . THR B 1 232 ? 16.587 -2.096 64.400 1.00 21.12 232 THR B CA 1
ATOM 3618 C C . THR B 1 232 ? 16.242 -2.282 65.895 1.00 20.86 232 THR B C 1
ATOM 3619 O O . THR B 1 232 ? 15.903 -1.311 66.580 1.00 20.43 232 THR B O 1
ATOM 3623 N N . ARG B 1 233 ? 16.308 -3.520 66.398 1.00 21.43 233 ARG B N 1
ATOM 3624 C CA . ARG B 1 233 ? 16.124 -3.757 67.842 1.00 21.88 233 ARG B CA 1
ATOM 3625 C C . ARG B 1 233 ? 17.137 -2.959 68.682 1.00 21.20 233 ARG B C 1
ATOM 3626 O O . ARG B 1 233 ? 16.787 -2.391 69.710 1.00 19.61 233 ARG B O 1
ATOM 3634 N N . PHE B 1 234 ? 18.376 -2.892 68.194 1.00 19.63 234 PHE B N 1
ATOM 3635 C CA . PHE B 1 234 ? 19.425 -2.065 68.789 1.00 18.33 234 PHE B CA 1
ATOM 3636 C C . PHE B 1 234 ? 18.931 -0.629 69.026 1.00 17.24 234 PHE B C 1
ATOM 3637 O O . PHE B 1 234 ? 19.005 -0.120 70.141 1.00 16.20 234 PHE B O 1
ATOM 3645 N N . LEU B 1 235 ? 18.438 0.015 67.968 1.00 16.26 235 LEU B N 1
ATOM 3646 C CA . LEU B 1 235 ? 18.006 1.400 68.068 1.00 16.03 235 LEU B CA 1
ATOM 3647 C C . LEU B 1 235 ? 16.756 1.573 68.903 1.00 16.67 235 LEU B C 1
ATOM 3648 O O . LEU B 1 235 ? 16.621 2.583 69.584 1.00 15.83 235 LEU B O 1
ATOM 3653 N N . LYS B 1 236 ? 15.845 0.596 68.834 1.00 17.84 236 LYS B N 1
ATOM 3654 C CA . LYS B 1 236 ? 14.624 0.652 69.628 1.00 19.58 236 LYS B CA 1
ATOM 3655 C C . LYS B 1 236 ? 14.967 0.540 71.119 1.00 18.98 236 LYS B C 1
ATOM 3656 O O . LYS B 1 236 ? 14.439 1.298 71.948 1.00 20.90 236 LYS B O 1
ATOM 3662 N N . ASP B 1 237 ? 15.930 -0.335 71.439 1.00 19.70 237 ASP B N 1
ATOM 3663 C CA . ASP B 1 237 ? 16.434 -0.482 72.808 1.00 19.35 237 ASP B CA 1
ATOM 3664 C C . ASP B 1 237 ? 17.130 0.800 73.286 1.00 19.76 237 ASP B C 1
ATOM 3665 O O . ASP B 1 237 ? 16.868 1.305 74.385 1.00 18.86 237 ASP B O 1
ATOM 3670 N N . ALA B 1 238 ? 17.964 1.384 72.426 1.00 17.94 238 ALA B N 1
ATOM 3671 C CA . ALA B 1 238 ? 18.604 2.661 72.771 1.00 17.36 238 ALA B CA 1
ATOM 3672 C C . ALA B 1 238 ? 17.609 3.821 72.955 1.00 17.31 238 ALA B C 1
ATOM 3673 O O . ALA B 1 238 ? 17.756 4.642 73.873 1.00 15.87 238 ALA B O 1
ATOM 3675 N N . LYS B 1 239 ? 16.567 3.845 72.119 1.00 17.18 239 LYS B N 1
ATOM 3676 C CA . LYS B 1 239 ? 15.520 4.870 72.223 1.00 17.92 239 LYS B CA 1
ATOM 3677 C C . LYS B 1 239 ? 14.768 4.747 73.552 1.00 17.80 239 LYS B C 1
ATOM 3678 O O . LYS B 1 239 ? 14.452 5.753 74.182 1.00 15.94 239 LYS B O 1
ATOM 3684 N N . ALA B 1 240 ? 14.505 3.500 73.956 1.00 18.34 240 ALA B N 1
ATOM 3685 C CA . ALA B 1 240 ? 13.771 3.188 75.183 1.00 18.91 240 ALA B CA 1
ATOM 3686 C C . ALA B 1 240 ? 14.516 3.678 76.417 1.00 19.71 240 ALA B C 1
ATOM 3687 O O . ALA B 1 240 ? 13.899 3.974 77.464 1.00 19.67 240 ALA B O 1
ATOM 3689 N N . LEU B 1 241 ? 15.837 3.771 76.300 1.00 18.46 241 LEU B N 1
ATOM 3690 C CA . LEU B 1 241 ? 16.678 4.312 77.373 1.00 19.70 241 LEU B CA 1
ATOM 3691 C C . LEU B 1 241 ? 16.968 5.810 77.229 1.00 18.20 241 LEU B C 1
ATOM 3692 O O . LEU B 1 241 ? 17.785 6.362 77.962 1.00 19.51 241 LEU B O 1
ATOM 3697 N N . GLY B 1 242 ? 16.280 6.462 76.282 1.00 18.20 242 GLY B N 1
ATOM 3698 C CA . GLY B 1 242 ? 16.342 7.905 76.103 1.00 17.22 242 GLY B CA 1
ATOM 3699 C C . GLY B 1 242 ? 17.440 8.463 75.211 1.00 17.89 242 GLY B C 1
ATOM 3700 O O . GLY B 1 242 ? 17.642 9.678 75.185 1.00 18.11 242 GLY B O 1
ATOM 3701 N N . CYS B 1 243 ? 18.141 7.585 74.501 1.00 17.69 243 CYS B N 1
ATOM 3702 C CA . CYS B 1 243 ? 19.258 7.984 73.648 1.00 17.28 243 CYS B CA 1
ATOM 3703 C C . CYS B 1 243 ? 18.761 8.538 72.315 1.00 16.70 243 CYS B C 1
ATOM 3704 O O . CYS B 1 243 ? 17.751 8.082 71.765 1.00 17.55 243 CYS B O 1
ATOM 3707 N N . THR B 1 244 ? 19.497 9.527 71.817 1.00 16.82 244 THR B N 1
ATOM 3708 C CA . THR B 1 244 ? 19.325 10.029 70.452 1.00 15.72 244 THR B CA 1
ATOM 3709 C C . THR B 1 244 ? 19.879 8.974 69.504 1.00 14.64 244 THR B C 1
ATOM 3710 O O . THR B 1 244 ? 21.001 8.507 69.686 1.00 14.42 244 THR B O 1
ATOM 3714 N N . THR B 1 245 ? 19.083 8.611 68.502 1.00 14.04 245 THR B N 1
ATOM 3715 C CA . THR B 1 245 ? 19.441 7.545 67.580 1.00 14.40 245 THR B CA 1
ATOM 3716 C C . THR B 1 245 ? 19.495 8.043 66.149 1.00 13.85 245 THR B C 1
ATOM 3717 O O . THR B 1 245 ? 18.795 8.993 65.777 1.00 16.41 245 THR B O 1
ATOM 3721 N N . LEU B 1 246 ? 20.365 7.396 65.379 1.00 13.64 246 LEU B N 1
ATOM 3722 C CA . LEU B 1 246 ? 20.544 7.671 63.965 1.00 13.47 246 LEU B CA 1
ATOM 3723 C C . LEU B 1 246 ? 20.457 6.352 63.204 1.00 13.93 246 LEU B C 1
ATOM 3724 O O . LEU B 1 246 ? 21.250 5.436 63.447 1.00 14.35 246 LEU B O 1
ATOM 3729 N N . ASP B 1 247 ? 19.508 6.258 62.279 1.00 14.92 247 ASP B N 1
ATOM 3730 C CA . ASP B 1 247 ? 19.304 5.015 61.505 1.00 16.14 247 ASP B CA 1
ATOM 3731 C C . ASP B 1 247 ? 20.072 4.891 60.182 1.00 15.78 247 ASP B C 1
ATOM 3732 O O . ASP B 1 247 ? 20.544 5.878 59.631 1.00 14.79 247 ASP B O 1
ATOM 3737 N N . GLY B 1 248 ? 20.165 3.660 59.684 1.00 15.56 248 GLY B N 1
ATOM 3738 C CA . GLY B 1 248 ? 20.905 3.362 58.468 1.00 16.92 248 GLY B CA 1
ATOM 3739 C C . GLY B 1 248 ? 20.281 3.864 57.190 1.00 16.94 248 GLY B C 1
ATOM 3740 O O . GLY B 1 248 ? 20.983 4.020 56.185 1.00 16.99 248 GLY B O 1
ATOM 3741 N N . LEU B 1 249 ? 18.966 4.126 57.225 1.00 17.65 249 LEU B N 1
ATOM 3742 C CA . LEU B 1 249 ? 18.244 4.664 56.056 1.00 16.39 249 LEU B CA 1
ATOM 3743 C C . LEU B 1 249 ? 18.713 6.075 55.728 1.00 16.45 249 LEU B C 1
ATOM 3744 O O . LEU B 1 249 ? 19.070 6.381 54.572 1.00 15.41 249 LEU B O 1
ATOM 3749 N N . GLY B 1 250 ? 18.723 6.932 56.748 1.00 15.97 250 GLY B N 1
ATOM 3750 C CA . GLY B 1 250 ? 19.243 8.287 56.614 1.00 15.37 250 GLY B CA 1
ATOM 3751 C C . GLY B 1 250 ? 20.688 8.302 56.148 1.00 15.77 250 GLY B C 1
ATOM 3752 O O . GLY B 1 250 ? 21.065 9.152 55.349 1.00 16.86 250 GLY B O 1
ATOM 3753 N N . MET B 1 251 ? 21.485 7.340 56.613 1.00 15.72 251 MET B N 1
ATOM 3754 C CA . MET B 1 251 ? 22.890 7.259 56.178 1.00 14.80 251 MET B CA 1
ATOM 3755 C C . MET B 1 251 ? 23.021 6.933 54.685 1.00 14.90 251 MET B C 1
ATOM 3756 O O . MET B 1 251 ? 23.857 7.524 53.998 1.00 15.48 251 MET B O 1
ATOM 3761 N N . LEU B 1 252 ? 22.191 6.008 54.204 1.00 16.24 252 LEU B N 1
ATOM 3762 C CA . LEU B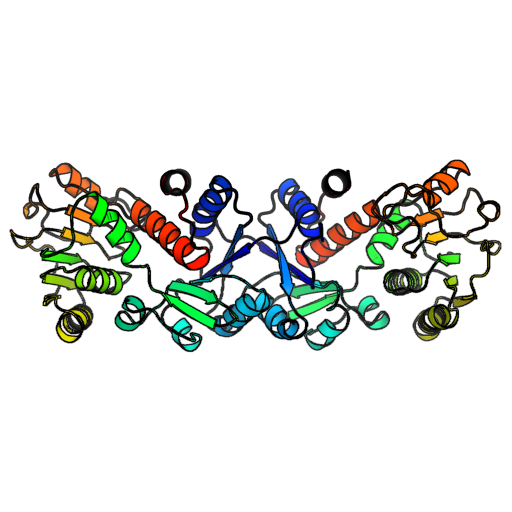 1 252 ? 22.155 5.622 52.782 1.00 16.21 252 LEU B CA 1
ATOM 3763 C C . LEU B 1 252 ? 21.700 6.801 51.923 1.00 16.19 252 LEU B C 1
ATOM 3764 O O . LEU B 1 252 ? 22.291 7.093 50.871 1.00 15.76 252 LEU B O 1
ATOM 3769 N N . VAL B 1 253 ? 20.645 7.487 52.367 1.00 16.30 253 VAL B N 1
ATOM 3770 C CA . VAL B 1 253 ? 20.240 8.735 51.722 1.00 16.63 253 VAL B CA 1
ATOM 3771 C C . VAL B 1 253 ? 21.403 9.707 51.593 1.00 16.39 253 VAL B C 1
ATOM 3772 O O . VAL B 1 253 ? 21.649 10.238 50.501 1.00 16.44 253 VAL B O 1
ATOM 3776 N N . ASN B 1 254 ? 22.125 9.934 52.690 1.00 15.75 254 ASN B N 1
ATOM 3777 C CA . ASN B 1 254 ? 23.263 10.843 52.677 1.00 16.35 254 ASN B CA 1
ATOM 3778 C C . ASN B 1 254 ? 24.383 10.405 51.729 1.00 16.39 254 ASN B C 1
ATOM 3779 O O . ASN B 1 254 ? 24.955 11.239 51.019 1.00 18.70 254 ASN B O 1
ATOM 3784 N N . GLN B 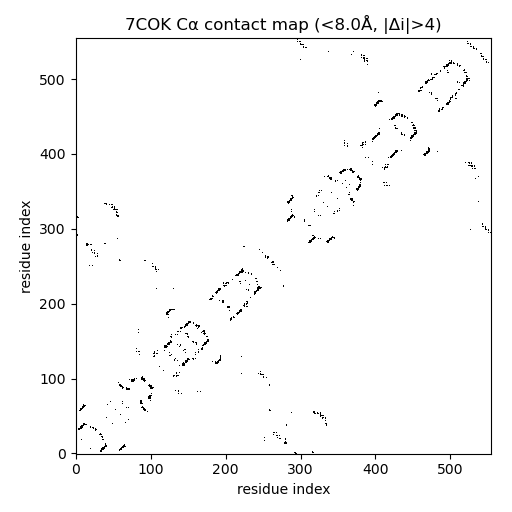1 255 ? 24.647 9.099 51.682 1.00 16.82 255 GLN B N 1
ATOM 3785 C CA . GLN B 1 255 ? 25.549 8.516 50.683 1.00 16.74 255 GLN B CA 1
ATOM 3786 C C . GLN B 1 255 ? 25.164 8.845 49.251 1.00 16.73 255 GLN B C 1
ATOM 3787 O O . GLN B 1 255 ? 26.034 9.185 48.448 1.00 15.82 255 GLN B O 1
ATOM 3793 N N . GLY B 1 256 ? 23.864 8.756 48.963 1.00 16.25 256 GLY B N 1
ATOM 3794 C CA . GLY B 1 256 ? 23.320 9.066 47.636 1.00 16.21 256 GLY B CA 1
ATOM 3795 C C . GLY B 1 256 ? 23.489 10.543 47.293 1.00 16.19 256 GLY B C 1
ATOM 3796 O O . GLY B 1 256 ? 23.931 10.880 46.183 1.00 17.34 256 GLY B O 1
ATOM 3797 N N . VAL B 1 257 ? 23.179 11.415 48.254 1.00 16.07 257 VAL B N 1
ATOM 3798 C CA . VAL B 1 257 ? 23.351 12.865 48.080 1.00 17.39 257 VAL B CA 1
ATOM 3799 C C . VAL B 1 257 ? 24.811 13.203 47.787 1.00 17.96 257 VAL B C 1
ATOM 3800 O O . VAL B 1 257 ? 25.091 13.881 46.799 1.00 18.26 257 VAL B O 1
ATOM 3804 N N . ILE B 1 258 ? 25.718 12.701 48.630 1.00 17.96 258 ILE B N 1
ATOM 3805 C CA . ILE B 1 258 ? 27.163 12.928 48.504 1.00 17.75 258 ILE B CA 1
ATOM 3806 C C . ILE B 1 258 ? 27.715 12.414 47.171 1.00 17.88 258 ILE B C 1
ATOM 3807 O O . ILE B 1 258 ? 28.458 13.125 46.495 1.00 17.59 258 ILE B O 1
ATOM 3812 N N . GLY B 1 259 ? 27.324 11.202 46.793 1.00 17.43 259 GLY B N 1
ATOM 3813 C CA . GLY B 1 259 ? 27.685 10.659 45.478 1.00 16.93 259 GLY B CA 1
ATOM 3814 C C . GLY B 1 259 ? 27.254 11.502 44.283 1.00 16.52 259 GLY B C 1
ATOM 3815 O O . GLY B 1 259 ? 28.044 11.736 43.375 1.00 15.42 259 GLY B O 1
ATOM 3816 N N . VAL B 1 260 ? 26.009 11.976 44.281 1.00 16.08 260 VAL B N 1
ATOM 3817 C CA . VAL B 1 260 ? 25.525 12.816 43.177 1.00 15.03 260 VAL B CA 1
ATOM 3818 C C . VAL B 1 260 ? 26.198 14.191 43.176 1.00 14.95 260 VAL B C 1
ATOM 3819 O O . VAL B 1 260 ? 26.486 14.738 42.115 1.00 14.64 260 VAL B O 1
ATOM 3823 N N . GLU B 1 261 ? 26.460 14.751 44.359 1.00 15.98 261 GLU B N 1
ATOM 3824 C CA . GLU B 1 261 ? 27.276 15.974 44.456 1.00 17.61 261 GLU B CA 1
ATOM 3825 C C . GLU B 1 261 ? 28.637 15.763 43.788 1.00 17.70 261 GLU B C 1
ATOM 3826 O O . GLU B 1 261 ? 29.083 16.611 43.006 1.00 18.23 261 GLU B O 1
ATOM 3832 N N . ILE B 1 262 ? 29.268 14.614 44.058 1.00 17.54 262 ILE B N 1
ATOM 3833 C CA . ILE B 1 262 ? 30.553 14.254 43.438 1.00 16.58 262 ILE B CA 1
ATOM 3834 C C . ILE B 1 262 ? 30.430 14.148 41.917 1.00 16.75 262 ILE B C 1
ATOM 3835 O O . ILE B 1 262 ? 31.287 14.656 41.188 1.00 17.06 262 ILE B O 1
ATOM 3840 N N . TRP B 1 263 ? 29.347 13.542 41.454 1.00 15.79 263 TRP B N 1
ATOM 3841 C CA . TRP B 1 263 ? 29.148 13.319 40.032 1.00 16.72 263 TRP B CA 1
ATOM 3842 C C . TRP B 1 263 ? 28.701 14.526 39.226 1.00 18.12 263 TRP B C 1
ATOM 3843 O O . TRP B 1 263 ? 29.203 14.752 38.119 1.00 17.43 263 TRP B O 1
ATOM 3854 N N . LEU B 1 264 ? 27.726 15.250 39.772 1.00 18.66 264 LEU B N 1
ATOM 3855 C CA . LEU B 1 264 ? 26.980 16.274 39.031 1.00 20.67 264 LEU B CA 1
ATOM 3856 C C . LEU B 1 264 ? 27.143 17.672 39.631 1.00 21.28 264 LEU B C 1
ATOM 3857 O O . LEU B 1 264 ? 26.802 18.659 38.974 1.00 21.61 264 LEU B O 1
ATOM 3862 N N . GLY B 1 265 ? 27.645 17.758 40.871 1.00 20.14 265 GLY B N 1
ATOM 3863 C CA . GLY B 1 265 ? 27.737 19.049 41.584 1.00 22.25 265 GLY B CA 1
ATOM 3864 C C . GLY B 1 265 ? 26.376 19.660 41.868 1.00 22.82 265 GLY B C 1
ATOM 3865 O O . GLY B 1 265 ? 26.230 20.894 41.881 1.00 23.09 265 GLY B O 1
ATOM 3866 N N . ARG B 1 266 ? 25.387 18.782 42.032 1.00 22.67 266 ARG B N 1
ATOM 3867 C CA . ARG B 1 266 ? 24.036 19.132 42.461 1.00 22.44 266 ARG B CA 1
ATOM 3868 C C . ARG B 1 266 ? 23.646 18.374 43.719 1.00 21.60 266 ARG B C 1
ATOM 3869 O O . ARG B 1 266 ? 23.929 17.183 43.856 1.00 19.73 266 ARG B O 1
ATOM 3877 N N . THR B 1 267 ? 22.983 19.080 44.624 1.00 20.61 267 THR B N 1
ATOM 3878 C CA . THR B 1 267 ? 22.506 18.497 45.858 1.00 20.48 267 THR B CA 1
ATOM 3879 C C . THR B 1 267 ? 21.048 18.118 45.696 1.00 20.59 267 THR B C 1
ATOM 3880 O O . THR B 1 267 ? 20.173 18.974 45.567 1.00 21.09 267 THR B O 1
ATOM 3884 N N . LEU B 1 268 ? 20.807 16.812 45.667 1.00 18.40 268 LEU B N 1
ATOM 3885 C CA . LEU B 1 268 ? 19.471 16.254 45.638 1.00 18.41 268 LEU B CA 1
ATOM 3886 C C . LEU B 1 268 ? 18.779 16.407 46.982 1.00 18.42 268 LEU B C 1
ATOM 3887 O O . LEU B 1 268 ? 19.420 16.577 48.018 1.00 20.35 268 LEU B O 1
ATOM 3892 N N . ASP B 1 269 ? 17.454 16.340 46.942 1.00 18.93 269 ASP B N 1
ATOM 3893 C CA . ASP B 1 269 ? 16.651 16.581 48.117 1.00 19.83 269 ASP B CA 1
ATOM 3894 C C . ASP B 1 269 ? 16.599 15.331 48.997 1.00 19.82 269 ASP B C 1
ATOM 3895 O O . ASP B 1 269 ? 16.084 14.289 48.590 1.00 19.74 269 ASP B O 1
ATOM 3900 N N . SER B 1 270 ? 17.140 15.438 50.209 1.00 21.76 270 SER B N 1
ATOM 3901 C CA . SER B 1 270 ? 17.196 14.286 51.121 1.00 21.51 270 SER B CA 1
ATOM 3902 C C . SER B 1 270 ? 15.817 13.809 51.610 1.00 21.17 270 SER B C 1
ATOM 3903 O O . SER B 1 270 ? 15.638 12.632 51.882 1.00 20.57 270 SER B O 1
ATOM 3906 N N . ALA B 1 271 ? 14.850 14.726 51.711 1.00 21.46 271 ALA B N 1
ATOM 3907 C CA . ALA B 1 271 ? 13.477 14.344 52.070 1.00 21.59 271 ALA B CA 1
ATOM 3908 C C . ALA B 1 271 ? 12.791 13.442 51.027 1.00 21.31 271 ALA B C 1
ATOM 3909 O O . ALA B 1 271 ? 12.198 12.436 51.399 1.00 20.86 271 ALA B O 1
ATOM 3911 N N . VAL B 1 272 ? 12.892 13.783 49.739 1.00 22.36 272 VAL B N 1
ATOM 3912 C CA . VAL B 1 272 ? 12.273 12.968 48.679 1.00 22.38 272 VAL B CA 1
ATOM 3913 C C . VAL B 1 272 ? 12.936 11.577 48.586 1.00 21.54 272 VAL B C 1
ATOM 3914 O O . VAL B 1 272 ? 12.270 10.577 48.319 1.00 21.16 272 VAL B O 1
ATOM 3918 N N . MET B 1 273 ? 14.243 11.544 48.828 1.00 20.37 273 MET B N 1
ATOM 3919 C CA . MET B 1 273 ? 15.017 10.302 48.785 1.00 19.67 273 MET B CA 1
ATOM 3920 C C . MET B 1 273 ? 14.710 9.397 49.983 1.00 19.43 273 MET B C 1
ATOM 3921 O O . MET B 1 273 ? 14.554 8.183 49.819 1.00 19.24 273 MET B O 1
ATOM 3926 N N . ALA B 1 274 ? 14.591 9.997 51.172 1.00 19.90 274 ALA B N 1
ATOM 3927 C CA . ALA B 1 274 ? 14.243 9.253 52.383 1.00 19.72 274 ALA B CA 1
ATOM 3928 C C . ALA B 1 274 ? 12.860 8.672 52.277 1.00 19.40 274 ALA B C 1
ATOM 3929 O O . ALA B 1 274 ? 12.643 7.505 52.628 1.00 19.72 274 ALA B O 1
ATOM 3931 N N . GLN B 1 275 ? 11.937 9.486 51.759 1.00 20.93 275 GLN B N 1
ATOM 3932 C CA . GLN B 1 275 ? 10.581 9.047 51.516 1.00 21.96 275 GLN B CA 1
ATOM 3933 C C . GLN B 1 275 ? 10.557 7.829 50.595 1.00 21.40 275 GLN B C 1
ATOM 3934 O O . GLN B 1 275 ? 9.859 6.863 50.874 1.00 20.18 275 GLN B O 1
ATOM 3940 N N . THR B 1 276 ? 11.350 7.880 49.521 1.00 21.15 276 THR B N 1
ATOM 3941 C CA . THR B 1 276 ? 11.424 6.785 48.561 1.00 21.20 276 THR B CA 1
ATOM 3942 C C . THR B 1 276 ? 11.865 5.489 49.238 1.00 20.92 276 THR B C 1
ATOM 3943 O O . THR B 1 276 ? 11.282 4.435 48.999 1.00 20.87 276 THR B O 1
ATOM 3947 N N . LEU B 1 277 ? 12.895 5.573 50.085 1.00 21.10 277 LEU B N 1
ATOM 3948 C CA . LEU B 1 277 ? 13.356 4.396 50.821 1.00 21.69 277 LEU B CA 1
ATOM 3949 C C . LEU B 1 277 ? 12.373 3.924 51.871 1.00 22.32 277 LEU B C 1
ATOM 3950 O O . LEU B 1 277 ? 12.276 2.738 52.117 1.00 22.26 277 LEU B O 1
ATOM 3955 N N . GLU B 1 278 ? 11.663 4.862 52.487 1.00 23.84 278 GLU B N 1
ATOM 3956 C CA . GLU B 1 278 ? 10.636 4.533 53.477 1.00 24.86 278 GLU B CA 1
ATOM 3957 C C . GLU B 1 278 ? 9.520 3.709 52.857 1.00 25.33 278 GLU B C 1
ATOM 3958 O O . GLU B 1 278 ? 9.111 2.706 53.445 1.00 24.55 278 GLU B O 1
ATOM 3964 N N . ASN B 1 279 ? 9.066 4.109 51.659 1.00 25.73 279 ASN B N 1
ATOM 3965 C CA . ASN B 1 279 ? 8.035 3.383 50.905 1.00 28.17 279 ASN B CA 1
ATOM 3966 C C . ASN B 1 279 ? 8.502 1.979 50.552 1.00 28.86 279 ASN B C 1
ATOM 3967 O O . ASN B 1 279 ? 7.749 1.013 50.687 1.00 29.77 279 ASN B O 1
ATOM 3972 N N . ILE B 1 280 ? 9.754 1.875 50.101 1.00 29.26 280 ILE B N 1
ATOM 3973 C CA . ILE B 1 280 ? 10.320 0.597 49.647 1.00 29.28 280 ILE B CA 1
ATOM 3974 C C . ILE B 1 280 ? 10.364 -0.433 50.768 1.00 29.89 280 ILE B C 1
ATOM 3975 O O . ILE B 1 280 ? 9.827 -1.538 50.611 1.00 30.58 280 ILE B O 1
ATOM 3980 N N . PHE B 1 281 ? 10.973 -0.068 51.896 1.00 31.39 281 PHE B N 1
ATOM 3981 C CA . PHE B 1 281 ? 11.113 -1.000 53.019 1.00 32.00 281 PHE B CA 1
ATOM 3982 C C . PHE B 1 281 ? 9.765 -1.331 53.663 1.00 32.37 281 PHE B C 1
ATOM 3983 O O . PHE B 1 281 ? 9.562 -2.438 54.157 1.00 32.56 281 PHE B O 1
#

Secondary structure (DSSP, 8-state):
----EEEEEEESS-TT-THHHHHHHHHHHHT--EEEEEEE--GGGHHHHHHHHHHTT-SEEEE-TT-TTGGGGG-SEE-HHHHHHT--SEEEEETTEEEEE--TTHHHHHHHHTT---TT-EEEEE--SHHHHHHHHHHHHTT-SEEEEEESSHHHHHHHHHHHHHHSSSEEEEEE--SSBPPPTT--EEEE-S-TTTT-TT----B-GGG--TT-EEEE---SSSS-HHHHHHHHTT--EE-HHHHHHHHHHHHHHHHHS----HHHHHHHHHHHH-/--PPEEEEEEESS-TT--HHHHHHHHHHHTT--EEEEEEE--GGGHHHHHHHHHHTT-SEEEE-TT-TTGGGGG-SEE-HHHHHHT--SEEEEETTEEEEE--TTHHHHHHHHTT---TT-EEEEE-SSTTHHHHHHHHHHTT-SEEEEEESSHHHHHHHHHHHHHHSSSEEEEEE--S--PPPTT--EEEE-S-TTTT-TT------GGG--TT-EEEE---SSSS-HHHHHHHHTT-EEE-HHHHHHHHHHHHHHHHHS----HHHHHHHHHHH-

Sequence (555 aa):
GFRSILTGSFSTPCADNPTVAMVEAGYHHAGLDARYINCDVKASGLADAVKGAKAMEWVGFNCSLPHKVAVLDHLDDIAESARLIGAVNCVAIREGKLIGHNTDGKGFLASLKTVTSPAGKRVVILGAGGAARAIAVELALAGAAHITIVNRDASKAETIAALINDKTEATGEAQAWSGKFSLPTGTDILINATSIGLGDPNAAPPVEMGSLTKETVVADVIPNPPQTRFLKDAKALGCTTLDGLGMLVNQGVIGVEIWLGRTLDSAVMAQTLENIFGGFRSILTGSFSTPCADNPTVAMVEAGYHHAGLDARYINCDVKASGLADAVKGAKAMEWVGFNCSLPHKVAVLDHLDDIAESARLIGAVNCVAIREGKLIGHNTDGKGFLASLKTVTSPAGKRVVILGAGGAARAIAVELALAGAAHITIVNRDASKAETIAALINDKTEATGEAQAWSGKFSLPTGTDILINATSIGLGDPNAAPPVEMGSLTKETVVADVIPNPPQTRFLKDAKALGCTTLDGLGMLVNQGVIGVEIWLGRTLDSAVMAQTLENIF

Nearest PDB structures (foldseek):
  7cok-assembly1_B  TM=1.004E+00  e=2.411E-61  Gluconobacter sp.
  3tnl-assembly1_B  TM=8.823E-01  e=2.050E-28  Listeria monocytogenes EGD-e
  2hk8-assembly2_B  TM=8.732E-01  e=3.074E-26  Aquifex aeolicus
  3don-assembly1_A  TM=8.212E-01  e=2.353E-24  Staphylococcus epidermidis RP62A
  5dzs-assembly2_B-2  TM=7.425E-01  e=1.353E-21  Clostridioides difficile 630

Radius of gyration: 30.58 Å; Cα contacts (8 Å, |Δi|>4): 1307; chains: 2; bounding box: 57×36×97 Å

Solvent-accessible surface area: 22200 Å² total; per-residue (Å²): 95,48,97,21,55,9,0,0,2,0,2,28,114,0,44,134,38,24,34,10,30,5,2,39,23,0,2,157,107,56,70,34,77,11,31,3,0,8,0,8,0,86,79,118,11,3,40,52,0,2,100,0,0,63,14,1,61,4,39,0,0,25,2,29,133,64,1,64,106,46,0,52,125,61,27,84,68,51,30,105,7,0,129,15,12,26,14,0,9,0,0,9,21,48,190,38,114,5,38,0,35,2,1,37,0,58,1,3,19,33,9,0,123,109,64,34,64,2,58,52,48,107,2,2,0,0,5,16,43,59,36,0,62,1,2,0,0,6,0,6,67,29,38,4,45,23,0,3,0,0,27,180,68,33,75,124,0,92,78,5,1,37,24,0,72,108,105,18,177,6,70,8,62,24,77,63,14,99,46,58,26,57,13,64,139,49,17,46,0,0,0,0,13,22,80,71,3,94,59,61,79,121,26,24,5,58,15,81,38,71,33,18,83,154,159,2,13,0,0,0,35,4,29,49,29,21,61,2,106,1,0,112,52,0,109,92,79,45,7,65,32,17,40,0,4,24,12,58,3,30,37,12,13,31,5,1,68,55,20,24,69,120,101,5,48,52,72,51,0,27,100,25,1,64,105,67,49,95,99,47,97,13,67,8,0,0,2,0,3,31,120,0,38,138,39,12,15,15,30,0,2,49,23,0,2,154,112,39,70,25,81,11,45,2,0,7,1,8,0,84,73,118,12,4,38,40,0,3,100,0,0,80,13,1,59,4,43,0,0,26,0,32,140,62,0,61,105,43,0,62,126,56,33,82,82,41,29,115,6,0,127,30,13,29,15,0,10,0,0,3,17,142,107,30,110,6,35,0,35,2,2,29,0,58,0,2,21,36,7,0,124,107,62,35,61,2,54,50,48,91,2,5,0,0,3,13,44,82,20,0,85,3,0,0,0,8,0,6,86,32,38,4,45,27,0,12,0,0,24,134,86,40,73,32,0,102,77,3,2,43,15,0,70,106,141,26,186,6,66,9,89,24,55,64,13,108,30,143,28,67,10,65,131,39,7,47,1,0,0,0,7,22,80,56,3,98,61,72,88,118,27,36,5,36,2,68,37,74,26,21,58,163,146,3,11,0,0,0,38,3,35,59,28,34,78,2,107,0,0,119,38,0,73,87,92,49,9,64,34,17,40,2,10,25,11,33,4,28,39,8,16,32,4,1,69,32,12,44,64,118,91,4,57,56,70,40,0,22,110,22,0,104,120,63,76